Protein AF-A0A8S3UBQ1-F1 (afdb_monomer_lite)

Radius of gyration: 41.18 Å; chains: 1; bounding box: 136×77×82 Å

Structure (mmCIF, N/CA/C/O backbone):
data_AF-A0A8S3UBQ1-F1
#
_entry.id   AF-A0A8S3UBQ1-F1
#
loop_
_atom_site.group_PDB
_atom_site.id
_atom_site.type_symbol
_atom_site.label_atom_id
_atom_site.label_alt_id
_atom_site.label_comp_id
_atom_site.label_asym_id
_atom_site.label_entity_id
_atom_site.label_seq_id
_atom_site.pdbx_PDB_ins_code
_atom_site.Cartn_x
_atom_site.Cartn_y
_atom_site.Cartn_z
_atom_site.occupancy
_atom_site.B_iso_or_equiv
_atom_site.auth_seq_id
_atom_site.auth_comp_id
_atom_site.auth_asym_id
_atom_site.auth_atom_id
_atom_site.pdbx_PDB_model_num
ATOM 1 N N . MET A 1 1 ? 46.736 7.237 -9.794 1.00 42.53 1 MET A N 1
ATOM 2 C CA . MET A 1 1 ? 45.379 7.772 -10.094 1.00 42.53 1 MET A CA 1
ATOM 3 C C . MET A 1 1 ? 44.522 8.038 -8.847 1.00 42.53 1 MET A C 1
ATOM 5 O O . MET A 1 1 ? 44.238 9.202 -8.599 1.00 42.53 1 MET A O 1
ATOM 9 N N . ARG A 1 2 ? 44.115 7.033 -8.040 1.00 33.62 2 ARG A N 1
ATOM 10 C CA . ARG A 1 2 ? 43.270 7.272 -6.837 1.00 33.62 2 ARG A CA 1
ATOM 11 C C . ARG A 1 2 ? 43.897 8.251 -5.825 1.00 33.62 2 ARG A C 1
ATOM 13 O O . ARG A 1 2 ? 43.168 9.072 -5.280 1.00 33.62 2 ARG A O 1
ATOM 20 N N . GLN A 1 3 ? 45.221 8.198 -5.650 1.00 36.22 3 GLN A N 1
ATOM 21 C CA . GLN A 1 3 ? 46.004 9.122 -4.817 1.00 36.22 3 GLN A CA 1
ATOM 22 C C . GLN A 1 3 ? 45.796 10.594 -5.241 1.00 36.22 3 GLN A C 1
ATOM 24 O O . GLN A 1 3 ? 45.104 11.332 -4.544 1.00 36.22 3 GLN A O 1
ATOM 29 N N . ALA A 1 4 ? 46.213 10.949 -6.463 1.00 47.72 4 ALA A N 1
ATOM 30 C CA . ALA A 1 4 ? 46.056 12.288 -7.044 1.00 47.72 4 ALA A CA 1
ATOM 31 C C . ALA A 1 4 ? 44.613 12.831 -7.016 1.00 47.72 4 ALA A C 1
ATOM 33 O O . ALA A 1 4 ? 44.398 14.024 -6.828 1.00 47.72 4 ALA A O 1
ATOM 34 N N . SER A 1 5 ? 43.596 11.971 -7.155 1.00 48.19 5 SER A N 1
ATOM 35 C CA . SER A 1 5 ? 42.190 12.385 -7.016 1.00 48.19 5 SER A CA 1
ATOM 36 C C . SER A 1 5 ? 41.823 12.774 -5.574 1.00 48.19 5 SER A C 1
ATOM 38 O O . SER A 1 5 ? 41.071 13.730 -5.363 1.00 48.19 5 SER A O 1
ATOM 40 N N . LYS A 1 6 ? 42.373 12.070 -4.577 1.00 62.88 6 LYS A N 1
ATOM 41 C CA . LYS A 1 6 ? 42.226 12.380 -3.147 1.00 62.88 6 LYS A CA 1
ATOM 42 C C . LYS A 1 6 ? 42.988 13.658 -2.785 1.00 62.88 6 LYS A C 1
ATOM 44 O O . LYS A 1 6 ? 42.414 14.523 -2.130 1.00 62.88 6 LYS A O 1
ATOM 49 N N . GLU A 1 7 ? 44.222 13.809 -3.261 1.00 63.06 7 GLU A N 1
ATOM 50 C CA . GLU A 1 7 ? 45.059 15.003 -3.066 1.00 63.06 7 GLU A CA 1
ATOM 51 C C . GLU A 1 7 ? 44.439 16.244 -3.708 1.00 63.06 7 GLU A C 1
ATOM 53 O O . GLU A 1 7 ? 44.238 17.243 -3.024 1.00 63.06 7 GLU A O 1
ATOM 58 N N . HIS A 1 8 ? 44.005 16.165 -4.970 1.00 64.88 8 HIS A N 1
ATOM 59 C CA . HIS A 1 8 ? 43.306 17.265 -5.635 1.00 64.88 8 HIS A CA 1
ATOM 60 C C . HIS A 1 8 ? 42.045 17.687 -4.862 1.00 64.88 8 HIS A C 1
ATOM 62 O O . HIS A 1 8 ? 41.817 18.878 -4.661 1.00 64.88 8 HIS A O 1
ATOM 68 N N . LYS A 1 9 ? 41.261 16.731 -4.341 1.00 70.19 9 LYS A N 1
ATOM 69 C CA . LYS A 1 9 ? 40.087 17.022 -3.499 1.00 70.19 9 LYS A CA 1
ATOM 70 C C . LYS A 1 9 ? 40.459 17.666 -2.154 1.00 70.19 9 LYS A C 1
ATOM 72 O O . LYS A 1 9 ? 39.730 18.540 -1.687 1.00 70.19 9 LYS A O 1
ATOM 77 N N . ILE A 1 10 ? 41.577 17.272 -1.540 1.00 81.31 10 ILE A N 1
ATOM 78 C CA . ILE A 1 10 ? 42.105 17.900 -0.316 1.00 81.31 10 ILE A CA 1
ATOM 79 C C . ILE A 1 10 ? 42.547 19.340 -0.607 1.00 81.31 10 ILE A C 1
ATOM 81 O O . ILE A 1 10 ? 42.132 20.250 0.108 1.00 81.31 10 ILE A O 1
ATOM 85 N N . THR A 1 11 ? 43.304 19.567 -1.680 1.00 78.25 11 THR A N 1
ATOM 86 C CA . THR A 1 11 ? 43.751 20.901 -2.109 1.00 78.25 11 THR A CA 1
ATOM 87 C C . THR A 1 11 ? 42.573 21.810 -2.451 1.00 78.25 11 THR A C 1
ATOM 89 O O . THR A 1 11 ? 42.539 22.950 -1.998 1.00 78.25 11 THR A O 1
ATOM 92 N N . LEU A 1 12 ? 41.558 21.313 -3.164 1.00 76.12 12 LEU A N 1
ATOM 93 C CA . LEU A 1 12 ? 40.362 22.089 -3.513 1.00 76.12 12 LEU A CA 1
ATOM 94 C C . LEU A 1 12 ? 39.555 22.468 -2.255 1.00 76.12 12 LEU A C 1
ATOM 96 O O . LEU A 1 12 ? 39.181 23.630 -2.092 1.00 76.12 12 LEU A O 1
ATOM 100 N N . ASN A 1 13 ? 39.388 21.541 -1.302 1.00 80.50 13 ASN A N 1
ATOM 101 C CA . ASN A 1 13 ? 38.779 21.831 0.002 1.00 80.50 13 ASN A CA 1
ATOM 102 C C . ASN A 1 13 ? 39.595 22.851 0.826 1.00 80.50 13 ASN A C 1
ATOM 104 O O . ASN A 1 13 ? 39.012 23.759 1.417 1.00 80.50 13 ASN A O 1
ATOM 108 N N . LYS A 1 14 ? 40.931 22.731 0.853 1.00 84.50 14 LYS A N 1
ATOM 109 C CA . LYS A 1 14 ? 41.841 23.653 1.560 1.00 84.50 14 LYS A CA 1
ATOM 110 C C . LYS A 1 14 ? 41.780 25.059 0.953 1.00 84.50 14 LYS A C 1
ATOM 112 O O . LYS A 1 14 ? 41.634 26.037 1.681 1.00 84.50 14 LYS A O 1
ATOM 117 N N . SER A 1 15 ? 41.791 25.164 -0.375 1.00 77.81 15 SER A N 1
ATOM 118 C CA . SER A 1 15 ? 41.620 26.427 -1.102 1.00 77.81 15 SER A CA 1
ATOM 119 C C . SER A 1 15 ? 40.248 27.061 -0.862 1.00 77.81 15 SER A C 1
ATOM 121 O O . SER A 1 15 ? 40.168 28.275 -0.675 1.00 77.81 15 SER A O 1
ATOM 123 N N . PHE A 1 16 ? 39.178 26.262 -0.796 1.00 79.00 16 PHE A N 1
ATOM 124 C CA . PHE A 1 16 ? 37.833 26.752 -0.486 1.00 79.00 16 PHE A CA 1
ATOM 125 C C . PHE A 1 16 ? 37.717 27.265 0.959 1.00 79.00 16 PHE A C 1
ATOM 127 O O . PHE A 1 16 ? 37.190 28.356 1.172 1.00 79.00 16 PHE A O 1
ATOM 134 N N . ALA A 1 17 ? 38.283 26.554 1.940 1.00 81.25 17 ALA A N 1
ATOM 135 C CA . ALA A 1 17 ? 38.362 27.027 3.324 1.00 81.25 17 ALA A CA 1
ATOM 136 C C . ALA A 1 17 ? 39.173 28.335 3.436 1.00 81.25 17 ALA A C 1
ATOM 138 O O . ALA A 1 17 ? 38.702 29.308 4.025 1.00 81.25 17 ALA A O 1
ATOM 139 N N . ASN A 1 18 ? 40.338 28.409 2.781 1.00 82.62 18 ASN A N 1
ATOM 140 C CA . ASN A 1 18 ? 41.172 29.616 2.736 1.00 82.62 18 ASN A CA 1
ATOM 141 C C . ASN A 1 18 ? 40.493 30.791 2.003 1.00 82.62 18 ASN A C 1
ATOM 143 O O . ASN A 1 18 ? 40.795 31.954 2.276 1.00 82.62 18 ASN A O 1
ATOM 147 N N . TYR A 1 19 ? 39.594 30.523 1.052 1.00 86.44 19 TYR A N 1
ATOM 148 C CA . TYR A 1 19 ? 38.747 31.544 0.432 1.00 86.44 19 TYR A CA 1
ATOM 149 C C . TYR A 1 19 ? 37.658 32.028 1.399 1.00 86.44 19 TYR A C 1
ATOM 151 O O . TYR A 1 19 ? 37.540 33.232 1.621 1.00 86.44 19 TYR A O 1
ATOM 159 N N . GLN A 1 20 ? 36.920 31.112 2.039 1.00 81.56 20 GLN A N 1
ATOM 160 C CA . GLN A 1 20 ? 35.884 31.459 3.018 1.00 81.56 20 GLN A CA 1
ATOM 161 C C . GLN A 1 20 ? 36.443 32.259 4.203 1.00 81.56 20 GLN A C 1
ATOM 163 O O . GLN A 1 20 ? 35.818 33.230 4.625 1.00 81.56 20 GLN A O 1
ATOM 168 N N . GLN A 1 21 ? 37.625 31.897 4.711 1.00 84.88 21 GLN A N 1
ATOM 169 C CA . GLN A 1 21 ? 38.268 32.628 5.802 1.00 84.88 21 GLN A CA 1
ATOM 170 C C . GLN A 1 21 ? 38.692 34.040 5.373 1.00 84.88 21 GLN A C 1
ATOM 172 O O . GLN A 1 21 ? 38.356 34.999 6.065 1.00 84.88 21 GLN A O 1
ATOM 177 N N . ARG A 1 22 ? 39.342 34.197 4.207 1.00 84.38 22 ARG A N 1
ATOM 178 C CA . ARG A 1 22 ? 39.699 35.526 3.675 1.00 84.38 22 ARG A CA 1
ATOM 179 C C . ARG A 1 22 ? 38.466 36.402 3.462 1.00 84.38 22 ARG A C 1
ATOM 181 O O . ARG A 1 22 ? 38.449 37.523 3.953 1.00 84.38 22 ARG A O 1
ATOM 188 N N . ALA A 1 23 ? 37.408 35.875 2.847 1.00 76.88 23 ALA A N 1
ATOM 189 C CA . ALA A 1 23 ? 36.153 36.604 2.664 1.00 76.88 23 ALA A CA 1
ATOM 190 C C . ALA A 1 23 ? 35.502 37.003 4.006 1.00 76.88 23 ALA A C 1
ATOM 192 O O . ALA A 1 23 ? 34.991 38.114 4.145 1.00 76.88 23 ALA A O 1
ATOM 193 N N . ALA A 1 24 ? 35.546 36.133 5.022 1.00 82.19 24 ALA A N 1
ATOM 194 C CA . ALA A 1 24 ? 35.037 36.450 6.356 1.00 82.19 24 ALA A CA 1
ATOM 195 C C . ALA A 1 24 ? 35.856 37.553 7.050 1.00 82.19 24 ALA A C 1
ATOM 197 O O . ALA A 1 24 ? 35.274 38.449 7.665 1.00 82.19 24 ALA A O 1
ATOM 198 N N . ASP A 1 25 ? 37.185 37.522 6.944 1.00 86.00 25 ASP A N 1
ATOM 199 C CA . ASP A 1 25 ? 38.064 38.518 7.564 1.00 86.00 25 ASP A CA 1
ATOM 200 C C . ASP A 1 25 ? 38.104 39.849 6.787 1.00 86.00 25 ASP A C 1
ATOM 202 O O . ASP A 1 25 ? 38.193 40.913 7.403 1.00 86.00 25 ASP A O 1
ATOM 206 N N . GLU A 1 26 ? 37.903 39.835 5.467 1.00 81.69 26 GLU A N 1
ATOM 207 C CA . GLU A 1 26 ? 37.593 41.027 4.667 1.00 81.69 26 GLU A CA 1
ATOM 208 C C . GLU A 1 26 ? 36.267 41.657 5.103 1.00 81.69 26 GLU A C 1
ATOM 210 O O . GLU A 1 26 ? 36.245 42.839 5.447 1.00 81.69 26 GLU A O 1
ATOM 215 N N . LEU A 1 27 ? 35.178 40.883 5.201 1.00 82.88 27 LEU A N 1
ATOM 216 C CA . LEU A 1 27 ? 33.883 41.384 5.680 1.00 82.88 27 LEU A CA 1
ATOM 217 C C . LEU A 1 27 ? 33.970 41.936 7.115 1.00 82.88 27 LEU A C 1
ATOM 219 O O . LEU A 1 27 ? 33.379 42.977 7.400 1.00 82.88 27 LEU A O 1
ATOM 223 N N . ARG A 1 28 ? 34.756 41.312 8.004 1.00 84.88 28 ARG A N 1
ATOM 224 C CA . ARG A 1 28 ? 35.049 41.823 9.361 1.00 84.88 28 ARG A CA 1
ATOM 225 C C . ARG A 1 28 ? 35.900 43.095 9.362 1.00 84.88 28 ARG A C 1
ATOM 227 O O . ARG A 1 28 ? 35.770 43.913 10.271 1.00 84.88 28 ARG A O 1
ATOM 234 N N . ASN A 1 29 ? 36.793 43.273 8.392 1.00 85.62 29 ASN A N 1
ATOM 235 C CA . ASN A 1 29 ? 37.581 44.497 8.255 1.00 85.62 29 ASN A CA 1
ATOM 236 C C . ASN A 1 29 ? 36.750 45.634 7.649 1.00 85.62 29 ASN A C 1
ATOM 238 O O . ASN A 1 29 ? 36.844 46.766 8.123 1.00 85.62 29 ASN A O 1
ATOM 242 N N . ILE A 1 30 ? 35.880 45.335 6.682 1.00 87.06 30 ILE A N 1
ATOM 243 C CA . ILE A 1 30 ? 34.903 46.284 6.137 1.00 87.06 30 ILE A CA 1
ATOM 244 C C . ILE A 1 30 ? 33.917 46.692 7.239 1.00 87.06 30 ILE A C 1
ATOM 246 O O . ILE A 1 30 ? 33.749 47.884 7.467 1.00 87.06 30 ILE A O 1
ATOM 250 N N . SER A 1 31 ? 33.360 45.757 8.022 1.00 82.31 31 SER A N 1
ATOM 251 C CA . SER A 1 31 ? 32.420 46.090 9.109 1.00 82.31 31 SER A CA 1
ATOM 252 C C . SER A 1 31 ? 33.008 47.033 10.167 1.00 82.31 31 SER A C 1
ATOM 254 O O . SER A 1 31 ? 32.263 47.805 10.769 1.00 82.31 31 SER A O 1
ATOM 256 N N . LYS A 1 32 ? 34.330 46.970 10.390 1.00 83.56 32 LYS A N 1
ATOM 257 C CA . LYS A 1 32 ? 35.084 47.824 11.324 1.00 83.56 32 LYS A CA 1
ATOM 258 C C . LYS A 1 32 ? 35.505 49.177 10.736 1.00 83.56 32 LYS A C 1
ATOM 260 O O . LYS A 1 32 ? 35.739 50.097 11.511 1.00 83.56 32 LYS A O 1
ATOM 265 N N . LYS A 1 33 ? 35.662 49.292 9.410 1.00 83.44 33 LYS A N 1
ATOM 266 C CA . LYS A 1 33 ? 36.191 50.496 8.734 1.00 83.44 33 LYS A CA 1
ATOM 267 C C . LYS A 1 33 ? 35.119 51.314 8.010 1.00 83.44 33 LYS A C 1
ATOM 269 O O . LYS A 1 33 ? 35.148 52.535 8.087 1.00 83.44 33 LYS A O 1
ATOM 274 N N . ASP A 1 34 ? 34.181 50.655 7.334 1.00 84.62 34 ASP A N 1
ATOM 275 C CA . ASP A 1 34 ? 33.030 51.278 6.678 1.00 84.62 34 ASP A CA 1
ATOM 276 C C . ASP A 1 34 ? 31.796 50.362 6.773 1.00 84.62 34 ASP A C 1
ATOM 278 O O . ASP A 1 34 ? 31.544 49.474 5.951 1.00 84.62 34 ASP A O 1
ATOM 282 N N . THR A 1 35 ? 30.974 50.617 7.790 1.00 84.38 35 THR A N 1
ATOM 283 C CA . THR A 1 35 ? 29.715 49.898 8.005 1.00 84.38 35 THR A CA 1
ATOM 284 C C . THR A 1 35 ? 28.691 50.152 6.885 1.00 84.38 35 THR A C 1
ATOM 286 O O . THR A 1 35 ? 27.830 49.302 6.664 1.00 84.38 35 THR A O 1
ATOM 289 N N . LYS A 1 36 ? 28.766 51.268 6.137 1.00 82.56 36 LYS A N 1
ATOM 290 C CA . LYS A 1 36 ? 27.874 51.523 4.988 1.00 82.56 36 LYS A CA 1
ATOM 291 C C . LYS A 1 36 ? 28.271 50.675 3.781 1.00 82.56 36 LYS A C 1
ATOM 293 O O . LYS A 1 36 ? 27.384 50.139 3.117 1.00 82.56 36 LYS A O 1
ATOM 298 N N . ALA A 1 37 ? 29.568 50.494 3.528 1.00 80.81 37 ALA A N 1
ATOM 299 C CA . ALA A 1 37 ? 30.050 49.559 2.511 1.00 80.81 37 ALA A CA 1
ATOM 300 C C . ALA A 1 37 ? 29.597 48.119 2.812 1.00 80.81 37 ALA A C 1
ATOM 302 O O . ALA A 1 37 ? 29.085 47.447 1.915 1.00 80.81 37 ALA A O 1
ATOM 303 N N . LEU A 1 38 ? 29.678 47.678 4.077 1.00 79.00 38 LEU A N 1
ATOM 304 C CA . LEU A 1 38 ? 29.152 46.371 4.494 1.00 79.00 38 LEU A CA 1
ATOM 305 C C . LEU A 1 38 ? 27.652 46.234 4.186 1.00 79.00 38 LEU A C 1
ATOM 307 O O . LEU A 1 38 ? 27.240 45.269 3.544 1.00 79.00 38 LEU A O 1
ATOM 311 N N . TRP A 1 39 ? 26.833 47.204 4.608 1.00 74.94 39 TRP A N 1
ATOM 312 C CA . TRP A 1 39 ? 25.389 47.179 4.354 1.00 74.94 39 TRP A CA 1
ATOM 313 C C . TRP A 1 39 ? 25.050 47.192 2.861 1.00 74.94 39 TRP A C 1
ATOM 315 O O . TRP A 1 39 ? 24.113 46.512 2.452 1.00 74.94 39 TRP A O 1
ATOM 325 N N . LYS A 1 40 ? 25.832 47.885 2.024 1.00 81.75 40 LYS A N 1
ATOM 326 C CA . LYS A 1 40 ? 25.659 47.848 0.565 1.00 81.75 40 LYS A CA 1
ATOM 327 C C . LYS A 1 40 ? 25.927 46.452 -0.013 1.00 81.75 40 LYS A C 1
ATOM 329 O O . LYS A 1 40 ? 25.158 45.993 -0.850 1.00 81.75 40 LYS A O 1
ATOM 334 N N . ILE A 1 41 ? 26.961 45.750 0.462 1.00 79.50 41 ILE A N 1
ATOM 335 C CA . ILE A 1 41 ? 27.247 44.362 0.054 1.00 79.50 41 ILE A CA 1
ATOM 336 C C . ILE A 1 41 ? 26.105 43.424 0.488 1.00 79.50 41 ILE A C 1
ATOM 338 O O . ILE A 1 41 ? 25.613 42.636 -0.319 1.00 79.50 41 ILE A O 1
ATOM 342 N N . LEU A 1 42 ? 25.637 43.539 1.736 1.00 73.94 42 LEU A N 1
ATOM 343 C CA . LEU A 1 42 ? 24.548 42.712 2.273 1.00 73.94 42 LEU A CA 1
ATOM 344 C C . LEU A 1 42 ? 23.195 42.969 1.585 1.00 73.94 42 LEU A C 1
ATOM 346 O O . LEU A 1 42 ? 22.419 42.030 1.397 1.00 73.94 42 LEU A O 1
ATOM 350 N N . ASN A 1 43 ? 22.913 44.209 1.181 1.00 70.94 43 ASN A N 1
ATOM 351 C CA . ASN A 1 43 ? 21.689 44.546 0.454 1.00 70.94 43 ASN A CA 1
ATOM 352 C C . ASN A 1 43 ? 21.750 44.054 -0.997 1.00 70.94 43 ASN A C 1
ATOM 354 O O . ASN A 1 43 ? 20.840 43.341 -1.408 1.00 70.94 43 ASN A O 1
ATOM 358 N N . ASN A 1 44 ? 22.862 44.267 -1.714 1.00 67.44 44 ASN A N 1
ATOM 359 C CA . ASN A 1 44 ? 23.056 43.723 -3.066 1.00 67.44 44 ASN A CA 1
ATOM 360 C C . ASN A 1 44 ? 22.855 42.190 -3.125 1.00 67.44 44 ASN A C 1
ATOM 362 O O . ASN A 1 44 ? 22.311 41.668 -4.097 1.00 67.44 44 ASN A O 1
ATOM 366 N N . LEU A 1 45 ? 23.253 41.457 -2.075 1.00 61.78 45 LEU A N 1
ATOM 367 C CA . LEU A 1 45 ? 23.012 40.011 -1.965 1.00 61.78 45 LEU A CA 1
ATOM 368 C C . LEU A 1 45 ? 21.526 39.653 -1.766 1.00 61.78 45 LEU A C 1
ATOM 370 O O . LEU A 1 45 ? 21.097 38.584 -2.202 1.00 61.78 45 LEU A O 1
ATOM 374 N N . ASN A 1 46 ? 20.726 40.519 -1.140 1.00 47.56 46 ASN A N 1
ATOM 375 C CA . ASN A 1 46 ? 19.286 40.315 -0.948 1.00 47.56 46 ASN A CA 1
ATOM 376 C C . ASN A 1 46 ? 18.441 40.781 -2.142 1.00 47.56 46 ASN A C 1
ATOM 378 O O . ASN A 1 46 ? 17.469 40.106 -2.486 1.00 47.56 46 ASN A O 1
ATOM 382 N N . ASP A 1 47 ? 18.826 41.881 -2.792 1.00 44.25 47 ASP A N 1
ATOM 383 C CA . ASP A 1 47 ? 18.104 42.465 -3.929 1.00 44.25 47 ASP A CA 1
ATOM 384 C C . ASP A 1 47 ? 18.148 41.566 -5.179 1.00 44.25 47 ASP A C 1
ATOM 386 O O . ASP A 1 47 ? 17.219 41.587 -5.982 1.00 44.25 47 ASP A O 1
ATOM 390 N N . SER A 1 48 ? 19.116 40.639 -5.252 1.00 45.81 48 SER A N 1
ATOM 391 C CA . SER A 1 48 ? 19.178 39.526 -6.224 1.00 45.81 48 SER A CA 1
ATOM 392 C C . SER A 1 48 ? 17.916 38.638 -6.309 1.00 45.81 48 SER A C 1
ATOM 394 O O . SER A 1 48 ? 17.830 37.761 -7.167 1.00 45.81 48 SER A O 1
ATOM 396 N N . LYS A 1 49 ? 16.929 38.835 -5.423 1.00 44.88 49 LYS A N 1
ATOM 397 C CA . LYS A 1 49 ? 15.648 38.109 -5.386 1.00 44.88 49 LYS A CA 1
ATOM 398 C C . LYS A 1 49 ? 14.454 38.895 -5.940 1.00 44.88 49 LYS A C 1
ATOM 400 O O . LYS A 1 49 ? 13.341 38.368 -5.895 1.00 44.88 49 LYS A O 1
ATOM 405 N N . LYS A 1 50 ? 14.625 40.132 -6.427 1.00 43.69 50 LYS A N 1
ATOM 406 C CA . LYS A 1 50 ? 13.533 40.921 -7.030 1.00 43.69 50 LYS A CA 1
ATOM 407 C C . LYS A 1 50 ? 14.011 41.784 -8.201 1.00 43.69 50 LYS A C 1
ATOM 409 O O . LYS A 1 50 ? 14.624 42.818 -7.971 1.00 43.69 50 LYS A O 1
ATOM 414 N N . LYS A 1 51 ? 13.538 41.422 -9.405 1.00 37.50 51 LYS A N 1
ATOM 415 C CA . LYS A 1 51 ? 13.759 42.088 -10.707 1.00 37.50 51 LYS A CA 1
ATOM 416 C C . LYS A 1 51 ? 15.204 41.980 -11.235 1.00 37.50 51 LYS A C 1
ATOM 418 O O . LYS A 1 51 ? 16.141 41.958 -10.454 1.00 37.50 51 LYS A O 1
ATOM 423 N N . ASP A 1 52 ? 15.445 41.892 -12.543 1.00 38.66 52 ASP A N 1
ATOM 424 C CA . ASP A 1 52 ? 14.532 41.776 -13.701 1.00 38.66 52 ASP A CA 1
ATOM 425 C C . ASP A 1 52 ? 15.091 40.739 -14.711 1.00 38.66 52 ASP A C 1
ATOM 427 O O . ASP A 1 52 ? 15.933 39.916 -14.359 1.00 38.66 52 ASP A O 1
ATOM 431 N N . ASN A 1 53 ? 14.553 40.727 -15.933 1.00 41.88 53 ASN A N 1
ATOM 432 C CA . ASN A 1 53 ? 14.826 39.780 -17.020 1.00 41.88 53 ASN A CA 1
ATOM 433 C C . ASN A 1 53 ? 16.309 39.463 -17.300 1.00 41.88 53 ASN A C 1
ATOM 435 O O . ASN A 1 53 ? 17.146 40.355 -17.319 1.00 41.88 53 ASN A O 1
ATOM 439 N N . ASN A 1 54 ? 16.542 38.201 -17.674 1.00 48.72 54 ASN A N 1
ATOM 440 C CA . ASN A 1 54 ? 17.512 37.694 -18.658 1.00 48.72 54 ASN A CA 1
ATOM 441 C C . ASN A 1 54 ? 18.469 38.724 -19.317 1.00 48.72 54 ASN A C 1
ATOM 443 O O . ASN A 1 54 ? 18.279 39.086 -20.480 1.00 48.72 54 ASN A O 1
ATOM 447 N N . ASP A 1 55 ? 19.542 39.086 -18.614 1.00 42.00 55 ASP A N 1
ATOM 448 C CA . ASP A 1 55 ? 20.788 39.590 -19.204 1.00 42.00 55 ASP A CA 1
ATOM 449 C C . ASP A 1 55 ? 21.871 38.513 -19.038 1.00 42.00 55 ASP A C 1
ATOM 451 O O . ASP A 1 55 ? 22.131 38.037 -17.929 1.00 42.00 55 ASP A O 1
ATOM 455 N N . ASP A 1 56 ? 22.488 38.105 -20.147 1.00 46.38 56 ASP A N 1
ATOM 456 C CA . ASP A 1 56 ? 23.515 37.060 -20.165 1.00 46.38 56 ASP A CA 1
ATOM 457 C C . ASP A 1 56 ? 24.787 37.501 -19.422 1.00 46.38 56 ASP A C 1
ATOM 459 O O . ASP A 1 56 ? 25.300 38.609 -19.625 1.00 46.38 56 ASP A O 1
ATOM 463 N N . ILE A 1 57 ? 25.384 36.598 -18.632 1.00 47.16 57 ILE A N 1
ATOM 464 C CA . ILE A 1 57 ? 26.743 36.810 -18.115 1.00 47.16 57 ILE A CA 1
ATOM 465 C C . ILE A 1 57 ? 27.695 36.726 -19.307 1.00 47.16 57 ILE A C 1
ATOM 467 O O . ILE A 1 57 ? 28.096 35.640 -19.728 1.00 47.16 57 ILE A O 1
ATOM 471 N N . SER A 1 58 ? 28.047 37.887 -19.866 1.00 66.25 58 SER A N 1
ATOM 472 C CA . SER A 1 58 ? 28.869 37.948 -21.073 1.00 66.25 58 SER A CA 1
ATOM 473 C C . SER A 1 58 ? 30.153 37.124 -20.920 1.00 66.25 58 SER A C 1
ATOM 475 O O . SER A 1 58 ? 30.861 37.218 -19.912 1.00 66.25 58 SER A O 1
ATOM 477 N N . LEU A 1 59 ? 30.497 36.361 -21.963 1.00 58.59 59 LEU A N 1
ATOM 478 C CA . LEU A 1 59 ? 31.721 35.550 -22.020 1.00 58.59 59 LEU A CA 1
ATOM 479 C C . LEU A 1 59 ? 32.986 36.356 -21.680 1.00 58.59 59 LEU A C 1
ATOM 481 O O . LEU A 1 59 ? 33.939 35.806 -21.135 1.00 58.59 59 LEU A O 1
ATOM 485 N N . LYS A 1 60 ? 32.974 37.669 -21.947 1.00 60.56 60 LYS A N 1
ATOM 486 C CA . LYS A 1 60 ? 34.046 38.596 -21.582 1.00 60.56 60 LYS A CA 1
ATOM 487 C C . LYS A 1 60 ? 34.199 38.763 -20.064 1.00 60.56 60 LYS A C 1
ATOM 489 O O . LYS A 1 60 ? 35.321 38.716 -19.581 1.00 60.56 60 LYS A O 1
ATOM 494 N N . ALA A 1 61 ? 33.108 38.906 -19.309 1.00 61.09 61 ALA A N 1
ATOM 495 C CA . ALA A 1 61 ? 33.171 38.996 -17.846 1.00 61.09 61 ALA A CA 1
ATOM 496 C C . ALA A 1 61 ? 33.707 37.696 -17.217 1.00 61.09 61 ALA A C 1
ATOM 498 O O . ALA A 1 61 ? 34.485 37.738 -16.265 1.00 61.09 61 ALA A O 1
ATOM 499 N N . LEU A 1 62 ? 33.347 36.545 -17.796 1.00 50.91 62 LEU A N 1
ATOM 500 C CA . LEU A 1 62 ? 33.878 35.243 -17.391 1.00 50.91 62 LEU A CA 1
ATOM 501 C C . LEU A 1 62 ? 35.380 35.113 -17.717 1.00 50.91 62 LEU A C 1
ATOM 503 O O . LEU A 1 62 ? 36.165 34.669 -16.881 1.00 50.91 62 LEU A O 1
ATOM 507 N N . TYR A 1 63 ? 35.789 35.546 -18.913 1.00 68.75 63 TYR A N 1
ATOM 508 C CA . TYR A 1 63 ? 37.183 35.551 -19.364 1.00 68.75 63 TYR A CA 1
ATOM 509 C C . TYR A 1 63 ? 38.071 36.471 -18.516 1.00 68.75 63 TYR A C 1
ATOM 511 O O . TYR A 1 63 ? 39.129 36.045 -18.059 1.00 68.75 63 TYR A O 1
ATOM 519 N N . ASP A 1 64 ? 37.630 37.704 -18.254 1.00 61.59 64 ASP A N 1
ATOM 520 C CA . ASP A 1 64 ? 38.379 38.673 -17.449 1.00 61.59 64 ASP A CA 1
ATOM 521 C C . ASP A 1 64 ? 38.562 38.170 -15.998 1.00 61.59 64 ASP A C 1
ATOM 523 O O . ASP A 1 64 ? 39.629 38.358 -15.413 1.00 61.59 64 ASP A O 1
ATOM 527 N N . HIS A 1 65 ? 37.582 37.442 -15.441 1.00 61.16 65 HIS A N 1
ATOM 528 C CA . HIS A 1 65 ? 37.711 36.772 -14.140 1.00 61.16 65 HIS A CA 1
ATOM 529 C C . HIS A 1 65 ? 38.776 35.661 -14.146 1.00 61.16 65 HIS A C 1
ATOM 531 O O . HIS A 1 65 ? 39.646 35.638 -13.273 1.00 61.16 65 HIS A O 1
ATOM 537 N N . PHE A 1 66 ? 38.763 34.767 -15.142 1.00 57.19 66 PHE A N 1
ATOM 538 C CA . PHE A 1 66 ? 39.787 33.719 -15.263 1.00 57.19 66 PHE A CA 1
ATOM 539 C C . PHE A 1 66 ? 41.178 34.268 -15.605 1.00 57.19 66 PHE A C 1
ATOM 541 O O . PHE A 1 66 ? 42.174 33.668 -15.206 1.00 57.19 66 PHE A O 1
ATOM 548 N N . LYS A 1 67 ? 41.273 35.425 -16.275 1.00 63.62 67 LYS A N 1
ATOM 549 C CA . LYS A 1 67 ? 42.550 36.117 -16.483 1.00 63.62 67 LYS A CA 1
ATOM 550 C C . LYS A 1 67 ? 43.169 36.545 -15.149 1.00 63.62 67 LYS A C 1
ATOM 552 O O . LYS A 1 67 ? 44.331 36.242 -14.911 1.00 63.62 67 LYS A O 1
ATOM 557 N N . ILE A 1 68 ? 42.386 37.177 -14.269 1.00 63.84 68 ILE A N 1
ATOM 558 C CA . ILE A 1 68 ? 42.842 37.611 -12.935 1.00 63.84 68 ILE A CA 1
ATOM 559 C C . ILE A 1 68 ? 43.286 36.410 -12.081 1.00 63.84 68 ILE A C 1
ATOM 561 O O . ILE A 1 68 ? 44.277 36.499 -11.366 1.00 63.84 68 ILE A O 1
ATOM 565 N N . LEU A 1 69 ? 42.603 35.264 -12.188 1.00 48.38 69 LEU A N 1
ATOM 566 C CA . LEU A 1 69 ? 42.992 34.032 -11.483 1.00 48.38 69 LEU A CA 1
ATOM 567 C C . LEU A 1 69 ? 44.309 33.405 -11.983 1.00 48.38 69 LEU A C 1
ATOM 569 O O . LEU A 1 69 ? 44.900 32.614 -11.251 1.00 48.38 69 LEU A O 1
ATOM 573 N N . ASN A 1 70 ? 44.769 33.756 -13.188 1.00 53.50 70 ASN A N 1
ATOM 574 C CA . ASN A 1 70 ? 46.033 33.288 -13.767 1.00 53.50 70 ASN A CA 1
ATOM 575 C C . ASN A 1 70 ? 47.201 34.278 -13.580 1.00 53.50 70 ASN A C 1
ATOM 577 O O . ASN A 1 70 ? 48.325 33.958 -13.959 1.00 53.50 70 ASN A O 1
ATOM 581 N N . GLU A 1 71 ? 46.974 35.465 -13.008 1.00 41.75 71 GLU A N 1
ATOM 582 C CA . GLU A 1 71 ? 48.043 36.414 -12.663 1.00 41.75 71 GLU A CA 1
ATOM 583 C C . GLU A 1 71 ? 48.678 36.016 -11.315 1.00 41.75 71 GLU A C 1
ATOM 585 O O . GLU A 1 71 ? 48.452 36.629 -10.271 1.00 41.75 71 GLU A O 1
ATOM 590 N N . THR A 1 72 ? 49.460 34.931 -11.332 1.00 40.94 72 THR A N 1
ATOM 591 C CA . THR A 1 72 ? 50.206 34.441 -10.165 1.00 40.94 72 THR A CA 1
ATOM 592 C C . THR A 1 72 ? 51.349 35.383 -9.799 1.00 40.94 72 THR A C 1
ATOM 594 O O . THR A 1 72 ? 52.288 35.558 -10.574 1.00 40.94 72 THR A O 1
ATOM 597 N N . VAL A 1 73 ? 51.307 35.929 -8.583 1.00 40.06 73 VAL A N 1
ATOM 598 C CA . VAL A 1 73 ? 52.482 36.527 -7.935 1.00 40.06 73 VAL A CA 1
ATOM 599 C C . VAL A 1 73 ? 53.425 35.399 -7.516 1.00 40.06 73 VAL A C 1
ATOM 601 O O . VAL A 1 73 ? 52.999 34.465 -6.838 1.00 40.06 73 VAL A O 1
ATOM 604 N N . GLU A 1 74 ? 54.692 35.486 -7.913 1.00 35.06 74 GLU A N 1
ATOM 605 C CA . GLU A 1 74 ? 55.724 34.522 -7.529 1.00 35.06 74 GLU A CA 1
ATOM 606 C C . GLU A 1 74 ? 56.122 34.701 -6.054 1.00 35.06 74 GLU A C 1
ATOM 608 O O . GLU A 1 74 ? 56.574 35.770 -5.643 1.00 35.06 74 GLU A O 1
ATOM 613 N N . THR A 1 75 ? 55.987 33.634 -5.263 1.00 32.22 75 THR A N 1
ATOM 614 C CA . THR A 1 75 ? 56.665 33.450 -3.969 1.00 32.22 75 THR A CA 1
ATOM 615 C C . THR A 1 75 ? 57.050 31.980 -3.829 1.00 32.22 75 THR A C 1
ATOM 617 O O . THR A 1 75 ? 56.213 31.109 -4.061 1.00 32.22 75 THR A O 1
ATOM 620 N N . GLU A 1 76 ? 58.307 31.719 -3.482 1.00 31.75 76 GLU A N 1
ATOM 621 C CA . GLU A 1 76 ? 58.951 30.400 -3.540 1.00 31.75 76 GLU A CA 1
ATOM 622 C C . GLU A 1 76 ? 58.642 29.491 -2.329 1.00 31.75 76 GLU A C 1
ATOM 624 O O . GLU A 1 76 ? 58.277 29.984 -1.261 1.00 31.75 76 GLU A O 1
ATOM 629 N N . ASN A 1 77 ? 58.939 28.189 -2.489 1.00 31.73 77 ASN A N 1
ATOM 630 C CA . ASN A 1 77 ? 59.048 27.142 -1.448 1.00 31.73 77 ASN A CA 1
ATOM 631 C C . ASN A 1 77 ? 57.701 26.688 -0.807 1.00 31.73 77 ASN A C 1
ATOM 633 O O . ASN A 1 77 ? 56.735 27.442 -0.755 1.00 31.73 77 ASN A O 1
ATOM 637 N N . ASP A 1 78 ? 57.489 25.432 -0.384 1.00 30.53 78 ASP A N 1
ATOM 638 C CA . ASP A 1 78 ? 58.407 24.384 0.104 1.00 30.53 78 ASP A CA 1
ATOM 639 C C . ASP A 1 78 ? 58.053 22.945 -0.369 1.00 30.53 78 ASP A C 1
ATOM 641 O O . ASP A 1 78 ? 56.882 22.607 -0.530 1.00 30.53 78 ASP A O 1
ATOM 645 N N . PHE A 1 79 ? 59.100 22.112 -0.483 1.00 30.52 79 PHE A N 1
ATOM 646 C CA . PHE A 1 79 ? 59.216 20.645 -0.290 1.00 30.52 79 PHE A CA 1
ATOM 647 C C . PHE A 1 79 ? 58.084 19.648 -0.650 1.00 30.52 79 PHE A C 1
ATOM 649 O O . PHE A 1 79 ? 57.013 19.614 -0.044 1.00 30.52 79 PHE A O 1
ATOM 656 N N . GLU A 1 80 ? 58.457 18.659 -1.475 1.00 30.03 80 GLU A N 1
ATOM 657 C CA . GLU A 1 80 ? 57.932 17.281 -1.423 1.00 30.03 80 GLU A CA 1
ATOM 658 C C . GLU A 1 80 ? 58.752 16.416 -0.435 1.00 30.03 80 GLU A C 1
ATOM 660 O O . GLU A 1 80 ? 59.842 16.807 -0.008 1.00 30.03 80 GLU A O 1
ATOM 665 N N . GLN A 1 81 ? 58.238 15.235 -0.065 1.00 30.98 81 GLN A N 1
ATOM 666 C CA . GLN A 1 81 ? 58.941 14.256 0.774 1.00 30.98 81 GLN A CA 1
ATOM 667 C C . GLN A 1 81 ? 58.573 12.824 0.345 1.00 30.98 81 GLN A C 1
ATOM 669 O O . GLN A 1 81 ? 57.389 12.508 0.213 1.00 30.98 81 GLN A O 1
ATOM 674 N N . ASP A 1 82 ? 59.579 11.974 0.123 1.00 35.19 82 ASP A N 1
ATOM 675 C CA . ASP A 1 82 ? 59.406 10.600 -0.367 1.00 35.19 82 ASP A CA 1
ATOM 676 C C . ASP A 1 82 ? 58.727 9.665 0.649 1.00 35.19 82 ASP A C 1
ATOM 678 O O . ASP A 1 82 ? 58.916 9.786 1.862 1.00 35.19 82 ASP A O 1
ATOM 682 N N . LEU A 1 83 ? 57.998 8.667 0.137 1.00 28.36 83 LEU A N 1
ATOM 683 C CA . LEU A 1 83 ? 57.574 7.479 0.882 1.00 28.36 83 LEU A CA 1
ATOM 684 C C . LEU A 1 83 ? 57.706 6.227 0.005 1.00 28.36 83 LEU A C 1
ATOM 686 O O . LEU A 1 83 ? 57.334 6.228 -1.169 1.00 28.36 83 LEU A O 1
ATOM 690 N N . GLU A 1 84 ? 58.237 5.163 0.601 1.00 34.97 84 GLU A N 1
ATOM 691 C CA . GLU A 1 84 ? 58.540 3.893 -0.063 1.00 34.97 84 GLU A CA 1
ATOM 692 C C . GLU A 1 84 ? 57.268 3.095 -0.416 1.00 34.97 84 GLU A C 1
ATOM 694 O O . GLU A 1 84 ? 56.220 3.230 0.223 1.00 34.97 84 GLU A O 1
ATOM 699 N N . PHE A 1 85 ? 57.360 2.250 -1.447 1.00 31.34 85 PHE A N 1
ATOM 700 C CA . PHE A 1 85 ? 56.264 1.393 -1.908 1.00 31.34 85 PHE A CA 1
ATOM 701 C C . PHE A 1 85 ? 56.445 -0.053 -1.435 1.00 31.34 85 PHE A C 1
ATOM 703 O O . PHE A 1 85 ? 57.335 -0.755 -1.912 1.00 31.34 85 PHE A O 1
ATOM 710 N N . ASP A 1 86 ? 55.540 -0.514 -0.572 1.00 33.53 86 ASP A N 1
ATOM 711 C CA . ASP A 1 86 ? 55.367 -1.940 -0.278 1.00 33.53 86 ASP A CA 1
ATOM 712 C C . ASP A 1 86 ? 54.749 -2.706 -1.466 1.00 33.53 86 ASP A C 1
ATOM 714 O O . ASP A 1 86 ? 54.031 -2.151 -2.306 1.00 33.53 86 A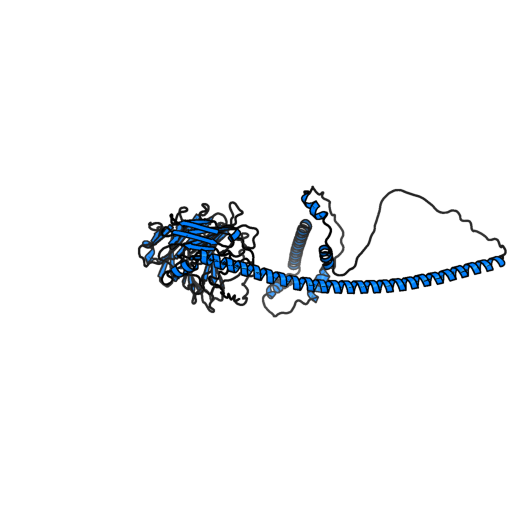SP A O 1
ATOM 718 N N . THR A 1 87 ? 55.033 -4.008 -1.529 1.00 42.78 87 THR A N 1
ATOM 719 C CA . THR A 1 87 ? 54.754 -4.887 -2.678 1.00 42.78 87 THR A CA 1
ATOM 720 C C . THR A 1 87 ? 53.270 -5.026 -3.040 1.00 42.78 87 THR A C 1
ATOM 722 O O . THR A 1 87 ? 52.430 -5.317 -2.185 1.00 42.78 87 THR A O 1
ATOM 725 N N . LEU A 1 88 ? 52.964 -4.940 -4.339 1.00 39.09 88 LEU A N 1
ATOM 726 C CA . LEU A 1 88 ? 51.680 -5.343 -4.928 1.00 39.09 88 LEU A CA 1
ATOM 727 C C . LEU A 1 88 ? 51.730 -6.810 -5.410 1.00 39.09 88 LEU A C 1
ATOM 729 O O . LEU A 1 88 ? 52.813 -7.280 -5.747 1.00 39.09 88 LEU A O 1
ATOM 733 N N . PRO A 1 89 ? 50.589 -7.530 -5.457 1.00 41.25 89 PRO A N 1
ATOM 734 C CA . PRO A 1 89 ? 50.543 -8.937 -5.866 1.00 41.25 89 PRO A CA 1
ATOM 735 C C . PRO A 1 89 ? 50.699 -9.148 -7.383 1.00 41.25 89 PRO A C 1
ATOM 737 O O . PRO A 1 89 ? 50.341 -8.285 -8.188 1.00 41.25 89 PRO A O 1
ATOM 740 N N . ASP A 1 90 ? 51.170 -10.344 -7.748 1.00 44.25 90 ASP A N 1
ATOM 741 C CA . ASP A 1 90 ? 51.674 -10.722 -9.083 1.00 44.25 90 ASP A CA 1
ATOM 742 C C . ASP A 1 90 ? 50.652 -10.616 -10.237 1.00 44.25 90 ASP A C 1
ATOM 744 O O . ASP A 1 90 ? 51.036 -10.501 -11.403 1.00 44.25 90 ASP A O 1
ATOM 748 N N . ASP A 1 91 ? 49.348 -10.582 -9.934 1.00 45.38 91 ASP A N 1
ATOM 749 C CA . ASP A 1 91 ? 48.240 -10.502 -10.906 1.00 45.38 91 ASP A CA 1
ATOM 750 C C . ASP A 1 91 ? 48.316 -9.281 -11.859 1.00 45.38 91 ASP A C 1
ATOM 752 O O . ASP A 1 91 ? 47.592 -9.209 -12.855 1.00 45.38 91 ASP A O 1
ATOM 756 N N . VAL A 1 92 ? 49.175 -8.298 -11.560 1.00 41.25 92 VAL A N 1
ATOM 757 C CA . VAL A 1 92 ? 49.337 -7.050 -12.323 1.00 41.25 92 VAL A CA 1
ATOM 758 C C . VAL A 1 92 ? 50.301 -7.188 -13.517 1.00 41.25 92 VAL A C 1
ATOM 760 O O . VAL A 1 92 ? 50.107 -6.504 -14.527 1.00 41.25 92 VAL A O 1
ATOM 763 N N . GLU A 1 93 ? 51.302 -8.080 -13.475 1.00 40.06 93 GLU A N 1
ATOM 764 C CA . GLU A 1 93 ? 52.303 -8.193 -14.560 1.00 40.06 93 GLU A CA 1
ATOM 765 C C . GLU A 1 93 ? 51.701 -8.645 -15.901 1.00 40.06 93 GLU A C 1
ATOM 767 O O . GLU A 1 93 ? 52.186 -8.256 -16.970 1.00 40.06 93 GLU A O 1
ATOM 772 N N . LEU A 1 94 ? 50.607 -9.412 -15.855 1.00 41.97 94 LEU A N 1
ATOM 773 C CA . LEU A 1 94 ? 49.895 -9.904 -17.038 1.00 41.97 94 LEU A CA 1
ATOM 774 C C . LEU A 1 94 ? 49.251 -8.791 -17.879 1.00 41.97 94 LEU A C 1
ATOM 776 O O . LEU A 1 94 ? 49.001 -9.017 -19.059 1.00 41.97 94 LEU A O 1
ATOM 780 N N . PHE A 1 95 ? 49.019 -7.600 -17.315 1.00 46.06 95 PHE A N 1
ATOM 781 C CA . PHE A 1 95 ? 48.519 -6.434 -18.060 1.00 46.06 95 PHE A CA 1
ATOM 782 C C . PHE A 1 95 ? 49.619 -5.455 -18.492 1.00 46.06 95 PHE A C 1
ATOM 784 O O . PHE A 1 95 ? 49.410 -4.692 -19.432 1.00 46.06 95 PHE A O 1
ATOM 791 N N . LEU A 1 96 ? 50.789 -5.470 -17.845 1.00 40.66 96 LEU A N 1
ATOM 792 C CA . LEU A 1 96 ? 51.908 -4.579 -18.184 1.00 40.66 96 LEU A CA 1
ATOM 793 C C . LEU A 1 96 ? 52.712 -5.053 -19.404 1.00 40.66 96 LEU A C 1
ATOM 795 O O . LEU A 1 96 ? 53.316 -4.233 -20.090 1.00 40.66 96 LEU A O 1
ATOM 799 N N . ASN A 1 97 ? 52.687 -6.357 -19.697 1.00 44.28 97 ASN A N 1
ATOM 800 C CA . ASN A 1 97 ? 53.435 -6.971 -20.799 1.00 44.28 97 ASN A CA 1
ATOM 801 C C . ASN A 1 97 ? 52.587 -7.248 -22.062 1.00 44.28 97 ASN A C 1
ATOM 803 O O . ASN A 1 97 ? 53.057 -7.905 -22.994 1.00 44.28 97 ASN A O 1
ATOM 807 N N . CYS A 1 98 ? 51.338 -6.771 -22.126 1.00 53.88 98 CYS A N 1
ATOM 808 C CA . CYS A 1 98 ? 50.517 -6.894 -23.333 1.00 53.88 98 CYS A CA 1
ATOM 809 C C . CYS A 1 98 ? 51.047 -6.000 -24.477 1.00 53.88 98 CYS A C 1
ATOM 811 O O . CYS A 1 98 ? 51.416 -4.850 -24.229 1.00 53.88 98 CYS A O 1
ATOM 813 N N . PRO A 1 99 ? 51.034 -6.461 -25.745 1.00 50.16 99 PRO A N 1
ATOM 814 C CA . PRO A 1 99 ? 51.360 -5.606 -26.885 1.00 50.16 99 PRO A CA 1
ATOM 815 C C . PRO A 1 99 ? 50.374 -4.436 -26.998 1.00 50.16 99 PRO A C 1
ATOM 817 O O . PRO A 1 99 ? 49.174 -4.655 -27.165 1.00 50.16 99 PRO A O 1
ATOM 820 N N . VAL A 1 100 ? 50.887 -3.203 -26.931 1.00 48.97 100 VAL A N 1
ATOM 821 C CA . VAL A 1 100 ? 50.081 -1.972 -27.018 1.00 48.97 100 VAL A CA 1
ATOM 822 C C . VAL A 1 100 ? 49.282 -1.959 -28.320 1.00 48.97 100 VAL A C 1
ATOM 824 O O . VAL A 1 100 ? 49.851 -2.073 -29.410 1.00 48.97 100 VAL A O 1
ATOM 827 N N . THR A 1 101 ? 47.963 -1.811 -28.219 1.00 67.19 101 THR A N 1
ATOM 828 C CA . THR A 1 101 ? 47.078 -1.923 -29.383 1.00 67.19 101 THR A CA 1
ATOM 829 C C . THR A 1 101 ? 46.991 -0.621 -30.181 1.00 67.19 101 THR A C 1
ATOM 831 O O . THR A 1 101 ? 47.111 0.486 -29.649 1.00 67.19 101 THR A O 1
ATOM 834 N N . GLU A 1 102 ? 46.731 -0.733 -31.487 1.00 51.97 102 GLU A N 1
ATOM 835 C CA . GLU A 1 102 ? 46.591 0.436 -32.368 1.00 51.97 102 GLU A CA 1
ATOM 836 C C . GLU A 1 102 ? 45.441 1.361 -31.920 1.00 51.97 102 GLU A C 1
ATOM 838 O O . GLU A 1 102 ? 45.518 2.579 -32.077 1.00 51.97 102 GLU A O 1
ATOM 843 N N . ASP A 1 103 ? 44.394 0.798 -31.310 1.00 59.69 103 ASP A N 1
ATOM 844 C CA . ASP A 1 103 ? 43.244 1.552 -30.807 1.00 59.69 103 ASP A CA 1
ATOM 845 C C . ASP A 1 103 ? 43.532 2.271 -29.482 1.00 59.69 103 ASP A C 1
ATOM 847 O O . ASP A 1 103 ? 43.013 3.367 -29.268 1.00 59.69 103 ASP A O 1
ATOM 851 N N . GLU A 1 104 ? 44.410 1.746 -28.622 1.00 53.19 104 GLU A N 1
ATOM 852 C CA . GLU A 1 104 ? 44.929 2.499 -27.471 1.00 53.19 104 GLU A CA 1
ATOM 853 C C . GLU A 1 104 ? 45.780 3.685 -27.925 1.00 53.19 104 GLU A C 1
ATOM 855 O O . GLU A 1 104 ? 45.589 4.799 -27.434 1.00 53.19 104 GLU A O 1
ATOM 860 N N . ILE A 1 105 ? 46.648 3.484 -28.922 1.00 50.00 105 ILE A N 1
ATOM 861 C CA . ILE A 1 105 ? 47.454 4.560 -29.516 1.00 50.00 105 ILE A CA 1
ATOM 862 C C . ILE A 1 105 ? 46.537 5.635 -30.114 1.00 50.00 105 ILE A C 1
ATOM 864 O O . ILE A 1 105 ? 46.680 6.813 -29.780 1.00 50.00 105 ILE A O 1
ATOM 868 N N . LYS A 1 106 ? 45.533 5.254 -30.920 1.00 49.75 106 LYS A N 1
ATOM 869 C CA . LYS A 1 106 ? 44.527 6.188 -31.465 1.00 49.75 106 LYS A CA 1
ATOM 870 C C . LYS A 1 106 ? 43.777 6.937 -30.360 1.00 49.75 106 LYS A C 1
ATOM 872 O O . LYS A 1 106 ? 43.593 8.145 -30.479 1.00 49.75 106 LYS A O 1
ATOM 877 N N . LYS A 1 107 ? 43.383 6.251 -29.282 1.00 57.62 107 LYS A N 1
ATOM 878 C CA . LYS A 1 107 ? 42.631 6.805 -28.140 1.00 57.62 107 LYS A CA 1
ATOM 879 C C . LYS A 1 107 ? 43.460 7.741 -27.254 1.00 57.62 107 LYS A C 1
ATOM 881 O O . LYS A 1 107 ? 42.896 8.637 -26.630 1.00 57.62 107 LYS A O 1
ATOM 886 N N . VAL A 1 108 ? 44.780 7.566 -27.196 1.00 51.62 108 VAL A N 1
ATOM 887 C CA . VAL A 1 108 ? 45.699 8.529 -26.565 1.00 51.62 108 VAL A CA 1
ATOM 888 C C . VAL A 1 108 ? 45.913 9.731 -27.488 1.00 51.62 108 VAL A C 1
ATOM 890 O O . VAL A 1 108 ? 45.731 10.870 -27.058 1.00 51.62 108 VAL A O 1
ATOM 893 N N . VAL A 1 109 ? 46.214 9.496 -28.769 1.00 49.31 109 VAL A N 1
ATOM 894 C CA . VAL A 1 109 ? 46.459 10.556 -29.764 1.00 49.31 109 VAL A CA 1
ATOM 895 C C . VAL A 1 109 ? 45.226 11.446 -29.976 1.00 49.31 109 VAL A C 1
ATOM 897 O O . VAL A 1 109 ? 45.373 12.663 -30.069 1.00 49.31 109 VAL A O 1
ATOM 900 N N . SER A 1 110 ? 44.007 10.895 -29.956 1.00 50.84 110 SER A N 1
ATOM 901 C CA . SER A 1 110 ? 42.760 11.667 -30.096 1.00 50.84 110 SER A CA 1
ATOM 902 C C . SER A 1 110 ? 42.512 12.677 -28.969 1.00 50.84 110 SER A C 1
ATOM 904 O O . SER A 1 110 ? 41.702 13.588 -29.135 1.00 50.84 110 SER A O 1
ATOM 906 N N . ASN A 1 111 ? 43.191 12.527 -27.828 1.00 49.41 111 ASN A N 1
ATOM 907 C CA . ASN A 1 111 ? 43.053 13.415 -26.672 1.00 49.41 111 ASN A CA 1
ATOM 908 C C . ASN A 1 111 ? 44.102 14.544 -26.649 1.00 49.41 111 ASN A C 1
ATOM 910 O O . ASN A 1 111 ? 43.994 15.459 -25.831 1.00 49.41 111 ASN A O 1
ATOM 914 N N . LEU A 1 112 ? 45.092 14.525 -27.550 1.00 46.41 112 LEU A N 1
ATOM 915 C CA . LEU A 1 112 ? 46.134 15.550 -27.641 1.00 46.41 112 LEU A CA 1
ATOM 916 C C . LEU A 1 112 ? 45.673 16.729 -28.511 1.00 46.41 112 LEU A C 1
ATOM 918 O O . LEU A 1 112 ? 45.790 16.707 -29.737 1.00 46.41 112 LEU A O 1
ATOM 922 N N . LYS A 1 113 ? 45.177 17.800 -27.881 1.00 41.53 113 LYS A N 1
ATOM 923 C CA . LYS A 1 113 ? 44.893 19.061 -28.586 1.00 41.53 113 LYS A CA 1
ATOM 924 C C . LYS A 1 113 ? 46.136 19.949 -28.672 1.00 41.53 113 LYS A C 1
ATOM 926 O O . LYS A 1 113 ? 46.684 20.349 -27.653 1.00 41.53 113 LYS A O 1
ATOM 931 N N . ASN A 1 114 ? 46.464 20.339 -29.906 1.00 42.53 114 ASN A N 1
ATOM 932 C CA . ASN A 1 114 ? 47.458 21.342 -30.310 1.00 42.53 114 ASN A CA 1
ATOM 933 C C . ASN A 1 114 ? 48.926 20.940 -30.053 1.00 42.53 114 ASN A C 1
ATOM 935 O O . ASN A 1 114 ? 49.491 21.192 -28.994 1.00 42.53 114 ASN A O 1
ATOM 939 N N . GLY A 1 115 ? 49.572 20.363 -31.072 1.00 46.62 115 GLY A N 1
ATOM 940 C CA . GLY A 1 115 ? 50.953 19.884 -30.984 1.00 46.62 115 GLY A CA 1
ATOM 941 C C . GLY A 1 115 ? 52.006 20.991 -30.860 1.00 46.62 115 GLY A C 1
ATOM 942 O O . GLY A 1 115 ? 52.362 21.632 -31.849 1.00 46.62 115 GLY A O 1
ATOM 943 N N . LYS A 1 116 ? 52.571 21.142 -29.658 1.00 34.91 116 LYS A N 1
ATOM 944 C CA . LYS A 1 116 ? 53.912 21.692 -29.404 1.00 34.91 116 LYS A CA 1
ATOM 945 C C . LYS A 1 116 ? 54.593 20.879 -28.301 1.00 34.91 116 LYS A C 1
ATOM 947 O O . LYS A 1 116 ? 53.916 20.356 -27.423 1.00 34.91 116 LYS A O 1
ATOM 952 N N . ALA A 1 117 ? 55.920 20.811 -28.347 1.00 49.28 117 ALA A N 1
ATOM 953 C CA . ALA A 1 117 ? 56.760 20.203 -27.319 1.00 49.28 117 ALA A CA 1
ATOM 954 C C . ALA A 1 117 ? 57.831 21.200 -26.842 1.00 49.28 117 ALA A C 1
ATOM 956 O O . ALA A 1 117 ? 58.219 22.102 -27.587 1.00 49.28 117 ALA A O 1
ATOM 957 N N . SER A 1 118 ? 58.307 21.012 -25.613 1.00 28.55 118 SER A N 1
ATOM 958 C CA . SER A 1 118 ? 59.403 21.739 -24.955 1.00 28.55 118 SER A CA 1
ATOM 959 C C . SER A 1 118 ? 59.947 20.825 -23.828 1.00 28.55 118 SER A C 1
ATOM 961 O O . SER A 1 118 ? 59.194 19.989 -23.338 1.00 28.55 118 SER A O 1
ATOM 963 N N . GLY A 1 119 ? 61.218 20.819 -23.399 1.00 28.42 119 GLY A N 1
ATOM 964 C CA . GLY A 1 119 ? 62.297 21.814 -23.525 1.00 28.42 119 GLY A CA 1
ATOM 965 C C . GLY A 1 119 ? 62.158 22.893 -22.439 1.00 28.42 119 GLY A C 1
ATOM 966 O O . GLY A 1 119 ? 61.058 23.403 -22.281 1.00 28.42 119 GLY A O 1
ATOM 967 N N . TYR A 1 120 ? 63.155 23.310 -21.650 1.00 26.94 120 TYR A N 1
ATOM 968 C CA . TYR A 1 120 ? 64.585 22.970 -21.444 1.00 26.94 120 TYR A CA 1
ATOM 969 C C . TYR A 1 120 ? 64.800 22.831 -19.895 1.00 26.94 120 TYR A C 1
ATOM 971 O O . TYR A 1 120 ? 63.937 23.300 -19.162 1.00 26.94 120 TYR A O 1
ATOM 979 N N . LEU A 1 121 ? 65.756 22.117 -19.267 1.00 27.48 121 LEU A N 1
ATOM 980 C CA . LEU A 1 121 ? 67.227 21.942 -19.384 1.00 27.48 121 LEU A CA 1
ATOM 981 C C . LEU A 1 121 ? 68.050 22.928 -18.493 1.00 27.48 121 LEU A C 1
ATOM 983 O O . LEU A 1 121 ? 68.065 24.120 -18.780 1.00 27.48 121 LEU A O 1
ATOM 987 N N . ASN A 1 122 ? 68.821 22.380 -17.525 1.00 28.50 122 ASN A N 1
ATOM 988 C CA . ASN A 1 122 ? 69.896 22.993 -16.690 1.00 28.50 122 ASN A CA 1
ATOM 989 C C . ASN A 1 122 ? 69.485 24.018 -15.595 1.00 28.50 122 ASN A C 1
ATOM 991 O O . ASN A 1 122 ? 68.485 24.704 -15.747 1.00 28.50 122 ASN A O 1
ATOM 995 N N . THR A 1 123 ? 70.186 24.193 -14.453 1.00 28.56 123 THR A N 1
ATOM 996 C CA . THR A 1 123 ? 71.472 23.652 -13.889 1.00 28.56 123 THR A CA 1
ATOM 997 C C . THR A 1 123 ? 71.420 23.758 -12.321 1.00 28.56 123 THR A C 1
ATOM 999 O O . THR A 1 123 ? 70.344 24.065 -11.829 1.00 28.56 123 THR A O 1
ATOM 1002 N N . ALA A 1 124 ? 72.417 23.541 -11.430 1.00 26.92 124 ALA A N 1
ATOM 1003 C CA . ALA A 1 124 ? 73.892 23.422 -11.488 1.00 26.92 124 ALA A CA 1
ATOM 1004 C C . ALA A 1 124 ? 74.505 22.718 -10.230 1.00 26.92 124 ALA A C 1
ATOM 1006 O O . ALA A 1 124 ? 73.916 22.816 -9.163 1.00 26.92 124 ALA A O 1
ATOM 1007 N N . PHE A 1 125 ? 75.751 22.206 -10.339 1.00 25.52 125 PHE A N 1
ATOM 1008 C CA . PHE A 1 125 ? 76.749 21.916 -9.263 1.00 25.52 125 PHE A CA 1
ATOM 1009 C C . PHE A 1 125 ? 76.403 20.894 -8.130 1.00 25.52 125 PHE A C 1
ATOM 1011 O O . PHE A 1 125 ? 75.257 20.729 -7.751 1.00 25.52 125 PHE A O 1
ATOM 1018 N N . SER A 1 126 ? 77.352 20.144 -7.531 1.00 26.30 126 SER A N 1
ATOM 1019 C CA . SER A 1 126 ? 78.831 20.224 -7.563 1.00 26.30 126 SER A CA 1
ATOM 1020 C C . SER A 1 126 ? 79.559 18.861 -7.447 1.00 26.30 126 SER A C 1
ATOM 1022 O O . SER A 1 126 ? 79.023 17.913 -6.881 1.00 26.30 126 SER A O 1
ATOM 1024 N N . SER A 1 127 ? 80.838 18.839 -7.867 1.00 28.27 127 SER A N 1
ATOM 1025 C CA . SER A 1 127 ? 81.841 17.753 -7.720 1.00 28.27 127 SER A CA 1
ATOM 1026 C C . SER A 1 127 ? 81.593 16.469 -8.558 1.00 28.27 127 SER A C 1
ATOM 1028 O O . SER A 1 127 ? 80.453 16.126 -8.834 1.00 28.27 127 SER A O 1
ATOM 1030 N N . ASN A 1 128 ? 82.609 15.733 -9.042 1.00 26.98 128 ASN A N 1
ATOM 1031 C CA . ASN A 1 128 ? 84.057 15.819 -8.787 1.00 26.98 128 ASN A CA 1
ATOM 1032 C C . ASN A 1 128 ? 84.924 15.378 -10.006 1.00 26.98 128 ASN A C 1
ATOM 1034 O O . ASN A 1 128 ? 84.382 15.008 -11.041 1.00 26.98 128 ASN A O 1
ATOM 1038 N N . SER A 1 129 ? 86.259 15.406 -9.838 1.00 27.83 129 SER A N 1
ATOM 1039 C CA . SER A 1 129 ? 87.335 14.839 -10.701 1.00 27.83 129 SER A CA 1
ATOM 1040 C C . SER A 1 129 ? 87.542 15.366 -12.143 1.00 27.83 129 SER A C 1
ATOM 1042 O O . SER A 1 129 ? 86.858 14.946 -13.068 1.00 27.83 129 SER A O 1
ATOM 1044 N N . THR A 1 130 ? 88.574 16.219 -12.294 1.00 29.08 130 THR A N 1
ATOM 1045 C CA . THR A 1 130 ? 89.745 16.103 -13.221 1.00 29.08 130 THR A CA 1
ATOM 1046 C C . THR A 1 130 ? 89.536 15.546 -14.643 1.00 29.08 130 THR A C 1
ATOM 1048 O O . THR A 1 130 ? 89.044 14.440 -14.811 1.00 29.08 130 THR A O 1
ATOM 1051 N N . ASP A 1 131 ? 90.038 16.195 -15.700 1.00 30.75 131 ASP A N 1
ATOM 1052 C CA . ASP A 1 131 ? 91.496 16.309 -15.924 1.00 30.75 131 ASP A CA 1
ATOM 1053 C C . ASP A 1 131 ? 91.958 17.602 -16.655 1.00 30.75 131 ASP A C 1
ATOM 1055 O O . ASP A 1 131 ? 91.251 18.610 -16.674 1.00 30.75 131 ASP A O 1
ATOM 1059 N N . THR A 1 132 ? 93.193 17.607 -17.169 1.00 30.86 132 THR A N 1
ATOM 1060 C CA . THR A 1 132 ? 94.039 18.789 -17.397 1.00 30.86 132 THR A CA 1
ATOM 1061 C C . THR A 1 132 ? 94.426 19.045 -18.860 1.00 30.86 132 THR A C 1
ATOM 1063 O O . THR A 1 132 ? 94.780 18.122 -19.580 1.00 30.86 132 THR A O 1
ATOM 1066 N N . GLU A 1 133 ? 94.462 20.325 -19.268 1.00 32.53 133 GLU A N 1
ATOM 1067 C CA . GLU A 1 133 ? 95.606 20.925 -19.990 1.00 32.53 133 GLU A CA 1
ATOM 1068 C C . GLU A 1 133 ? 95.516 22.471 -20.055 1.00 32.53 133 GLU A C 1
ATOM 1070 O O . GLU A 1 133 ? 94.457 23.056 -20.278 1.00 32.53 133 GLU A O 1
ATOM 1075 N N . TYR A 1 134 ? 96.655 23.140 -19.844 1.00 31.27 134 TYR A N 1
ATOM 1076 C CA . TYR A 1 134 ? 96.879 24.599 -19.886 1.00 31.27 134 TYR A CA 1
ATOM 1077 C C . TYR A 1 134 ? 97.940 24.843 -20.994 1.00 31.27 134 TYR A C 1
ATOM 1079 O O . TYR A 1 134 ? 98.890 24.078 -21.101 1.00 31.27 134 TYR A O 1
ATOM 1087 N N . VAL A 1 135 ? 97.821 25.781 -21.946 1.00 30.55 135 VAL A N 1
ATOM 1088 C CA . VAL A 1 135 ? 97.938 27.253 -21.800 1.00 30.55 135 VAL A CA 1
ATOM 1089 C C . VAL A 1 135 ? 99.214 27.682 -21.034 1.00 30.55 135 VAL A C 1
ATOM 1091 O O . VAL A 1 135 ? 99.321 27.341 -19.862 1.00 30.55 135 VAL A O 1
ATOM 1094 N N . PRO A 1 136 ? 100.124 28.544 -21.559 1.00 40.38 136 PRO A N 1
ATOM 1095 C CA . PRO A 1 136 ? 100.356 28.983 -22.946 1.00 40.38 136 PRO A CA 1
ATOM 1096 C C . PRO A 1 136 ? 101.856 28.972 -23.369 1.00 40.38 136 PRO A C 1
ATOM 1098 O O . PRO A 1 136 ? 102.695 29.642 -22.760 1.00 40.38 136 PRO A O 1
ATOM 1101 N N . LEU A 1 137 ? 102.224 28.318 -24.479 1.00 29.86 137 LEU A N 1
ATOM 1102 C CA . LEU A 1 137 ? 103.638 28.228 -24.893 1.00 29.86 137 LEU A CA 1
ATOM 1103 C C . LEU A 1 137 ? 104.084 29.371 -25.837 1.00 29.86 137 LEU A C 1
ATOM 1105 O O . LEU A 1 137 ? 104.086 29.231 -27.053 1.00 29.86 137 LEU A O 1
ATOM 1109 N N . LEU A 1 138 ? 104.529 30.476 -25.220 1.00 32.88 138 LEU A N 1
ATOM 1110 C CA . LEU A 1 138 ? 105.287 31.625 -25.768 1.00 32.88 138 LEU A CA 1
ATOM 1111 C C . LEU A 1 138 ? 104.616 32.429 -26.914 1.00 32.88 138 LEU A C 1
ATOM 1113 O O . LEU A 1 138 ? 104.517 31.994 -28.052 1.00 32.88 138 LEU A O 1
ATOM 1117 N N . ASN A 1 139 ? 104.266 33.708 -26.731 1.00 37.22 139 ASN A N 1
ATOM 1118 C CA . ASN A 1 139 ? 105.214 34.824 -26.536 1.00 37.22 139 ASN A CA 1
ATOM 1119 C C . ASN A 1 139 ? 106.507 34.728 -27.382 1.00 37.22 139 ASN A C 1
ATOM 1121 O O . ASN A 1 139 ? 107.608 34.894 -26.858 1.00 37.22 139 ASN A O 1
ATOM 1125 N N . LYS A 1 140 ? 106.393 34.464 -28.697 1.00 33.41 140 LYS A N 1
ATOM 1126 C CA . LYS A 1 140 ? 107.560 34.397 -29.603 1.00 33.41 140 LYS A CA 1
ATOM 1127 C C . LYS A 1 140 ? 107.437 35.083 -30.975 1.00 33.41 140 LYS A C 1
ATOM 1129 O O . LYS A 1 140 ? 108.120 34.689 -31.913 1.00 33.41 140 LYS A O 1
ATOM 1134 N N . VAL A 1 141 ? 106.661 36.167 -31.077 1.00 30.84 141 VAL A N 1
ATOM 1135 C CA . VAL A 1 141 ? 106.763 37.116 -32.208 1.00 30.84 141 VAL A CA 1
ATOM 1136 C C . VAL A 1 141 ? 106.948 38.545 -31.690 1.00 30.84 141 VAL A C 1
ATOM 1138 O O . VAL A 1 141 ? 105.990 39.259 -31.403 1.00 30.84 141 VAL A O 1
ATOM 1141 N N . LYS A 1 142 ? 108.210 38.970 -31.583 1.00 31.73 142 LYS A N 1
ATOM 1142 C CA . LYS A 1 142 ? 108.611 40.381 -31.516 1.00 31.73 142 LYS A CA 1
ATOM 1143 C C . LYS A 1 142 ? 109.703 40.624 -32.555 1.00 31.73 142 LYS A C 1
ATOM 1145 O O . LYS A 1 142 ? 110.647 39.843 -32.637 1.00 31.73 142 LYS A O 1
ATOM 1150 N N . THR A 1 143 ? 109.592 41.764 -33.238 1.00 31.77 143 THR A N 1
ATOM 1151 C CA . THR A 1 143 ? 110.534 42.324 -34.232 1.00 31.77 143 THR A CA 1
ATOM 1152 C C . THR A 1 143 ? 110.739 41.522 -35.537 1.00 31.77 143 THR A C 1
ATOM 1154 O O . THR A 1 143 ? 110.543 40.309 -35.551 1.00 31.77 143 THR A O 1
ATOM 1157 N N . PRO A 1 144 ? 111.048 42.202 -36.665 1.00 46.47 144 PRO A N 1
ATOM 1158 C CA . PRO A 1 144 ? 110.940 41.625 -38.007 1.00 46.47 144 PRO A CA 1
ATOM 1159 C C . PRO A 1 144 ? 112.287 41.207 -38.614 1.00 46.47 144 PRO A C 1
ATOM 1161 O O . PRO A 1 144 ? 113.343 41.699 -38.219 1.00 46.47 144 PRO A O 1
ATOM 1164 N N . VAL A 1 145 ? 112.225 40.405 -39.680 1.00 33.78 145 VAL A N 1
ATOM 1165 C CA . VAL A 1 145 ? 113.297 40.275 -40.677 1.00 33.78 145 VAL A CA 1
ATOM 1166 C C . VAL A 1 145 ? 112.670 40.414 -42.064 1.00 33.78 145 VAL A C 1
ATOM 1168 O O . VAL A 1 145 ? 111.715 39.709 -42.383 1.00 33.78 145 VAL A O 1
ATOM 1171 N N . MET A 1 146 ? 113.195 41.334 -42.877 1.00 44.59 146 MET A N 1
ATOM 1172 C CA . MET A 1 146 ? 112.895 41.393 -44.310 1.00 44.59 146 MET A CA 1
ATOM 1173 C C . MET A 1 146 ? 113.514 40.172 -44.995 1.00 44.59 146 MET A C 1
ATOM 1175 O O . MET A 1 146 ? 114.724 39.974 -44.912 1.00 44.59 146 MET A O 1
ATOM 1179 N N . ALA A 1 147 ? 112.698 39.391 -45.695 1.00 38.59 147 ALA A N 1
ATOM 1180 C CA . ALA A 1 147 ? 113.139 38.366 -46.632 1.00 38.59 147 ALA A CA 1
ATOM 1181 C C . ALA A 1 147 ? 112.293 38.489 -47.904 1.00 38.59 147 ALA A C 1
ATOM 1183 O O . ALA A 1 147 ? 111.099 38.790 -47.829 1.00 38.59 147 ALA A O 1
ATOM 1184 N N . GLU A 1 148 ? 112.917 38.317 -49.066 1.00 45.56 148 GLU A N 1
ATOM 1185 C CA . GLU A 1 148 ? 112.280 38.572 -50.358 1.00 45.56 148 GLU A CA 1
ATOM 1186 C C . GLU A 1 148 ? 111.113 37.608 -50.613 1.00 45.56 148 GLU A C 1
ATOM 1188 O O . GLU A 1 148 ? 111.239 36.390 -50.470 1.00 45.56 148 GLU A O 1
ATOM 1193 N N . ILE A 1 149 ? 109.962 38.155 -51.018 1.00 46.44 149 ILE A N 1
ATOM 1194 C CA . ILE A 1 149 ? 108.826 37.339 -51.450 1.00 46.44 149 ILE A CA 1
ATOM 1195 C C . ILE A 1 149 ? 109.129 36.822 -52.855 1.00 46.44 149 ILE A C 1
ATOM 1197 O O . ILE A 1 149 ? 109.023 37.549 -53.841 1.00 46.44 149 ILE A O 1
ATOM 1201 N N . ASP A 1 150 ? 109.473 35.539 -52.931 1.00 54.91 150 ASP A N 1
ATOM 1202 C CA . ASP A 1 150 ? 109.570 34.774 -54.171 1.00 54.91 150 ASP A CA 1
ATOM 1203 C C . ASP A 1 150 ? 108.204 34.738 -54.885 1.00 54.91 150 ASP A C 1
ATOM 1205 O O . ASP A 1 150 ? 107.335 33.903 -54.607 1.00 54.91 150 ASP A O 1
ATOM 1209 N N . LEU A 1 151 ? 108.021 35.676 -55.819 1.00 52.62 151 LEU A N 1
ATOM 1210 C CA . LEU A 1 151 ? 106.788 35.869 -56.584 1.00 52.62 151 LEU A CA 1
ATOM 1211 C C . LEU A 1 151 ? 106.387 34.640 -57.418 1.00 52.62 151 LEU A C 1
ATOM 1213 O O . LEU A 1 151 ? 105.218 34.534 -57.793 1.00 52.62 151 LEU A O 1
ATOM 1217 N N . SER A 1 152 ? 107.299 33.692 -57.679 1.00 56.12 152 SER A N 1
ATOM 1218 C CA . SER A 1 152 ? 106.964 32.466 -58.415 1.00 56.12 152 SER A CA 1
ATOM 1219 C C . SER A 1 152 ? 105.988 31.577 -57.631 1.00 56.12 152 SER A C 1
ATOM 1221 O O . SER A 1 152 ? 105.008 31.083 -58.192 1.00 56.12 152 SER A O 1
ATOM 1223 N N . LYS A 1 153 ? 106.178 31.458 -56.309 1.00 56.84 153 LYS A N 1
ATOM 1224 C CA . LYS A 1 153 ? 105.347 30.616 -55.430 1.00 56.84 153 LYS A CA 1
ATOM 1225 C C . LYS A 1 153 ? 103.955 31.196 -55.187 1.00 56.84 153 LYS A C 1
ATOM 1227 O O . LYS A 1 153 ? 102.990 30.443 -55.043 1.00 56.84 153 LYS A O 1
ATOM 1232 N N . LEU A 1 154 ? 103.826 32.525 -55.203 1.00 52.81 154 LEU A N 1
ATOM 1233 C CA . LEU A 1 154 ? 102.540 33.207 -55.028 1.00 52.81 154 LEU A CA 1
ATOM 1234 C C . LEU A 1 154 ? 101.549 32.855 -56.157 1.00 52.81 154 LEU A C 1
ATOM 1236 O O . LEU A 1 154 ? 100.354 32.697 -55.907 1.00 52.81 154 LEU A O 1
ATOM 1240 N N . GLY A 1 155 ? 102.046 32.663 -57.386 1.00 62.06 155 GLY A N 1
ATOM 1241 C CA . GLY A 1 155 ? 101.230 32.291 -58.547 1.00 62.06 155 GLY A CA 1
ATOM 1242 C C . GLY A 1 155 ? 100.621 30.885 -58.469 1.00 62.06 155 GLY A C 1
ATOM 1243 O O . GLY A 1 155 ? 99.487 30.679 -58.910 1.00 62.06 155 GLY A O 1
ATOM 1244 N N . GLU A 1 156 ? 101.328 29.916 -57.879 1.00 64.06 156 GLU A N 1
ATOM 1245 C CA . GLU A 1 156 ? 100.787 28.566 -57.666 1.00 64.06 156 GLU A CA 1
ATOM 1246 C C . GLU A 1 156 ? 99.803 28.521 -56.494 1.00 64.06 156 GLU A C 1
ATOM 1248 O O . GLU A 1 156 ? 98.735 27.914 -56.608 1.00 64.06 156 GLU A O 1
ATOM 1253 N N . GLN A 1 157 ? 100.100 29.237 -55.404 1.00 63.50 157 GLN A N 1
ATOM 1254 C CA . GLN A 1 157 ? 99.195 29.346 -54.257 1.00 63.50 157 GLN A CA 1
ATOM 1255 C C . GLN A 1 157 ? 97.857 30.000 -54.638 1.00 63.50 157 GLN A C 1
ATOM 1257 O O . GLN A 1 157 ? 96.804 29.503 -54.232 1.00 63.50 157 GLN A O 1
ATOM 1262 N N . LEU A 1 158 ? 97.858 31.034 -55.494 1.00 61.12 158 LEU A N 1
ATOM 1263 C CA . LEU A 1 158 ? 96.617 31.620 -56.019 1.00 61.12 158 LEU A CA 1
ATOM 1264 C C . LEU A 1 158 ? 95.802 30.624 -56.863 1.00 61.12 158 LEU A C 1
ATOM 1266 O O . LEU A 1 158 ? 94.579 30.560 -56.725 1.00 61.12 158 LEU A O 1
ATOM 1270 N N . LYS A 1 159 ? 96.456 29.818 -57.715 1.00 67.62 159 LYS A N 1
ATOM 1271 C CA . LYS A 1 159 ? 95.775 28.777 -58.508 1.00 67.62 159 LYS A CA 1
ATOM 1272 C C . LYS A 1 159 ? 95.136 27.711 -57.617 1.00 67.62 159 LYS A C 1
ATOM 1274 O O . LYS A 1 159 ? 93.987 27.340 -57.861 1.00 67.62 159 LYS A O 1
ATOM 1279 N N . ALA A 1 160 ? 95.842 27.252 -56.583 1.00 69.38 160 ALA A N 1
ATOM 1280 C CA . ALA A 1 160 ? 95.302 26.304 -55.612 1.00 69.38 160 ALA A CA 1
ATOM 1281 C C . ALA A 1 160 ? 94.086 26.891 -54.869 1.00 69.38 160 ALA A C 1
ATOM 1283 O O . ALA A 1 160 ? 93.042 26.243 -54.789 1.00 69.38 160 ALA A O 1
ATOM 1284 N N . PHE A 1 161 ? 94.183 28.142 -54.406 1.00 65.38 161 PHE A N 1
ATOM 1285 C CA . PHE A 1 161 ? 93.096 28.831 -53.709 1.00 65.38 161 PHE A CA 1
ATOM 1286 C C . PHE A 1 161 ? 91.838 28.984 -54.582 1.00 65.38 161 PHE A C 1
ATOM 1288 O O . PHE A 1 161 ? 90.743 28.622 -54.152 1.00 65.38 161 PHE A O 1
ATOM 1295 N N . MET A 1 162 ? 91.977 29.419 -55.842 1.00 66.31 162 MET A N 1
ATOM 1296 C CA . MET A 1 162 ? 90.821 29.543 -56.744 1.00 66.31 162 MET A CA 1
ATOM 1297 C C . MET A 1 162 ? 90.165 28.192 -57.073 1.00 66.31 162 MET A C 1
ATOM 1299 O O . MET A 1 162 ? 88.942 28.129 -57.214 1.00 66.31 162 MET A O 1
ATOM 1303 N N . GLN A 1 163 ? 90.929 27.095 -57.154 1.00 66.12 163 GLN A N 1
ATOM 1304 C CA . GLN A 1 163 ? 90.350 25.755 -57.325 1.00 66.12 163 GLN A CA 1
ATOM 1305 C C . GLN A 1 163 ? 89.577 25.279 -56.085 1.00 66.12 163 GLN A C 1
ATOM 1307 O O . GLN A 1 163 ? 88.550 24.612 -56.235 1.00 66.12 163 GLN A O 1
ATOM 1312 N N . ILE A 1 164 ? 90.034 25.626 -54.878 1.00 68.94 164 ILE A N 1
ATOM 1313 C CA . ILE A 1 164 ? 89.336 25.315 -53.621 1.00 68.94 164 ILE A CA 1
ATOM 1314 C C . ILE A 1 164 ? 88.005 26.072 -53.554 1.00 68.94 164 ILE A C 1
ATOM 1316 O O . ILE A 1 164 ? 86.959 25.444 -53.384 1.00 68.94 164 ILE A O 1
ATOM 1320 N N . GLU A 1 165 ? 88.014 27.388 -53.774 1.00 67.75 165 GLU A N 1
ATOM 1321 C CA . GLU A 1 165 ? 86.795 28.197 -53.656 1.00 67.75 165 GLU A CA 1
ATOM 1322 C C . GLU A 1 165 ? 85.771 27.856 -54.758 1.00 67.75 165 GLU A C 1
ATOM 1324 O O . GLU A 1 165 ? 84.570 27.778 -54.497 1.00 67.75 165 GLU A O 1
ATOM 1329 N N . THR A 1 166 ? 86.233 27.503 -55.966 1.00 68.25 166 THR A N 1
ATOM 1330 C CA . THR A 1 166 ? 85.357 26.985 -57.036 1.00 68.25 166 THR A CA 1
ATOM 1331 C C . THR A 1 166 ? 84.686 25.663 -56.634 1.00 68.25 166 THR A C 1
ATOM 1333 O O . THR A 1 166 ? 83.480 25.499 -56.826 1.00 68.25 166 THR A O 1
ATOM 1336 N N . LYS A 1 167 ? 85.428 24.720 -56.029 1.00 70.12 167 LYS A N 1
ATOM 1337 C CA . LYS A 1 167 ? 84.857 23.457 -55.519 1.00 70.12 167 LYS A CA 1
ATOM 1338 C C . LYS A 1 167 ? 83.852 23.693 -54.391 1.00 70.12 167 LYS A C 1
ATOM 1340 O O . LYS A 1 167 ? 82.824 23.017 -54.350 1.00 70.12 167 LYS A O 1
ATOM 1345 N N . LYS A 1 168 ? 84.118 24.654 -53.505 1.00 71.00 168 LYS A N 1
ATOM 1346 C CA . LYS A 1 168 ? 83.223 25.036 -52.406 1.00 71.00 168 LYS A CA 1
ATOM 1347 C C . LYS A 1 168 ? 81.886 25.578 -52.927 1.00 71.00 168 LYS A C 1
ATOM 1349 O O . LYS A 1 168 ? 80.849 25.016 -52.585 1.00 71.00 168 LYS A O 1
ATOM 1354 N N . VAL A 1 169 ? 81.899 26.544 -53.851 1.00 72.44 169 VAL A N 1
ATOM 1355 C CA . VAL A 1 169 ? 80.677 27.101 -54.475 1.00 72.44 169 VAL A CA 1
ATOM 1356 C C . VAL A 1 169 ? 79.854 26.032 -55.215 1.00 72.44 169 VAL A C 1
ATOM 1358 O O . VAL A 1 169 ? 78.623 26.038 -55.155 1.00 72.44 169 VAL A O 1
ATOM 1361 N N . ILE A 1 170 ? 80.510 25.078 -55.887 1.00 70.31 170 ILE A N 1
ATOM 1362 C CA . ILE A 1 170 ? 79.828 23.938 -56.526 1.00 70.31 170 ILE A CA 1
ATOM 1363 C C . ILE A 1 170 ? 79.197 23.011 -55.472 1.00 70.31 170 ILE A C 1
ATOM 1365 O O . ILE A 1 170 ? 78.049 22.597 -55.627 1.00 70.31 170 ILE A O 1
ATOM 1369 N N . THR A 1 171 ? 79.911 22.724 -54.381 1.00 72.00 171 THR A N 1
ATOM 1370 C CA . THR A 1 171 ? 79.421 21.870 -53.285 1.00 72.00 171 THR A CA 1
ATOM 1371 C C . THR A 1 171 ? 78.212 22.498 -52.586 1.00 72.00 171 THR A C 1
ATOM 1373 O O . THR A 1 171 ? 77.211 21.819 -52.367 1.00 72.00 171 THR A O 1
ATOM 1376 N N . GLU A 1 172 ? 78.254 23.801 -52.299 1.00 74.06 172 GLU A N 1
ATOM 1377 C CA . GLU A 1 172 ? 77.139 24.542 -51.695 1.00 74.06 172 GLU A CA 1
ATOM 1378 C C . GLU A 1 172 ? 75.888 24.516 -52.590 1.00 74.06 172 GLU A C 1
ATOM 1380 O O . GLU A 1 172 ? 74.792 24.235 -52.098 1.00 74.06 172 GLU A O 1
ATOM 1385 N N . LYS A 1 173 ? 76.038 24.691 -53.915 1.00 75.94 173 LYS A N 1
ATOM 1386 C CA . LYS A 1 173 ? 74.925 24.513 -54.867 1.00 75.94 173 LYS A CA 1
ATOM 1387 C C . LYS A 1 173 ? 74.335 23.103 -54.827 1.00 75.94 173 LYS A C 1
ATOM 1389 O O . LYS A 1 173 ? 73.119 22.974 -54.714 1.00 75.94 173 LYS A O 1
ATOM 1394 N N . ILE A 1 174 ? 75.171 22.062 -54.863 1.00 76.50 174 ILE A N 1
ATOM 1395 C CA . ILE A 1 174 ? 74.717 20.661 -54.817 1.00 76.50 174 ILE A CA 1
ATOM 1396 C C . ILE A 1 174 ? 73.968 20.365 -53.506 1.00 76.50 174 ILE A C 1
ATOM 1398 O O . ILE A 1 174 ? 72.937 19.694 -53.527 1.00 76.50 174 ILE A O 1
ATOM 1402 N N . VAL A 1 175 ? 74.421 20.905 -52.369 1.00 76.69 175 VAL A N 1
ATOM 1403 C CA . VAL A 1 175 ? 73.734 20.755 -51.073 1.00 76.69 175 VAL A CA 1
ATOM 1404 C C . VAL A 1 175 ? 72.372 21.463 -51.062 1.00 76.69 175 VAL A C 1
ATOM 1406 O O . VAL A 1 175 ? 71.401 20.900 -50.553 1.00 76.69 175 VAL A O 1
ATOM 1409 N N . ILE A 1 176 ? 72.267 22.667 -51.631 1.00 78.38 176 ILE A N 1
ATOM 1410 C CA . ILE A 1 176 ? 70.996 23.406 -51.738 1.00 78.38 176 ILE A CA 1
ATOM 1411 C C . ILE A 1 176 ? 70.015 22.677 -52.669 1.00 78.38 176 ILE A C 1
ATOM 1413 O O . ILE A 1 176 ? 68.843 22.506 -52.331 1.00 78.38 176 ILE A O 1
ATOM 1417 N N . GLU A 1 177 ? 70.484 22.209 -53.824 1.00 77.12 177 GLU A N 1
ATOM 1418 C CA . GLU A 1 177 ? 69.650 21.516 -54.808 1.00 77.12 177 GLU A CA 1
ATOM 1419 C C . GLU A 1 177 ? 69.194 20.137 -54.305 1.00 77.12 177 GLU A C 1
ATOM 1421 O O . GLU A 1 177 ? 68.014 19.803 -54.416 1.00 77.12 177 GLU A O 1
ATOM 1426 N N . SER A 1 178 ? 70.073 19.398 -53.618 1.00 71.25 178 SER A N 1
ATOM 1427 C CA . SER A 1 178 ? 69.732 18.156 -52.912 1.00 71.25 178 SER A CA 1
ATOM 1428 C C . SER A 1 178 ? 68.647 18.370 -51.846 1.00 71.25 178 SER A C 1
ATOM 1430 O O . SER A 1 178 ? 67.650 17.646 -51.832 1.00 71.25 178 SER A O 1
ATOM 1432 N N . LYS A 1 179 ? 68.754 19.420 -51.014 1.00 76.62 179 LYS A N 1
ATOM 1433 C CA . LYS A 1 179 ? 67.707 19.783 -50.037 1.00 76.62 179 LYS A CA 1
ATOM 1434 C C . LYS A 1 179 ? 66.369 20.114 -50.711 1.00 76.62 179 LYS A C 1
ATOM 1436 O O . LYS A 1 179 ? 65.327 19.644 -50.258 1.00 76.62 179 LYS A O 1
ATOM 1441 N N . ASN A 1 180 ? 66.391 20.855 -51.820 1.00 78.94 180 ASN A N 1
ATOM 1442 C CA . ASN A 1 180 ? 65.188 21.179 -52.595 1.00 78.94 180 ASN A CA 1
ATOM 1443 C C . ASN A 1 180 ? 64.534 19.940 -53.234 1.00 78.94 180 ASN A C 1
ATOM 1445 O O . ASN A 1 180 ? 63.306 19.875 -53.329 1.00 78.94 180 ASN A O 1
ATOM 1449 N N . ILE A 1 181 ? 65.325 18.953 -53.665 1.00 82.25 181 ILE A N 1
ATOM 1450 C CA . ILE A 1 181 ? 64.825 17.664 -54.167 1.00 82.25 181 ILE A CA 1
ATOM 1451 C C . ILE A 1 181 ? 64.231 16.840 -53.019 1.00 82.25 181 ILE A C 1
ATOM 1453 O O . ILE A 1 181 ? 63.112 16.343 -53.151 1.00 82.25 181 ILE A O 1
ATOM 1457 N N . HIS A 1 182 ? 64.930 16.744 -51.884 1.00 76.06 182 HIS A N 1
ATOM 1458 C CA . HIS A 1 182 ? 64.482 15.991 -50.712 1.00 76.06 182 HIS A CA 1
ATOM 1459 C C . HIS A 1 182 ? 63.132 16.504 -50.192 1.00 76.06 182 HIS A C 1
ATOM 1461 O O . HIS A 1 182 ? 62.191 15.725 -50.071 1.00 76.06 182 HIS A O 1
ATOM 1467 N N . HIS A 1 183 ? 62.986 17.819 -50.008 1.00 80.94 183 HIS A N 1
ATOM 1468 C CA . HIS A 1 183 ? 61.739 18.411 -49.516 1.00 80.94 183 HIS A CA 1
ATOM 1469 C C . HIS A 1 183 ? 60.568 18.267 -50.514 1.00 80.94 183 HIS A C 1
ATOM 1471 O O . HIS A 1 183 ? 59.425 18.026 -50.120 1.00 80.94 183 HIS A O 1
ATOM 1477 N N . LYS A 1 184 ? 60.835 18.314 -51.831 1.00 82.25 184 LYS A N 1
ATOM 1478 C CA . LYS A 1 184 ? 59.830 17.987 -52.865 1.00 82.25 184 LYS A CA 1
ATOM 1479 C C . LYS A 1 184 ? 59.416 16.512 -52.854 1.00 82.25 184 LYS A C 1
ATOM 1481 O O . LYS A 1 184 ? 58.281 16.207 -53.224 1.00 82.25 184 LYS A O 1
ATOM 1486 N N . LEU A 1 185 ? 60.313 15.602 -52.476 1.00 79.75 185 LEU A N 1
ATOM 1487 C CA . LEU A 1 185 ? 60.022 14.172 -52.363 1.00 79.75 185 LEU A CA 1
ATOM 1488 C C . LEU A 1 185 ? 59.202 13.882 -51.097 1.00 79.75 185 LEU A C 1
ATOM 1490 O O . LEU A 1 185 ? 58.150 13.257 -51.181 1.00 79.75 185 LEU A O 1
ATOM 1494 N N . GLU A 1 186 ? 59.636 14.421 -49.959 1.00 77.69 186 GLU A N 1
ATOM 1495 C CA . GLU A 1 186 ? 58.956 14.380 -48.659 1.00 77.69 186 GLU A CA 1
ATOM 1496 C C . GLU A 1 186 ? 57.517 14.918 -48.748 1.00 77.69 186 GLU A C 1
ATOM 1498 O O . GLU A 1 186 ? 56.572 14.242 -48.346 1.00 77.69 186 GLU A O 1
ATOM 1503 N N . SER A 1 187 ? 57.323 16.084 -49.375 1.00 80.88 187 SER A N 1
ATOM 1504 C CA . SER A 1 187 ? 55.996 16.665 -49.625 1.00 80.88 187 SER A CA 1
ATOM 1505 C C . SER A 1 187 ? 55.072 15.719 -50.411 1.00 80.88 187 SER A C 1
ATOM 1507 O O . SER A 1 187 ? 53.903 15.558 -50.052 1.00 80.88 187 SER A O 1
ATOM 1509 N N . LYS A 1 188 ? 55.592 15.035 -51.441 1.00 84.38 188 LYS A N 1
ATOM 1510 C CA . LYS A 1 188 ? 54.827 14.047 -52.224 1.00 84.38 188 LYS A CA 1
ATOM 1511 C C . LYS A 1 188 ? 54.516 12.775 -51.435 1.00 84.38 188 LYS A C 1
ATOM 1513 O O . LYS A 1 188 ? 53.415 12.247 -51.570 1.00 84.38 188 LYS A O 1
ATOM 1518 N N . ILE A 1 189 ? 55.457 12.295 -50.621 1.00 79.56 189 ILE A N 1
ATOM 1519 C CA . ILE A 1 189 ? 55.268 11.123 -49.755 1.00 79.56 189 ILE A CA 1
ATOM 1520 C C . ILE A 1 189 ? 54.173 11.410 -48.721 1.00 79.56 189 ILE A C 1
ATOM 1522 O O . ILE A 1 189 ? 53.227 10.635 -48.606 1.00 79.56 189 ILE A O 1
ATOM 1526 N N . ASN A 1 190 ? 54.228 12.562 -48.050 1.00 78.31 190 ASN A N 1
ATOM 1527 C CA . ASN A 1 190 ? 53.223 12.957 -47.062 1.00 78.31 190 ASN A CA 1
ATOM 1528 C C . ASN A 1 190 ? 51.828 13.129 -47.694 1.00 78.31 190 ASN A C 1
ATOM 1530 O O . ASN A 1 190 ? 50.842 12.642 -47.143 1.00 78.31 190 ASN A O 1
ATOM 1534 N N . ALA A 1 191 ? 51.733 13.719 -48.892 1.00 83.44 191 ALA A N 1
ATOM 1535 C CA . ALA A 1 191 ? 50.468 13.800 -49.629 1.00 83.44 191 ALA A CA 1
ATOM 1536 C C . ALA A 1 191 ? 49.901 12.413 -50.006 1.00 83.44 191 ALA A C 1
ATOM 1538 O O . ALA A 1 191 ? 48.691 12.195 -49.931 1.00 83.44 191 ALA A O 1
ATOM 1539 N N . ALA A 1 192 ? 50.756 11.452 -50.377 1.00 76.94 192 ALA A N 1
ATOM 1540 C CA . ALA A 1 192 ? 50.332 10.077 -50.640 1.00 76.94 192 ALA A CA 1
ATOM 1541 C C . ALA A 1 192 ? 49.842 9.363 -49.365 1.00 76.94 192 ALA A C 1
ATOM 1543 O O . ALA A 1 192 ? 48.835 8.655 -49.414 1.00 76.94 192 ALA A O 1
ATOM 1544 N N . ILE A 1 193 ? 50.502 9.591 -48.224 1.00 76.88 193 ILE A N 1
ATOM 1545 C CA . ILE A 1 193 ? 50.121 9.029 -46.919 1.00 76.88 193 ILE A CA 1
ATOM 1546 C C . ILE A 1 193 ? 48.736 9.527 -46.477 1.00 76.88 193 ILE A C 1
ATOM 1548 O O . ILE A 1 193 ? 47.905 8.709 -46.084 1.00 76.88 193 ILE A O 1
ATOM 1552 N N . GLU A 1 194 ? 48.442 10.828 -46.578 1.00 80.38 194 GLU A N 1
ATOM 1553 C CA . GLU A 1 194 ? 47.120 11.354 -46.189 1.00 80.38 194 GLU A CA 1
ATOM 1554 C C . GLU A 1 194 ? 45.993 10.882 -47.122 1.00 80.38 194 GLU A C 1
ATOM 1556 O O . GLU A 1 194 ? 44.906 10.531 -46.652 1.00 80.38 194 GLU A O 1
ATOM 1561 N N . ASN A 1 195 ? 46.256 10.759 -48.428 1.00 80.62 195 ASN A N 1
ATOM 1562 C CA . ASN A 1 195 ? 45.309 10.138 -49.361 1.00 80.62 195 ASN A CA 1
ATOM 1563 C C . ASN A 1 195 ? 45.014 8.674 -48.977 1.00 80.62 195 ASN A C 1
ATOM 1565 O O . ASN A 1 195 ? 43.859 8.245 -49.002 1.00 80.62 195 ASN A O 1
ATOM 1569 N N . PHE A 1 196 ? 46.035 7.913 -48.568 1.00 72.69 196 PHE A N 1
ATOM 1570 C CA . PHE A 1 196 ? 45.887 6.512 -48.166 1.00 72.69 196 PHE A CA 1
ATOM 1571 C C . PHE A 1 196 ? 45.132 6.359 -46.832 1.00 72.69 196 PHE A C 1
ATOM 1573 O O . PHE A 1 196 ? 44.209 5.548 -46.740 1.00 72.69 196 PHE A O 1
ATOM 1580 N N . LYS A 1 197 ? 45.431 7.200 -45.829 1.00 74.50 197 LYS A N 1
ATOM 1581 C CA . LYS A 1 197 ? 44.662 7.291 -44.570 1.00 74.50 197 LYS A CA 1
ATOM 1582 C C . LYS A 1 197 ? 43.189 7.615 -44.818 1.00 74.50 197 LYS A C 1
ATOM 1584 O O . LYS A 1 197 ? 42.313 7.016 -44.192 1.00 74.50 197 LYS A O 1
ATOM 1589 N N . THR A 1 198 ? 42.912 8.537 -45.741 1.00 78.00 198 THR A N 1
ATOM 1590 C CA . THR A 1 198 ? 41.545 8.934 -46.115 1.00 78.00 198 THR A CA 1
ATOM 1591 C C . THR A 1 198 ? 40.787 7.762 -46.744 1.00 78.00 198 THR A C 1
ATOM 1593 O O . THR A 1 198 ? 39.668 7.461 -46.327 1.00 78.00 198 THR A O 1
ATOM 1596 N N . ALA A 1 199 ? 41.417 7.039 -47.678 1.00 74.81 199 ALA A N 1
ATOM 1597 C CA . ALA A 1 199 ? 40.835 5.852 -48.306 1.00 74.81 199 ALA A CA 1
ATOM 1598 C C . ALA A 1 199 ? 40.550 4.722 -47.295 1.00 74.81 199 ALA A C 1
ATOM 1600 O O . ALA A 1 199 ? 39.452 4.163 -47.294 1.00 74.81 199 ALA A O 1
ATOM 1601 N N . ILE A 1 200 ? 41.494 4.430 -46.389 1.00 67.69 200 ILE A N 1
ATOM 1602 C CA . ILE A 1 200 ? 41.303 3.442 -45.312 1.00 67.69 200 ILE A CA 1
ATOM 1603 C C . ILE A 1 200 ? 40.156 3.855 -44.385 1.00 67.69 200 ILE A C 1
ATOM 1605 O O . ILE A 1 200 ? 39.326 3.017 -44.038 1.00 67.69 200 ILE A O 1
ATOM 1609 N N . SER A 1 201 ? 40.073 5.132 -44.008 1.00 67.75 201 SER A N 1
ATOM 1610 C CA . SER A 1 201 ? 39.027 5.633 -43.107 1.00 67.75 201 SER A CA 1
ATOM 1611 C C . SER A 1 201 ? 37.631 5.489 -43.721 1.00 67.75 201 SER A C 1
ATOM 1613 O O . SER A 1 201 ? 36.714 5.017 -43.050 1.00 67.75 201 SER A O 1
ATOM 1615 N N . ALA A 1 202 ? 37.481 5.819 -45.009 1.00 70.38 202 ALA A N 1
ATOM 1616 C CA . ALA A 1 202 ? 36.226 5.654 -45.742 1.00 70.38 202 ALA A CA 1
ATOM 1617 C C . ALA A 1 202 ? 35.809 4.174 -45.854 1.00 70.38 202 ALA A C 1
ATOM 1619 O O . ALA A 1 202 ? 34.677 3.828 -45.523 1.00 70.38 202 ALA A O 1
ATOM 1620 N N . TYR A 1 203 ? 36.738 3.294 -46.248 1.00 66.06 203 TYR A N 1
ATOM 1621 C CA . TYR A 1 203 ? 36.486 1.852 -46.357 1.00 66.06 203 TYR A CA 1
ATOM 1622 C C . TYR A 1 203 ? 36.117 1.221 -45.003 1.00 66.06 203 TYR A C 1
ATOM 1624 O O . TYR A 1 203 ? 35.167 0.446 -44.903 1.00 66.06 203 TYR A O 1
ATOM 1632 N N . THR A 1 204 ? 36.831 1.598 -43.940 1.00 64.19 204 THR A N 1
ATOM 1633 C CA . THR A 1 204 ? 36.605 1.082 -42.581 1.00 64.19 204 THR A CA 1
ATOM 1634 C C . THR A 1 204 ? 35.238 1.505 -42.039 1.00 64.19 204 THR A C 1
ATOM 1636 O O . THR A 1 204 ? 34.545 0.688 -41.433 1.00 64.19 204 THR A O 1
ATOM 1639 N N . ALA A 1 205 ? 34.818 2.751 -42.288 1.00 62.25 205 ALA A N 1
ATOM 1640 C CA . ALA A 1 205 ? 33.507 3.247 -41.876 1.00 62.25 205 ALA A CA 1
ATOM 1641 C C . ALA A 1 205 ? 32.355 2.498 -42.569 1.00 62.25 205 ALA A C 1
ATOM 1643 O O . ALA A 1 205 ? 31.432 2.044 -41.892 1.00 62.25 205 ALA A O 1
ATOM 1644 N N . ASP A 1 206 ? 32.426 2.326 -43.892 1.00 61.97 206 ASP A N 1
ATOM 1645 C CA . ASP A 1 206 ? 31.361 1.691 -44.678 1.00 61.97 206 ASP A CA 1
ATOM 1646 C C . ASP A 1 206 ? 31.221 0.188 -44.358 1.00 61.97 206 ASP A C 1
ATOM 1648 O O . ASP A 1 206 ? 30.118 -0.310 -44.110 1.00 61.97 206 ASP A O 1
ATOM 1652 N N . VAL A 1 207 ? 32.346 -0.531 -44.236 1.00 60.41 207 VAL A N 1
ATOM 1653 C CA . VAL A 1 207 ? 32.348 -1.958 -43.869 1.00 60.41 207 VAL A CA 1
ATOM 1654 C C . VAL A 1 207 ? 31.825 -2.179 -42.445 1.00 60.41 207 VAL A C 1
ATOM 1656 O O . VAL A 1 207 ? 30.997 -3.073 -42.238 1.00 60.41 207 VAL A O 1
ATOM 1659 N N . LEU A 1 208 ? 32.247 -1.373 -41.460 1.00 52.09 208 LEU A N 1
ATOM 1660 C CA . LEU A 1 208 ? 31.766 -1.508 -40.078 1.00 52.09 208 LEU A CA 1
ATOM 1661 C C . LEU A 1 208 ? 30.281 -1.158 -39.942 1.00 52.09 208 LEU A C 1
ATOM 1663 O O . LEU A 1 208 ? 29.553 -1.879 -39.256 1.00 52.09 208 LEU A O 1
ATOM 1667 N N . HIS A 1 209 ? 29.816 -0.085 -40.589 1.00 53.28 209 HIS A N 1
ATOM 1668 C CA . HIS A 1 209 ? 28.430 0.367 -40.472 1.00 53.28 209 HIS A CA 1
ATOM 1669 C C . HIS A 1 209 ? 27.454 -0.662 -41.059 1.00 53.28 209 HIS A C 1
ATOM 1671 O O . HIS A 1 209 ? 26.560 -1.150 -40.359 1.00 53.28 209 HIS A O 1
ATOM 1677 N N . ASN A 1 210 ? 27.676 -1.064 -42.314 1.00 51.03 210 ASN A N 1
ATOM 1678 C CA . ASN A 1 210 ? 26.764 -1.952 -43.031 1.00 51.03 210 ASN A CA 1
ATOM 1679 C C . ASN A 1 210 ? 26.761 -3.375 -42.446 1.00 51.03 210 ASN A C 1
ATOM 1681 O O . ASN A 1 210 ? 25.692 -3.962 -42.254 1.00 51.03 210 ASN A O 1
ATOM 1685 N N . THR A 1 211 ? 27.931 -3.916 -42.083 1.00 51.97 211 THR A N 1
ATOM 1686 C CA . THR A 1 211 ? 28.028 -5.275 -41.515 1.00 51.97 211 THR A CA 1
ATOM 1687 C C . THR A 1 211 ? 27.408 -5.350 -40.117 1.00 51.97 211 THR A C 1
ATOM 1689 O O . THR A 1 211 ? 26.661 -6.286 -39.828 1.00 51.97 211 THR A O 1
ATOM 1692 N N . SER A 1 212 ? 27.653 -4.347 -39.261 1.00 50.59 212 SER A N 1
ATOM 1693 C CA . SER A 1 212 ? 27.106 -4.285 -37.895 1.00 50.59 212 SER A CA 1
ATOM 1694 C C . SER A 1 212 ? 25.576 -4.249 -37.887 1.00 50.59 212 SER A C 1
ATOM 1696 O O . SER A 1 212 ? 24.936 -5.039 -37.185 1.00 50.59 212 SER A O 1
ATOM 1698 N N . ILE A 1 213 ? 24.973 -3.384 -38.711 1.00 49.72 213 ILE A N 1
ATOM 1699 C CA . ILE A 1 213 ? 23.513 -3.243 -38.795 1.00 49.72 213 ILE A CA 1
ATOM 1700 C C . ILE A 1 213 ? 22.881 -4.514 -39.378 1.00 49.72 213 ILE A C 1
ATOM 1702 O O . ILE A 1 213 ? 21.913 -5.027 -38.811 1.00 49.72 213 ILE A O 1
ATOM 1706 N N . ALA A 1 214 ? 23.450 -5.073 -40.452 1.00 51.31 214 ALA A N 1
ATOM 1707 C CA . ALA A 1 214 ? 22.943 -6.301 -41.062 1.00 51.31 214 ALA A CA 1
ATOM 1708 C C . ALA A 1 214 ? 22.995 -7.501 -40.098 1.00 51.31 214 ALA A C 1
ATOM 1710 O O . ALA A 1 214 ? 22.013 -8.243 -39.996 1.00 51.31 214 ALA A O 1
ATOM 1711 N N . MET A 1 215 ? 24.094 -7.678 -39.348 1.00 50.03 215 MET A N 1
ATOM 1712 C CA . MET A 1 215 ? 24.183 -8.733 -38.333 1.00 50.03 215 MET A CA 1
ATOM 1713 C C . MET A 1 215 ? 23.192 -8.514 -37.190 1.00 50.03 215 MET A C 1
ATOM 1715 O O . MET A 1 215 ? 22.448 -9.443 -36.880 1.00 50.03 215 MET A O 1
ATOM 1719 N N . ARG A 1 216 ? 23.119 -7.311 -36.599 1.00 46.69 216 ARG A N 1
ATOM 1720 C CA . ARG A 1 216 ? 22.186 -7.021 -35.493 1.00 46.69 216 ARG A CA 1
ATOM 1721 C C . ARG A 1 216 ? 20.737 -7.299 -35.883 1.00 46.69 216 ARG A C 1
ATOM 1723 O O . ARG A 1 216 ? 20.092 -8.120 -35.240 1.00 46.69 216 ARG A O 1
ATOM 1730 N N . VAL A 1 217 ? 20.259 -6.725 -36.990 1.00 53.66 217 VAL A N 1
ATOM 1731 C CA . VAL A 1 217 ? 18.867 -6.889 -37.450 1.00 53.66 217 VAL A CA 1
ATOM 1732 C C . VAL A 1 217 ? 18.523 -8.355 -37.746 1.00 53.66 217 VAL A C 1
ATOM 1734 O O . VAL A 1 217 ? 17.392 -8.788 -37.512 1.00 53.66 217 VAL A O 1
ATOM 1737 N N . ASN A 1 218 ? 19.475 -9.147 -38.252 1.00 49.72 218 ASN A N 1
ATOM 1738 C CA . ASN A 1 218 ? 19.237 -10.557 -38.567 1.00 49.72 218 ASN A CA 1
ATOM 1739 C C . ASN A 1 218 ? 19.329 -11.460 -37.318 1.00 49.72 218 ASN A C 1
ATOM 1741 O O . ASN A 1 218 ? 18.531 -12.387 -37.170 1.00 49.72 218 ASN A O 1
ATOM 1745 N N . ILE A 1 219 ? 20.234 -11.163 -36.379 1.00 54.06 219 ILE A N 1
ATOM 1746 C CA . ILE A 1 219 ? 20.312 -11.830 -35.069 1.00 54.06 219 ILE A CA 1
ATOM 1747 C C . ILE A 1 219 ? 19.039 -11.543 -34.265 1.00 54.06 219 ILE A C 1
ATOM 1749 O O . ILE A 1 219 ? 18.364 -12.482 -33.851 1.00 54.06 219 ILE A O 1
ATOM 1753 N N . GLU A 1 220 ? 18.634 -10.278 -34.138 1.00 44.31 220 GLU A N 1
ATOM 1754 C CA . GLU A 1 220 ? 17.395 -9.869 -33.465 1.00 44.31 220 GLU A CA 1
ATOM 1755 C C . GLU A 1 220 ? 16.161 -10.523 -34.101 1.00 44.31 220 GLU A C 1
ATOM 1757 O O . GLU A 1 220 ? 15.321 -11.071 -33.388 1.00 44.31 220 GLU A O 1
ATOM 1762 N N . ARG A 1 221 ? 16.057 -10.571 -35.440 1.00 45.84 221 ARG A N 1
ATOM 1763 C CA . ARG A 1 221 ? 14.958 -11.287 -36.119 1.00 45.84 221 ARG A CA 1
ATOM 1764 C C . ARG A 1 221 ? 14.926 -12.780 -35.807 1.00 45.84 221 ARG A C 1
ATOM 1766 O O . ARG A 1 221 ? 13.833 -13.323 -35.642 1.00 45.84 221 ARG A O 1
ATOM 1773 N N . ASN A 1 222 ? 16.071 -13.455 -35.757 1.00 45.81 222 ASN A N 1
ATOM 1774 C CA . ASN A 1 222 ? 16.115 -14.904 -35.552 1.00 45.81 222 ASN A CA 1
ATOM 1775 C C . ASN A 1 222 ? 15.977 -15.296 -34.074 1.00 45.81 222 ASN A C 1
ATOM 1777 O O . ASN A 1 222 ? 15.296 -16.284 -33.784 1.00 45.81 222 ASN A O 1
ATOM 1781 N N . ILE A 1 223 ? 16.492 -14.480 -33.147 1.00 49.72 223 ILE A N 1
ATOM 1782 C CA . ILE A 1 223 ? 16.171 -14.569 -31.718 1.00 49.72 223 ILE A CA 1
ATOM 1783 C C . ILE A 1 223 ? 14.667 -14.362 -31.537 1.00 49.72 223 ILE A C 1
ATOM 1785 O O . ILE A 1 223 ? 13.997 -15.283 -31.081 1.00 49.72 223 ILE A O 1
ATOM 1789 N N . ASN A 1 224 ? 14.095 -13.242 -31.992 1.00 41.94 224 ASN A N 1
ATOM 1790 C CA . ASN A 1 224 ? 12.672 -12.943 -31.799 1.00 41.94 224 ASN A CA 1
ATOM 1791 C C . ASN A 1 224 ? 11.744 -13.995 -32.432 1.00 41.94 224 ASN A C 1
ATOM 1793 O O . ASN A 1 224 ? 10.772 -14.402 -31.800 1.00 41.94 224 ASN A O 1
ATOM 1797 N N . LYS A 1 225 ? 12.052 -14.524 -33.628 1.00 41.78 225 LYS A N 1
ATOM 1798 C CA . LYS A 1 225 ? 11.278 -15.628 -34.237 1.00 41.78 225 LYS A CA 1
ATOM 1799 C C . LYS A 1 225 ? 11.363 -16.934 -33.442 1.00 41.78 225 LYS A C 1
ATOM 1801 O O . LYS A 1 225 ? 10.367 -17.650 -33.343 1.00 41.78 225 LYS A O 1
ATOM 1806 N N . THR A 1 226 ? 12.532 -17.269 -32.900 1.00 41.41 226 THR A N 1
ATOM 1807 C CA . THR A 1 226 ? 12.730 -18.510 -32.132 1.00 41.41 226 THR A CA 1
ATOM 1808 C C . THR A 1 226 ? 12.135 -18.388 -30.729 1.00 41.41 226 THR A C 1
ATOM 1810 O O . THR A 1 226 ? 11.502 -19.324 -30.241 1.00 41.41 226 THR A O 1
ATOM 1813 N N . PHE A 1 227 ? 12.259 -17.211 -30.114 1.00 46.88 227 PHE A N 1
ATOM 1814 C CA . PHE A 1 227 ? 11.711 -16.894 -28.802 1.00 46.88 227 PHE A CA 1
ATOM 1815 C C . PHE A 1 227 ? 10.181 -16.808 -28.840 1.00 46.88 227 PHE A C 1
ATOM 1817 O O . PHE A 1 227 ? 9.529 -17.484 -28.055 1.00 46.88 227 PHE A O 1
ATOM 1824 N N . ALA A 1 228 ? 9.583 -16.108 -29.813 1.00 37.44 228 ALA A N 1
ATOM 1825 C CA . ALA A 1 228 ? 8.125 -16.038 -29.963 1.00 37.44 228 ALA A CA 1
ATOM 1826 C C . ALA A 1 228 ? 7.479 -17.424 -30.158 1.00 37.44 228 ALA A C 1
ATOM 1828 O O . ALA A 1 228 ? 6.416 -17.698 -29.601 1.00 37.44 228 ALA A O 1
ATOM 1829 N N . ARG A 1 229 ? 8.146 -18.339 -30.882 1.00 39.66 229 ARG A N 1
ATOM 1830 C CA . ARG A 1 229 ? 7.717 -19.746 -30.996 1.00 39.66 229 ARG A CA 1
ATOM 1831 C C . ARG A 1 229 ? 7.792 -20.494 -29.661 1.00 39.66 229 ARG A C 1
ATOM 1833 O O . ARG A 1 229 ? 6.906 -21.296 -29.382 1.00 39.66 229 ARG A O 1
ATOM 1840 N N . ARG A 1 230 ? 8.807 -20.231 -28.826 1.00 42.44 230 ARG A N 1
ATOM 1841 C CA . ARG A 1 230 ? 8.892 -20.791 -27.465 1.00 42.44 230 ARG A CA 1
ATOM 1842 C C . ARG A 1 230 ? 7.796 -20.223 -26.563 1.00 42.44 230 ARG A C 1
ATOM 1844 O O . ARG A 1 230 ? 7.034 -21.020 -26.029 1.00 42.44 230 ARG A O 1
ATOM 1851 N N . VAL A 1 231 ? 7.635 -18.900 -26.496 1.00 38.94 231 VAL A N 1
ATOM 1852 C CA . VAL A 1 231 ? 6.588 -18.200 -25.721 1.00 38.94 231 VAL A CA 1
ATOM 1853 C C . VAL A 1 231 ? 5.198 -18.728 -26.064 1.00 38.94 231 VAL A C 1
ATOM 1855 O O . VAL A 1 231 ? 4.487 -19.205 -25.183 1.00 38.94 231 VAL A O 1
ATOM 1858 N N . HIS A 1 232 ? 4.834 -18.763 -27.350 1.00 37.12 232 HIS A N 1
ATOM 1859 C CA . HIS A 1 232 ? 3.529 -19.276 -27.772 1.00 37.12 232 HIS A CA 1
ATOM 1860 C C . HIS A 1 232 ? 3.358 -20.784 -27.487 1.00 37.12 232 HIS A C 1
ATOM 1862 O O . HIS A 1 232 ? 2.235 -21.269 -27.386 1.00 37.12 232 HIS A O 1
ATOM 1868 N N . SER A 1 233 ? 4.450 -21.534 -27.298 1.00 35.81 233 SER A N 1
ATOM 1869 C CA . SER A 1 233 ? 4.402 -22.933 -26.852 1.00 35.81 233 SER A CA 1
ATOM 1870 C C . SER A 1 233 ? 4.367 -23.111 -25.328 1.00 35.81 233 SER A C 1
ATOM 1872 O O . SER A 1 233 ? 3.927 -24.166 -24.886 1.00 35.81 233 SER A O 1
ATOM 1874 N N . SER A 1 234 ? 4.831 -22.142 -24.530 1.00 38.22 234 SER A N 1
ATOM 1875 C CA . SER A 1 234 ? 4.809 -22.186 -23.056 1.00 38.22 234 SER A CA 1
ATOM 1876 C C . SER A 1 234 ? 3.490 -21.650 -22.507 1.00 38.22 234 SER A C 1
ATOM 1878 O O . SER A 1 234 ? 2.838 -22.327 -21.717 1.00 38.22 234 SER A O 1
ATOM 1880 N N . TYR A 1 235 ? 3.037 -20.497 -23.010 1.00 35.81 235 TYR A N 1
ATOM 1881 C CA . TYR A 1 235 ? 1.777 -19.861 -22.605 1.00 35.81 235 TYR A CA 1
ATOM 1882 C C . TYR A 1 235 ? 0.573 -20.800 -22.810 1.00 35.81 235 TYR A C 1
ATOM 1884 O O . TYR A 1 235 ? -0.274 -20.947 -21.927 1.00 35.81 235 TYR A O 1
ATOM 1892 N N . ASN A 1 236 ? 0.565 -21.530 -23.935 1.00 41.31 236 ASN A N 1
ATOM 1893 C CA . ASN A 1 236 ? -0.406 -22.590 -24.210 1.00 41.31 236 ASN A CA 1
ATOM 1894 C C . ASN A 1 236 ? -0.156 -23.872 -23.382 1.00 41.31 236 ASN A C 1
ATOM 1896 O O . ASN A 1 236 ? -1.112 -24.454 -22.880 1.00 41.31 236 ASN A O 1
ATOM 1900 N N . ARG A 1 237 ? 1.099 -24.313 -23.166 1.00 39.91 237 ARG A N 1
ATOM 1901 C CA . ARG A 1 237 ? 1.402 -25.523 -22.357 1.00 39.91 237 ARG A CA 1
ATOM 1902 C C . ARG A 1 237 ? 1.120 -25.386 -20.862 1.00 39.91 237 ARG A C 1
ATOM 1904 O O . ARG A 1 237 ? 1.151 -26.393 -20.159 1.00 39.91 237 ARG A O 1
ATOM 1911 N N . HIS A 1 238 ? 0.888 -24.182 -20.356 1.00 44.09 238 HIS A N 1
ATOM 1912 C CA . HIS A 1 238 ? 0.521 -23.952 -18.955 1.00 44.09 238 HIS A CA 1
ATOM 1913 C C . HIS A 1 238 ? -0.953 -23.564 -18.786 1.00 44.09 238 HIS A C 1
ATOM 1915 O O . HIS A 1 238 ? -1.361 -23.172 -17.693 1.00 44.09 238 HIS A O 1
ATOM 1921 N N . GLY A 1 239 ? -1.754 -23.676 -19.856 1.00 39.03 239 GLY A N 1
ATOM 1922 C CA . GLY A 1 239 ? -3.193 -23.418 -19.819 1.00 39.03 239 GLY A CA 1
ATOM 1923 C C . GLY A 1 239 ? -3.539 -22.010 -19.337 1.00 39.03 239 GLY A C 1
ATOM 1924 O O . GLY A 1 239 ? -4.609 -21.817 -18.772 1.00 39.03 239 GLY A O 1
ATOM 1925 N N . VAL A 1 240 ? -2.647 -21.024 -19.509 1.00 45.41 240 VAL A N 1
ATOM 1926 C CA . VAL A 1 240 ? -2.836 -19.669 -18.956 1.00 45.41 240 VAL A CA 1
ATOM 1927 C C . VAL A 1 240 ? -4.086 -19.031 -19.562 1.00 45.41 240 VAL A C 1
ATOM 1929 O O . VAL A 1 240 ? -4.932 -18.514 -18.838 1.00 45.41 240 VAL A O 1
ATOM 1932 N N . ASP A 1 241 ? -4.267 -19.196 -20.872 1.00 41.50 241 ASP A N 1
ATOM 1933 C CA . ASP A 1 241 ? -5.471 -18.807 -21.609 1.00 41.50 241 ASP A CA 1
ATOM 1934 C C . ASP A 1 241 ? -6.749 -19.505 -21.100 1.00 41.50 241 ASP A C 1
ATOM 1936 O O . ASP A 1 241 ? -7.817 -18.896 -21.090 1.00 41.50 241 ASP A O 1
ATOM 1940 N N . GLU A 1 242 ? -6.665 -20.764 -20.660 1.00 43.03 242 GLU A N 1
ATOM 1941 C CA . GLU A 1 242 ? -7.807 -21.521 -20.124 1.00 43.03 242 GLU A CA 1
ATOM 1942 C C . GLU A 1 242 ? -8.111 -21.151 -18.668 1.00 43.03 242 GLU A C 1
ATOM 1944 O O . GLU A 1 242 ? -9.277 -20.968 -18.325 1.00 43.03 242 GLU A O 1
ATOM 1949 N N . LYS A 1 243 ? -7.089 -20.928 -17.829 1.00 44.75 243 LYS A N 1
ATOM 1950 C CA . LYS A 1 243 ? -7.236 -20.354 -16.480 1.00 44.75 243 LYS A CA 1
ATOM 1951 C C . LYS A 1 243 ? -7.845 -18.944 -16.540 1.00 44.75 243 LYS A C 1
ATOM 1953 O O . LYS A 1 243 ? -8.697 -18.626 -15.715 1.00 44.75 243 LYS A O 1
ATOM 1958 N N . ILE A 1 244 ? -7.468 -18.123 -17.527 1.00 45.50 244 ILE A N 1
ATOM 1959 C CA . ILE A 1 244 ? -8.054 -16.791 -17.767 1.00 45.50 244 ILE A CA 1
ATOM 1960 C C . ILE A 1 244 ? -9.518 -16.908 -18.224 1.00 45.50 244 ILE A C 1
ATOM 1962 O O . ILE A 1 244 ? -10.386 -16.242 -17.659 1.00 45.50 244 ILE A O 1
ATOM 1966 N N . LYS A 1 245 ? -9.831 -17.777 -19.197 1.00 40.09 245 LYS A N 1
ATOM 1967 C CA . LYS A 1 245 ? -11.211 -17.975 -19.695 1.00 40.09 245 LYS A CA 1
ATOM 1968 C C . LYS A 1 245 ? -12.131 -18.615 -18.645 1.00 40.09 245 LYS A C 1
ATOM 1970 O O . LYS A 1 245 ? -13.297 -18.244 -18.547 1.00 40.09 245 LYS A O 1
ATOM 1975 N N . GLY A 1 246 ? -11.605 -19.522 -17.823 1.00 38.50 246 GLY A N 1
ATOM 1976 C CA . GLY A 1 246 ? -12.315 -20.177 -16.722 1.00 38.50 246 GLY A CA 1
ATOM 1977 C C . GLY A 1 246 ? -12.507 -19.314 -15.468 1.00 38.50 246 GLY A C 1
ATOM 1978 O O . GLY A 1 246 ? -13.201 -19.738 -14.547 1.00 38.50 246 GLY A O 1
ATOM 1979 N N . ALA A 1 247 ? -11.935 -18.104 -15.408 1.00 44.38 247 ALA A N 1
ATOM 1980 C CA . ALA A 1 247 ? -11.919 -17.274 -14.199 1.00 44.38 247 ALA A CA 1
ATOM 1981 C C . ALA A 1 247 ? -13.285 -16.690 -13.773 1.00 44.38 247 ALA A C 1
ATOM 1983 O O . ALA A 1 247 ? -13.378 -16.126 -12.684 1.00 44.38 247 ALA A O 1
ATOM 1984 N N . GLY A 1 248 ? -14.342 -16.805 -14.590 1.00 36.34 248 GLY A N 1
ATOM 1985 C CA . GLY A 1 248 ? -15.695 -16.365 -14.211 1.00 36.34 248 GLY A CA 1
ATOM 1986 C C . GLY A 1 248 ? -15.806 -14.851 -13.973 1.00 36.34 248 GLY A C 1
ATOM 1987 O O . GLY A 1 248 ? -16.362 -14.412 -12.967 1.00 36.34 248 GLY A O 1
ATOM 1988 N N . LEU A 1 249 ? -15.259 -14.055 -14.900 1.00 43.78 249 LEU A N 1
ATOM 1989 C CA . LEU A 1 249 ? -15.000 -12.607 -14.781 1.00 43.78 249 LEU A CA 1
ATOM 1990 C C . LEU A 1 249 ? -16.227 -11.697 -14.522 1.00 43.78 249 LEU A C 1
ATOM 1992 O O . LEU A 1 249 ? -16.065 -10.487 -14.397 1.00 43.78 249 LEU A O 1
ATOM 1996 N N . SER A 1 250 ? -17.446 -12.232 -14.423 1.00 37.72 250 SER A N 1
ATOM 1997 C CA . SER A 1 250 ? -18.689 -11.460 -14.272 1.00 37.72 250 SER A CA 1
ATOM 1998 C C . SER A 1 250 ? -19.112 -11.152 -12.826 1.00 37.72 250 SER A C 1
ATOM 2000 O O . SER A 1 250 ? -20.075 -10.411 -12.636 1.00 37.72 250 SER A O 1
ATOM 2002 N N . SER A 1 251 ? -18.453 -11.706 -11.799 1.00 34.91 251 SER A N 1
ATOM 2003 C CA . SER A 1 251 ? -18.808 -11.435 -10.386 1.00 34.91 251 SER A CA 1
ATOM 2004 C C . SER A 1 251 ? -17.640 -11.377 -9.388 1.00 34.91 251 SER A C 1
ATOM 2006 O O . SER A 1 251 ? -17.845 -10.975 -8.242 1.00 34.91 251 SER A O 1
ATOM 2008 N N . TYR A 1 252 ? -16.415 -11.715 -9.801 1.00 41.50 252 TYR A N 1
ATOM 2009 C CA . TYR A 1 252 ? -15.231 -11.762 -8.936 1.00 41.50 252 TYR A CA 1
ATOM 2010 C C . TYR A 1 252 ? -14.163 -10.765 -9.409 1.00 41.50 252 TYR A C 1
ATOM 2012 O O . TYR A 1 252 ? -13.291 -11.120 -10.192 1.00 41.50 252 TYR A O 1
ATOM 2020 N N . GLY A 1 253 ? -14.234 -9.510 -8.947 1.00 43.62 253 GLY A N 1
ATOM 2021 C CA . GLY A 1 253 ? -13.300 -8.465 -9.396 1.00 43.62 253 GLY A CA 1
ATOM 2022 C C . GLY A 1 253 ? -13.498 -7.081 -8.776 1.00 43.62 253 GLY A C 1
ATOM 2023 O O . GLY A 1 253 ? -13.514 -6.089 -9.494 1.00 43.62 253 GLY A O 1
ATOM 2024 N N . LYS A 1 254 ? -13.718 -7.006 -7.456 1.00 59.91 254 LYS A N 1
ATOM 2025 C CA . LYS A 1 254 ? -13.988 -5.749 -6.722 1.00 59.91 254 LYS A CA 1
ATOM 2026 C C . LYS A 1 254 ? -13.307 -5.667 -5.349 1.00 59.91 254 LYS A C 1
ATOM 2028 O O . LYS A 1 254 ? -13.763 -4.940 -4.473 1.00 59.91 254 LYS A O 1
ATOM 2033 N N . ASP A 1 255 ? -12.251 -6.440 -5.123 1.00 78.00 255 ASP A N 1
ATOM 2034 C CA . ASP A 1 255 ? -11.566 -6.507 -3.828 1.00 78.00 255 ASP A CA 1
ATOM 2035 C C . ASP A 1 255 ? -10.084 -6.865 -4.012 1.00 78.00 255 ASP A C 1
ATOM 2037 O O . ASP A 1 255 ? -9.676 -7.345 -5.069 1.00 78.00 255 ASP A O 1
ATOM 2041 N N . HIS A 1 256 ? -9.294 -6.684 -2.957 1.00 86.31 256 HIS A N 1
ATOM 2042 C CA . HIS A 1 256 ? -7.869 -7.032 -2.879 1.00 86.31 256 HIS A CA 1
ATOM 2043 C C . HIS A 1 256 ? -7.570 -8.534 -3.006 1.00 86.31 256 HIS A C 1
ATOM 2045 O O . HIS A 1 256 ? -6.416 -8.933 -3.160 1.00 86.31 256 HIS A O 1
ATOM 2051 N N . LYS A 1 257 ? -8.611 -9.367 -2.914 1.00 92.38 257 LYS A N 1
ATOM 2052 C CA . LYS A 1 257 ? -8.539 -10.817 -3.070 1.00 92.38 257 LYS A CA 1
ATOM 2053 C C . LYS A 1 257 ? -8.722 -11.206 -4.538 1.00 92.38 257 LYS A C 1
ATOM 2055 O O . LYS A 1 257 ? -9.691 -10.790 -5.169 1.00 92.38 257 LYS A O 1
ATOM 2060 N N . GLY A 1 258 ? -7.855 -12.071 -5.059 1.00 93.12 258 GLY A N 1
ATOM 2061 C CA . GLY A 1 258 ? -7.909 -12.535 -6.449 1.00 93.12 258 GLY A CA 1
ATOM 2062 C C . GLY A 1 258 ? -7.347 -13.942 -6.647 1.00 93.12 258 GLY A C 1
ATOM 2063 O O . GLY A 1 258 ? -6.854 -14.558 -5.706 1.00 93.12 258 GLY A O 1
ATOM 2064 N N . LYS A 1 259 ? -7.437 -14.446 -7.884 1.00 94.75 259 LYS A N 1
ATOM 2065 C CA . LYS A 1 259 ? -6.876 -15.746 -8.315 1.00 94.75 259 LYS A CA 1
ATOM 2066 C C . LYS A 1 259 ? -5.692 -15.627 -9.279 1.00 94.75 259 LYS A C 1
ATOM 2068 O O . LYS A 1 259 ? -5.101 -16.636 -9.647 1.00 94.75 259 LYS A O 1
ATOM 2073 N N . LEU A 1 260 ? -5.381 -14.413 -9.731 1.00 94.94 260 LEU A N 1
ATOM 2074 C CA . LEU A 1 260 ? -4.368 -14.132 -10.743 1.00 94.94 260 LEU A CA 1
ATOM 2075 C C . LEU A 1 260 ? -3.762 -12.756 -10.464 1.00 94.94 260 LEU A C 1
ATOM 2077 O O . LEU A 1 260 ? -4.504 -11.790 -10.286 1.00 94.94 260 LEU A O 1
ATOM 2081 N N . PHE A 1 261 ? -2.437 -12.673 -10.419 1.00 95.06 261 PHE A N 1
ATOM 2082 C CA . PHE A 1 261 ? -1.678 -11.459 -10.126 1.00 95.06 261 PHE A CA 1
ATOM 2083 C C . PHE A 1 261 ? -0.451 -11.399 -11.033 1.00 95.06 261 PHE A C 1
ATOM 2085 O O . PHE A 1 261 ? 0.163 -12.426 -11.331 1.00 95.06 261 PHE A O 1
ATOM 2092 N N . TYR A 1 262 ? -0.066 -10.184 -11.409 1.00 92.06 262 TYR A N 1
ATOM 2093 C CA . TYR A 1 262 ? 1.162 -9.910 -12.142 1.00 92.06 262 TYR A CA 1
ATOM 2094 C C . TYR A 1 262 ? 1.967 -8.872 -11.362 1.00 92.06 262 TYR A C 1
ATOM 2096 O O . TYR A 1 262 ? 1.419 -7.861 -10.932 1.00 92.06 262 TYR A O 1
ATOM 2104 N N . THR A 1 263 ? 3.268 -9.098 -11.198 1.00 91.88 263 THR A N 1
ATOM 2105 C CA . THR A 1 263 ? 4.184 -8.115 -10.604 1.00 91.88 263 THR A CA 1
ATOM 2106 C C . THR A 1 263 ? 5.544 -8.166 -11.293 1.00 91.88 263 THR A C 1
ATOM 2108 O O . THR A 1 263 ? 5.914 -9.179 -11.879 1.00 91.88 263 THR A O 1
ATOM 2111 N N . MET A 1 264 ? 6.308 -7.081 -11.242 1.00 87.94 264 MET A N 1
ATOM 2112 C CA . MET A 1 264 ? 7.703 -7.036 -11.687 1.00 87.94 264 MET A CA 1
ATOM 2113 C C . MET A 1 264 ? 8.491 -6.099 -10.775 1.00 87.94 264 MET A C 1
ATOM 2115 O O . MET A 1 264 ? 7.899 -5.260 -10.102 1.00 87.94 264 MET A O 1
ATOM 2119 N N . PHE A 1 265 ? 9.814 -6.220 -10.775 1.00 84.06 265 PHE A N 1
ATOM 2120 C CA . PHE A 1 265 ? 10.695 -5.421 -9.928 1.00 84.06 265 PHE A CA 1
ATOM 2121 C C . PHE A 1 265 ? 11.542 -4.512 -10.821 1.00 84.06 265 PHE A C 1
ATOM 2123 O O . PHE A 1 265 ? 12.532 -4.993 -11.367 1.00 84.06 265 PHE A O 1
ATOM 2130 N N . PRO A 1 266 ? 11.155 -3.239 -11.054 1.00 71.69 266 PRO A N 1
ATOM 2131 C CA . PRO A 1 266 ? 11.985 -2.302 -11.802 1.00 71.69 266 PRO A CA 1
ATOM 2132 C C . PRO A 1 266 ? 13.438 -2.291 -11.320 1.00 71.69 266 PRO A C 1
ATOM 2134 O O . PRO A 1 266 ? 13.723 -2.447 -10.133 1.00 71.69 266 PRO A O 1
ATOM 2137 N N . ILE A 1 267 ? 14.329 -2.074 -12.289 1.00 66.19 267 ILE A N 1
ATOM 2138 C CA . ILE A 1 267 ? 15.780 -1.929 -12.136 1.00 66.19 267 ILE A CA 1
ATOM 2139 C C . ILE A 1 267 ? 16.099 -1.087 -10.901 1.00 66.19 267 ILE A C 1
ATOM 2141 O O . ILE A 1 267 ? 15.525 -0.012 -10.719 1.00 66.19 267 ILE A O 1
ATOM 2145 N N . GLN A 1 268 ? 17.061 -1.518 -10.094 1.00 64.12 268 GLN A N 1
ATOM 2146 C CA . GLN A 1 268 ? 17.603 -0.698 -9.016 1.00 64.12 268 GLN A CA 1
ATOM 2147 C C . GLN A 1 268 ? 19.081 -0.436 -9.286 1.00 64.12 268 GLN A C 1
ATOM 2149 O O . GLN A 1 268 ? 19.882 -1.362 -9.363 1.00 64.12 268 GLN A O 1
ATOM 2154 N N . ASP A 1 269 ? 19.425 0.840 -9.460 1.00 56.66 269 ASP A N 1
ATOM 2155 C CA . ASP A 1 269 ? 20.793 1.304 -9.708 1.00 56.66 269 ASP A CA 1
ATOM 2156 C C . ASP A 1 269 ? 21.576 1.348 -8.388 1.00 56.66 269 ASP A C 1
ATOM 2158 O O . ASP A 1 269 ? 21.866 2.412 -7.843 1.00 56.66 269 ASP A O 1
ATOM 2162 N N . THR A 1 270 ? 21.842 0.171 -7.821 1.00 55.91 270 THR A N 1
ATOM 2163 C CA . THR A 1 270 ? 22.582 0.022 -6.567 1.00 55.91 270 THR A CA 1
ATOM 2164 C C . THR A 1 270 ? 23.641 -1.068 -6.682 1.00 55.91 270 THR A C 1
ATOM 2166 O O . THR A 1 270 ? 23.508 -2.039 -7.424 1.00 55.91 270 THR A O 1
ATOM 2169 N N . SER A 1 271 ? 24.694 -0.941 -5.880 1.00 57.56 271 SER A N 1
ATOM 2170 C CA . SER A 1 271 ? 25.726 -1.961 -5.676 1.00 57.56 271 SER A CA 1
ATOM 2171 C C . SER A 1 271 ? 25.258 -3.146 -4.814 1.00 57.56 271 SER A C 1
ATOM 2173 O O . SER A 1 271 ? 26.090 -3.880 -4.282 1.00 57.56 271 SER A O 1
ATOM 2175 N N . HIS A 1 272 ? 23.948 -3.313 -4.599 1.00 62.59 272 HIS A N 1
ATOM 2176 C CA . HIS A 1 272 ? 23.401 -4.164 -3.544 1.00 62.59 272 HIS A CA 1
ATOM 2177 C C . HIS A 1 272 ? 22.432 -5.209 -4.095 1.00 62.59 272 HIS A C 1
ATOM 2179 O O . HIS A 1 272 ? 21.578 -4.932 -4.932 1.00 62.59 272 HIS A O 1
ATOM 2185 N N . SER A 1 273 ? 22.529 -6.434 -3.582 1.00 67.38 273 SER A N 1
ATOM 2186 C CA . SER A 1 273 ? 21.530 -7.466 -3.837 1.00 67.38 273 SER A CA 1
ATOM 2187 C C . SER A 1 273 ? 20.285 -7.244 -2.982 1.00 67.38 273 SER A C 1
ATOM 2189 O O . SER A 1 273 ? 20.389 -7.059 -1.764 1.00 67.38 273 SER A O 1
ATOM 2191 N N . PHE A 1 274 ? 19.111 -7.346 -3.601 1.00 75.25 274 PHE A N 1
ATOM 2192 C CA . PHE A 1 274 ? 17.834 -7.329 -2.896 1.00 75.25 274 PHE A CA 1
ATOM 2193 C C . PHE A 1 274 ? 17.338 -8.740 -2.607 1.00 75.25 274 PHE A C 1
ATOM 2195 O O . PHE A 1 274 ? 17.476 -9.660 -3.416 1.00 75.25 274 PHE A O 1
ATOM 2202 N N . LYS A 1 275 ? 16.703 -8.892 -1.447 1.00 80.94 275 LYS A N 1
ATOM 2203 C CA . LYS A 1 275 ? 15.850 -10.028 -1.123 1.00 80.94 275 LYS A CA 1
ATOM 2204 C C . LYS A 1 275 ? 14.401 -9.590 -1.294 1.00 80.94 275 LYS A C 1
ATOM 2206 O O . LYS A 1 275 ? 13.991 -8.577 -0.734 1.00 80.94 275 LYS A O 1
ATOM 2211 N N . VAL A 1 276 ? 13.632 -10.385 -2.027 1.00 85.94 276 VAL A N 1
ATOM 2212 C CA . VAL A 1 276 ? 12.182 -10.231 -2.163 1.00 85.94 276 VAL A CA 1
ATOM 2213 C C . VAL A 1 276 ? 11.499 -11.390 -1.444 1.00 85.94 276 VAL A C 1
ATOM 2215 O O . VAL A 1 276 ? 11.936 -12.537 -1.548 1.00 85.94 276 VAL A O 1
ATOM 2218 N N . GLN A 1 277 ? 10.418 -11.105 -0.725 1.00 90.06 277 GLN A N 1
ATOM 2219 C CA . GLN A 1 277 ? 9.534 -12.098 -0.125 1.00 90.06 277 GLN A CA 1
ATOM 2220 C C . GLN A 1 277 ? 8.081 -11.731 -0.426 1.00 90.06 277 GLN A C 1
ATOM 2222 O O . GLN A 1 277 ? 7.648 -10.634 -0.088 1.00 90.06 277 GLN A O 1
ATOM 2227 N N . PHE A 1 278 ? 7.312 -12.654 -1.004 1.00 93.69 278 PHE A N 1
ATOM 2228 C CA . PHE A 1 278 ? 5.856 -12.545 -0.974 1.00 93.69 278 PHE A CA 1
ATOM 2229 C C . PHE A 1 278 ? 5.315 -13.107 0.338 1.00 93.69 278 PHE A C 1
ATOM 2231 O O . PHE A 1 278 ? 5.706 -14.192 0.774 1.00 93.69 278 PHE A O 1
ATOM 2238 N N . ILE A 1 279 ? 4.391 -12.363 0.930 1.00 94.31 279 ILE A N 1
ATOM 2239 C CA . ILE A 1 279 ? 3.487 -12.802 1.984 1.00 94.31 279 ILE A CA 1
ATOM 2240 C C . ILE A 1 279 ? 2.153 -13.052 1.277 1.00 94.31 279 ILE A C 1
ATOM 2242 O O . ILE A 1 279 ? 1.487 -12.102 0.860 1.00 94.31 279 ILE A O 1
ATOM 2246 N N . ILE A 1 280 ? 1.796 -14.320 1.074 1.00 95.62 280 ILE A N 1
ATOM 2247 C CA . ILE A 1 280 ? 0.551 -14.697 0.393 1.00 95.62 280 ILE A CA 1
ATOM 2248 C C . ILE A 1 280 ? -0.415 -15.242 1.430 1.00 95.62 280 ILE A C 1
ATOM 2250 O O . ILE A 1 280 ? -0.083 -16.225 2.085 1.00 95.62 280 ILE A O 1
ATOM 2254 N N . THR A 1 281 ? -1.598 -14.643 1.586 1.00 94.25 281 THR A N 1
ATOM 2255 C CA . THR A 1 281 ? -2.606 -15.128 2.547 1.00 94.25 281 THR A CA 1
ATOM 2256 C C . THR A 1 281 ? -3.825 -15.724 1.853 1.00 94.25 281 THR A C 1
ATOM 2258 O O . THR A 1 281 ? -4.182 -15.316 0.749 1.00 94.25 281 THR A O 1
ATOM 2261 N N . ALA A 1 282 ? -4.474 -16.690 2.504 1.00 91.31 282 ALA A N 1
ATOM 2262 C CA . ALA A 1 282 ? -5.647 -17.385 1.986 1.00 91.31 282 ALA A CA 1
ATOM 2263 C C . ALA A 1 282 ? -6.690 -17.614 3.090 1.00 91.31 282 ALA A C 1
ATOM 2265 O O . ALA A 1 282 ? -6.361 -17.910 4.242 1.00 91.31 282 ALA A O 1
ATOM 2266 N N . ASP A 1 283 ? -7.977 -17.525 2.743 1.00 87.06 283 ASP A N 1
ATOM 2267 C CA . ASP A 1 283 ? -9.050 -17.869 3.685 1.00 87.06 283 ASP A CA 1
ATOM 2268 C C . ASP A 1 283 ? -9.310 -19.378 3.785 1.00 87.06 283 ASP A C 1
ATOM 2270 O O . ASP A 1 283 ? -9.764 -19.845 4.831 1.00 87.06 283 ASP A O 1
ATOM 2274 N N . THR A 1 284 ? -8.996 -20.110 2.713 1.00 89.19 284 THR A N 1
ATOM 2275 C CA . THR A 1 284 ? -9.240 -21.546 2.503 1.00 89.19 284 THR A CA 1
ATOM 2276 C C . THR A 1 284 ? -7.981 -22.213 1.941 1.00 89.19 284 THR A C 1
ATOM 2278 O O . THR A 1 284 ? -7.191 -21.515 1.300 1.00 89.19 284 THR A O 1
ATOM 2281 N N . PRO A 1 285 ? -7.777 -23.530 2.144 1.00 93.81 285 PRO A N 1
ATOM 2282 C CA . PRO A 1 285 ? -6.672 -24.246 1.521 1.00 93.81 285 PRO A CA 1
ATOM 2283 C C . PRO A 1 285 ? -6.677 -24.109 -0.005 1.00 93.81 285 PRO A C 1
ATOM 2285 O O . PRO A 1 285 ? -7.716 -24.276 -0.642 1.00 93.81 285 PRO A O 1
ATOM 2288 N N . THR A 1 286 ? -5.520 -23.797 -0.585 1.00 95.12 286 THR A N 1
ATOM 2289 C CA . THR A 1 286 ? -5.374 -23.550 -2.027 1.00 95.12 286 THR A CA 1
ATOM 2290 C C . THR A 1 286 ? -3.968 -23.883 -2.498 1.00 95.12 286 THR A C 1
ATOM 2292 O O . THR A 1 286 ? -2.997 -23.616 -1.783 1.00 95.12 286 THR A O 1
ATOM 2295 N N . ASN A 1 287 ? -3.848 -24.404 -3.719 1.00 95.62 287 ASN A N 1
ATOM 2296 C CA . ASN A 1 287 ? -2.580 -24.354 -4.433 1.00 95.62 287 ASN A CA 1
ATOM 2297 C C . ASN A 1 287 ? -2.352 -22.920 -4.938 1.00 95.62 287 ASN A C 1
ATOM 2299 O O . ASN A 1 287 ? -3.311 -22.187 -5.211 1.00 95.62 287 ASN A O 1
ATOM 2303 N N . VAL A 1 288 ? -1.086 -22.521 -5.031 1.00 96.75 288 VAL A N 1
ATOM 2304 C CA . VAL A 1 288 ? -0.636 -21.258 -5.622 1.00 96.75 288 VAL A CA 1
ATOM 2305 C C . VAL A 1 288 ? 0.580 -21.545 -6.495 1.00 96.75 288 VAL A C 1
ATOM 2307 O O . VAL A 1 288 ? 1.626 -21.945 -5.984 1.00 96.75 288 VAL A O 1
ATOM 2310 N N . ASP A 1 289 ? 0.442 -21.331 -7.798 1.00 95.50 289 ASP A N 1
ATOM 2311 C CA . ASP A 1 289 ? 1.523 -21.420 -8.776 1.00 95.50 289 ASP A CA 1
ATOM 2312 C C . ASP A 1 289 ? 2.217 -20.065 -8.900 1.00 95.50 289 ASP A C 1
ATOM 2314 O O . ASP A 1 289 ? 1.563 -19.044 -9.129 1.00 95.50 289 ASP A O 1
ATOM 2318 N N . ILE A 1 290 ? 3.543 -20.063 -8.795 1.00 94.12 290 ILE A N 1
ATOM 2319 C CA . ILE A 1 290 ? 4.393 -18.892 -9.004 1.00 94.12 290 ILE A CA 1
ATOM 2320 C C . ILE A 1 290 ? 5.340 -19.198 -10.154 1.00 94.12 290 ILE A C 1
ATOM 2322 O O . ILE A 1 290 ? 6.111 -20.160 -10.100 1.00 94.12 290 ILE A O 1
ATOM 2326 N N . ILE A 1 291 ? 5.256 -18.375 -11.196 1.00 90.94 291 ILE A N 1
ATOM 2327 C CA . ILE A 1 291 ? 5.954 -18.576 -12.463 1.00 90.94 291 ILE A CA 1
ATOM 2328 C C . ILE A 1 291 ? 6.691 -17.290 -12.845 1.00 90.94 291 ILE A C 1
ATOM 2330 O O . ILE A 1 291 ? 6.120 -16.202 -12.808 1.00 90.94 291 ILE A O 1
ATOM 2334 N N . SER A 1 292 ? 7.956 -17.403 -13.243 1.00 87.56 292 SER A N 1
ATOM 2335 C CA . SER A 1 292 ? 8.695 -16.317 -13.893 1.00 87.56 292 SER A CA 1
ATOM 2336 C C . SER A 1 292 ? 9.654 -16.915 -14.913 1.00 87.56 292 SER A C 1
ATOM 2338 O O . SER A 1 292 ? 10.625 -17.573 -14.537 1.00 87.56 292 SER A O 1
ATOM 2340 N N . GLU A 1 293 ? 9.364 -16.701 -16.200 1.00 79.19 293 GLU A N 1
ATOM 2341 C CA . GLU A 1 293 ? 10.119 -17.301 -17.309 1.00 79.19 293 GLU A CA 1
ATOM 2342 C C . GLU A 1 293 ? 11.593 -16.871 -17.286 1.00 79.19 293 GLU A C 1
ATOM 2344 O O . GLU A 1 293 ? 12.472 -17.704 -17.485 1.00 79.19 293 GLU A O 1
ATOM 2349 N N . TYR A 1 294 ? 11.877 -15.598 -16.977 1.00 77.06 294 TYR A N 1
ATOM 2350 C CA . TYR A 1 294 ? 13.243 -15.062 -16.952 1.00 77.06 294 TYR A CA 1
ATOM 2351 C C . TYR A 1 294 ? 14.162 -15.715 -15.901 1.00 77.06 294 TYR A C 1
ATOM 2353 O O . TYR A 1 294 ? 15.361 -15.846 -16.132 1.00 77.06 294 TYR A O 1
ATOM 2361 N N . ALA A 1 295 ? 13.619 -16.119 -14.751 1.00 73.88 295 ALA A N 1
ATOM 2362 C CA . ALA A 1 295 ? 14.389 -16.716 -13.655 1.00 73.88 295 ALA A CA 1
ATOM 2363 C C . ALA A 1 295 ? 14.159 -18.230 -13.506 1.00 73.88 295 ALA A C 1
ATOM 2365 O O . ALA A 1 295 ? 14.474 -18.792 -12.458 1.00 73.88 295 ALA A O 1
ATOM 2366 N N . GLU A 1 296 ? 13.557 -18.859 -14.522 1.00 77.75 296 GLU A N 1
ATOM 2367 C CA . GLU A 1 296 ? 13.179 -20.281 -14.561 1.00 77.75 296 GLU A CA 1
ATOM 2368 C C . GLU A 1 296 ? 12.375 -20.747 -13.329 1.00 77.75 296 GLU A C 1
ATOM 2370 O O . GLU A 1 296 ? 12.365 -21.921 -12.955 1.00 77.75 296 GLU A O 1
ATOM 2375 N N . ILE A 1 297 ? 11.647 -19.821 -12.693 1.00 82.31 297 ILE A N 1
ATOM 2376 C CA . ILE A 1 297 ? 10.792 -20.135 -11.550 1.00 82.31 297 ILE A CA 1
ATOM 2377 C C . ILE A 1 297 ? 9.537 -20.806 -12.089 1.00 82.31 297 ILE A C 1
ATOM 2379 O O . ILE A 1 297 ? 8.760 -20.186 -12.812 1.00 82.31 297 ILE A O 1
ATOM 2383 N N . ASN A 1 298 ? 9.318 -22.049 -11.677 1.00 87.38 298 ASN A N 1
ATOM 2384 C CA . ASN A 1 298 ? 8.046 -22.742 -11.799 1.00 87.38 298 ASN A CA 1
ATOM 2385 C C . ASN A 1 298 ? 7.808 -23.507 -10.491 1.00 87.38 298 ASN A C 1
ATOM 2387 O O . ASN A 1 298 ? 8.392 -24.567 -10.264 1.00 87.38 298 ASN A O 1
ATOM 2391 N N . ARG A 1 299 ? 7.040 -22.906 -9.575 1.00 89.69 299 ARG A N 1
ATOM 2392 C CA . ARG A 1 299 ? 6.842 -23.423 -8.216 1.00 89.69 299 ARG A CA 1
ATOM 2393 C C . ARG A 1 299 ? 5.381 -23.324 -7.795 1.00 89.69 299 ARG A C 1
ATOM 2395 O O . ARG A 1 299 ? 4.892 -22.228 -7.531 1.00 89.69 299 ARG A O 1
ATOM 2402 N N . THR A 1 300 ? 4.747 -24.471 -7.591 1.00 93.12 300 THR A N 1
ATOM 2403 C CA . THR A 1 300 ? 3.505 -24.575 -6.816 1.00 93.12 300 THR A CA 1
ATOM 2404 C C . THR A 1 300 ? 3.817 -24.623 -5.315 1.00 93.12 300 THR A C 1
ATOM 2406 O O . THR A 1 300 ? 4.794 -25.244 -4.885 1.00 93.12 300 THR A O 1
ATOM 2409 N N . VAL A 1 301 ? 2.987 -23.981 -4.494 1.00 93.81 301 VAL A N 1
ATOM 2410 C CA . VAL A 1 301 ? 2.921 -24.174 -3.034 1.00 93.81 301 VAL A CA 1
ATOM 2411 C C . VAL A 1 301 ? 1.479 -24.415 -2.599 1.00 93.81 301 VAL A C 1
ATOM 2413 O O . VAL A 1 301 ? 0.553 -23.992 -3.285 1.00 93.81 301 VAL A O 1
ATOM 2416 N N . ILE A 1 302 ? 1.281 -25.060 -1.448 1.00 92.69 302 ILE A N 1
ATOM 2417 C CA . ILE A 1 302 ? -0.050 -25.303 -0.876 1.00 92.69 302 ILE A CA 1
ATOM 2418 C C . ILE A 1 302 ? -0.189 -24.473 0.399 1.00 92.69 302 ILE A C 1
ATOM 2420 O O . ILE A 1 302 ? 0.482 -24.747 1.393 1.00 92.69 302 ILE A O 1
ATOM 2424 N N . ILE A 1 303 ? -1.065 -23.469 0.389 1.00 92.00 303 ILE A N 1
ATOM 2425 C CA . ILE A 1 303 ? -1.328 -22.644 1.573 1.00 92.00 303 ILE A CA 1
ATOM 2426 C C . ILE A 1 303 ? -2.348 -23.375 2.441 1.00 92.00 303 ILE A C 1
ATOM 2428 O O . ILE A 1 303 ? -3.529 -23.399 2.112 1.00 92.00 303 ILE A O 1
ATOM 2432 N N . THR A 1 304 ? -1.907 -23.973 3.549 1.00 86.00 304 THR A N 1
ATOM 2433 C CA . THR A 1 304 ? -2.778 -24.724 4.479 1.00 86.00 304 THR A CA 1
ATOM 2434 C C . THR A 1 304 ? -3.051 -23.966 5.780 1.00 86.00 304 THR A C 1
ATOM 2436 O O . THR A 1 304 ? -4.152 -24.028 6.318 1.00 86.00 304 THR A O 1
ATOM 2439 N N . THR A 1 305 ? -2.074 -23.196 6.261 1.00 72.31 305 THR A N 1
ATOM 2440 C CA . THR A 1 305 ? -2.103 -22.429 7.522 1.00 72.31 305 THR A CA 1
ATOM 2441 C C . THR A 1 305 ? -2.682 -21.016 7.373 1.00 72.31 305 THR A C 1
ATOM 2443 O O . THR A 1 305 ? -2.752 -20.268 8.345 1.00 72.31 305 THR A O 1
ATOM 2446 N N . GLY A 1 306 ? -3.105 -20.639 6.162 1.00 86.69 306 GLY A N 1
ATOM 2447 C CA . GLY A 1 306 ? -3.664 -19.323 5.832 1.00 86.69 306 GLY A CA 1
ATOM 2448 C C . GLY A 1 306 ? -2.637 -18.253 5.441 1.00 86.69 306 GLY A C 1
ATOM 2449 O O . GLY A 1 306 ? -3.048 -17.180 5.007 1.00 86.69 306 GLY A O 1
ATOM 2450 N N . VAL A 1 307 ? -1.331 -18.531 5.542 1.00 93.12 307 VAL A N 1
ATOM 2451 C CA . VAL A 1 307 ? -0.255 -17.730 4.932 1.00 93.12 307 VAL A CA 1
ATOM 2452 C C . VAL A 1 307 ? 0.865 -18.631 4.426 1.00 93.12 307 VAL A C 1
ATOM 2454 O O . VAL A 1 307 ? 1.188 -19.626 5.067 1.00 93.12 307 VAL A O 1
ATOM 2457 N N . GLU A 1 308 ? 1.497 -18.247 3.320 1.00 94.19 308 GLU A N 1
ATOM 2458 C CA . GLU A 1 308 ? 2.835 -18.713 2.965 1.00 94.19 308 GLU A CA 1
ATOM 2459 C C . GLU A 1 308 ? 3.814 -17.563 2.722 1.00 94.19 308 GLU A C 1
ATOM 2461 O O . GLU A 1 308 ? 3.437 -16.458 2.322 1.00 94.19 308 GLU A O 1
ATOM 2466 N N . TYR A 1 309 ? 5.092 -17.850 2.979 1.00 92.69 309 TYR A N 1
ATOM 2467 C CA . TYR A 1 309 ? 6.186 -16.878 2.945 1.00 92.69 309 TYR A CA 1
ATOM 2468 C C . TYR A 1 309 ? 7.245 -17.297 1.931 1.00 92.69 309 TYR A C 1
ATOM 2470 O O . TYR A 1 309 ? 8.068 -18.184 2.179 1.00 92.69 309 TYR A O 1
ATOM 2478 N N . ILE A 1 310 ? 7.234 -16.640 0.777 1.00 91.06 310 ILE A N 1
ATOM 2479 C CA . ILE A 1 310 ? 7.896 -17.138 -0.423 1.00 91.06 310 ILE A CA 1
ATOM 2480 C C . ILE A 1 310 ? 9.001 -16.168 -0.816 1.00 91.06 310 ILE A C 1
ATOM 2482 O O . ILE A 1 310 ? 8.748 -15.116 -1.398 1.00 91.06 310 ILE A O 1
ATOM 2486 N N . ASN A 1 311 ? 10.242 -16.525 -0.481 1.00 89.56 311 ASN A N 1
ATOM 2487 C CA . ASN A 1 311 ? 11.412 -15.798 -0.965 1.00 89.56 311 ASN A CA 1
ATOM 2488 C C . ASN A 1 311 ? 11.520 -15.969 -2.488 1.00 89.56 311 ASN A C 1
ATOM 2490 O O . ASN A 1 311 ? 11.473 -17.098 -2.982 1.00 89.56 311 ASN A O 1
ATOM 2494 N N . ILE A 1 312 ? 11.703 -14.865 -3.205 1.00 86.62 312 ILE A N 1
ATOM 2495 C CA . ILE A 1 312 ? 11.939 -14.842 -4.649 1.00 86.62 312 ILE A CA 1
ATOM 2496 C C . ILE A 1 312 ? 13.448 -14.654 -4.900 1.00 86.62 312 ILE A C 1
ATOM 2498 O O . ILE A 1 312 ? 14.062 -13.807 -4.244 1.00 86.62 312 ILE A O 1
ATOM 2502 N N . PRO A 1 313 ? 14.062 -15.431 -5.816 1.00 82.25 313 PRO A N 1
ATOM 2503 C CA . PRO A 1 313 ? 15.454 -15.266 -6.228 1.00 82.25 313 PRO A CA 1
ATOM 2504 C C . PRO A 1 313 ? 15.817 -13.822 -6.596 1.00 82.25 313 PRO A C 1
ATOM 2506 O O . PRO A 1 313 ? 15.110 -13.164 -7.359 1.00 82.25 313 PRO A O 1
ATOM 2509 N N . SER A 1 314 ? 16.968 -13.349 -6.112 1.00 75.00 314 SER A N 1
ATOM 2510 C CA . SER A 1 314 ? 17.460 -11.981 -6.340 1.00 75.00 314 SER A CA 1
ATOM 2511 C C . SER A 1 314 ? 17.664 -11.637 -7.819 1.00 75.00 314 SER A C 1
ATOM 2513 O O . SER A 1 314 ? 17.557 -10.474 -8.186 1.00 75.00 314 SER A O 1
ATOM 2515 N N . VAL A 1 315 ? 17.866 -12.627 -8.696 1.00 75.62 315 VAL A N 1
ATOM 2516 C CA . VAL A 1 315 ? 17.931 -12.441 -10.159 1.00 75.62 315 VAL A CA 1
ATOM 2517 C C . VAL A 1 315 ? 16.635 -11.864 -10.763 1.00 75.62 315 VAL A C 1
ATOM 2519 O O . VAL A 1 315 ? 16.695 -11.184 -11.784 1.00 75.62 315 VAL A O 1
ATOM 2522 N N . VAL A 1 316 ? 15.481 -12.056 -10.109 1.00 76.62 316 VAL A N 1
ATOM 2523 C CA . VAL A 1 316 ? 14.196 -11.426 -10.482 1.00 76.62 316 VAL A CA 1
ATOM 2524 C C . VAL A 1 316 ? 14.127 -9.964 -10.027 1.00 76.62 316 VAL A C 1
ATOM 2526 O O . VAL A 1 316 ? 13.503 -9.141 -10.688 1.00 76.62 316 VAL A O 1
ATOM 2529 N N . ALA A 1 317 ? 14.747 -9.645 -8.888 1.00 67.31 317 ALA A N 1
ATOM 2530 C CA . ALA A 1 317 ? 14.733 -8.311 -8.284 1.00 67.31 317 ALA A CA 1
ATOM 2531 C C . ALA A 1 317 ? 15.797 -7.377 -8.888 1.00 67.31 317 ALA A C 1
ATOM 2533 O O . ALA A 1 317 ? 15.587 -6.174 -9.011 1.00 67.31 317 ALA A O 1
ATOM 2534 N N . ASN A 1 318 ? 16.934 -7.946 -9.289 1.00 63.44 318 ASN A N 1
ATOM 2535 C CA . ASN A 1 318 ? 18.081 -7.253 -9.858 1.00 63.44 318 ASN A CA 1
ATOM 2536 C C . ASN A 1 318 ? 17.983 -7.246 -11.399 1.00 63.44 318 ASN A C 1
ATOM 2538 O O . ASN A 1 318 ? 18.749 -7.926 -12.093 1.00 63.44 318 ASN A O 1
ATOM 2542 N N . LEU A 1 319 ? 16.998 -6.523 -11.941 1.00 65.19 319 LEU A N 1
ATOM 2543 C CA . LEU A 1 319 ? 16.829 -6.357 -13.389 1.00 65.19 319 LEU A CA 1
ATOM 2544 C C . LEU A 1 319 ? 17.798 -5.322 -13.980 1.00 65.19 319 LEU A C 1
ATOM 2546 O O . LEU A 1 319 ? 18.139 -4.340 -13.330 1.00 65.19 319 LEU A O 1
ATOM 2550 N N . GLU A 1 320 ? 18.170 -5.513 -15.247 1.00 63.19 320 GLU A N 1
ATOM 2551 C CA . GLU A 1 320 ? 18.874 -4.527 -16.082 1.00 63.19 320 GLU A CA 1
ATOM 2552 C C . GLU A 1 320 ? 17.920 -3.895 -17.107 1.00 63.19 320 GLU A C 1
ATOM 2554 O O . GLU A 1 320 ? 16.852 -4.437 -17.414 1.00 63.19 320 GLU A O 1
ATOM 2559 N N . ALA A 1 321 ? 18.330 -2.760 -17.678 1.00 61.62 321 ALA A N 1
ATOM 2560 C CA . ALA A 1 321 ? 17.610 -2.100 -18.762 1.00 61.62 321 ALA A CA 1
ATOM 2561 C C . ALA A 1 321 ? 17.464 -3.006 -19.999 1.00 61.62 321 ALA A C 1
ATOM 2563 O O . ALA A 1 321 ? 18.395 -3.701 -20.395 1.00 61.62 321 ALA A O 1
ATOM 2564 N N . GLY A 1 322 ? 16.282 -2.982 -20.623 1.00 59.16 322 GLY A N 1
ATOM 2565 C CA . GLY A 1 322 ? 15.990 -3.737 -21.847 1.00 59.16 322 GLY A CA 1
ATOM 2566 C C . GLY A 1 322 ? 15.667 -5.227 -21.660 1.00 59.16 322 GLY A C 1
ATOM 2567 O O . GLY A 1 322 ? 15.342 -5.889 -22.645 1.00 59.16 322 GLY A O 1
ATOM 2568 N N . ARG A 1 323 ? 15.703 -5.774 -20.433 1.00 65.56 323 ARG A N 1
ATOM 2569 C CA . ARG A 1 323 ? 15.274 -7.162 -20.182 1.00 65.56 323 ARG A CA 1
ATOM 2570 C C . ARG A 1 323 ? 13.766 -7.337 -20.426 1.00 65.56 323 ARG A C 1
ATOM 2572 O O . ARG A 1 323 ? 12.958 -6.485 -20.067 1.00 65.56 323 ARG A O 1
ATOM 2579 N N . THR A 1 324 ? 13.393 -8.479 -21.001 1.00 65.00 324 THR A N 1
ATOM 2580 C CA . THR A 1 324 ? 12.005 -8.893 -21.282 1.00 65.00 324 THR A CA 1
ATOM 2581 C C . THR A 1 324 ? 11.646 -10.155 -20.484 1.00 65.00 324 THR A C 1
ATOM 2583 O O . THR A 1 324 ? 12.531 -10.802 -19.928 1.00 65.00 324 THR A O 1
ATOM 2586 N N . TYR A 1 325 ? 10.353 -10.501 -20.395 1.00 68.25 325 TYR A N 1
ATOM 2587 C CA . TYR A 1 325 ? 9.839 -11.684 -19.665 1.00 68.25 325 TYR A CA 1
ATOM 2588 C C . TYR A 1 325 ? 10.142 -11.698 -18.150 1.00 68.25 325 TYR A C 1
ATOM 2590 O O . TYR A 1 325 ? 10.096 -12.735 -17.491 1.00 68.25 325 TYR A O 1
ATOM 2598 N N . THR A 1 326 ? 10.406 -10.519 -17.583 1.00 77.88 326 THR A N 1
ATOM 2599 C CA . THR A 1 326 ? 10.809 -10.284 -16.184 1.00 77.88 326 THR A CA 1
ATOM 2600 C C . THR A 1 326 ? 9.649 -10.250 -15.183 1.00 77.88 326 THR A C 1
ATOM 2602 O O . THR A 1 326 ? 9.845 -9.993 -13.995 1.00 77.88 326 THR A O 1
ATOM 2605 N N . THR A 1 327 ? 8.423 -10.483 -15.650 1.00 86.56 327 THR A N 1
ATOM 2606 C CA . THR A 1 327 ? 7.224 -10.544 -14.813 1.00 86.56 327 THR A CA 1
ATOM 2607 C C . THR A 1 327 ? 7.226 -11.815 -13.959 1.00 86.56 327 THR A C 1
ATOM 2609 O O . THR A 1 327 ? 7.655 -12.886 -14.394 1.00 86.56 327 THR A O 1
ATOM 2612 N N . VAL A 1 328 ? 6.702 -11.703 -12.741 1.00 91.38 328 VAL A N 1
ATOM 2613 C CA . VAL A 1 328 ? 6.270 -12.835 -11.924 1.00 91.38 328 VAL A CA 1
ATOM 2614 C C . VAL A 1 328 ? 4.754 -12.933 -12.021 1.00 91.38 328 VAL A C 1
ATOM 2616 O O . VAL A 1 328 ? 4.030 -11.998 -11.672 1.00 91.38 328 VAL A O 1
ATOM 2619 N N . LEU A 1 329 ? 4.293 -14.076 -12.512 1.00 93.19 329 LEU A N 1
ATOM 2620 C CA . LEU A 1 329 ? 2.905 -14.500 -12.510 1.00 93.19 329 LEU A CA 1
ATOM 2621 C C . LEU A 1 329 ? 2.631 -15.272 -11.218 1.00 93.19 329 LEU A C 1
ATOM 2623 O O . LEU A 1 329 ? 3.396 -16.166 -10.854 1.00 93.19 329 LEU A O 1
ATOM 2627 N N . ILE A 1 330 ? 1.526 -14.956 -10.549 1.00 96.06 330 ILE A N 1
ATOM 2628 C CA . ILE A 1 330 ? 1.028 -15.708 -9.393 1.00 96.06 330 ILE A CA 1
ATOM 2629 C C . ILE A 1 330 ? -0.420 -16.094 -9.698 1.00 96.06 330 ILE A C 1
ATOM 2631 O O . ILE A 1 330 ? -1.245 -15.216 -9.957 1.00 96.06 330 ILE A O 1
ATOM 2635 N N . SER A 1 331 ? -0.742 -17.388 -9.682 1.00 96.44 331 SER A N 1
ATOM 2636 C CA . SER A 1 331 ? -2.112 -17.889 -9.882 1.00 96.44 331 SER A CA 1
ATOM 2637 C C . SER A 1 331 ? -2.520 -18.857 -8.775 1.00 96.44 331 SER A C 1
ATOM 2639 O O . SER A 1 331 ? -1.663 -19.555 -8.245 1.00 96.44 331 SER A O 1
ATOM 2641 N N . ALA A 1 332 ? -3.802 -18.906 -8.414 1.00 95.69 332 ALA A N 1
ATOM 2642 C CA . ALA A 1 332 ? -4.297 -19.719 -7.304 1.00 95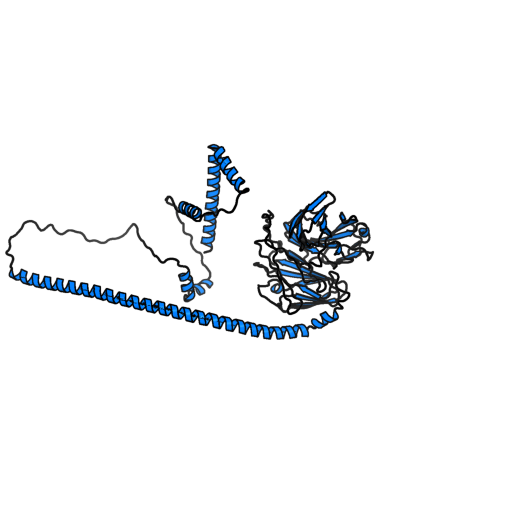.69 332 ALA A CA 1
ATOM 2643 C C . ALA A 1 332 ? -5.686 -20.310 -7.577 1.00 95.69 332 ALA A C 1
ATOM 2645 O O . ALA A 1 332 ? -6.521 -19.682 -8.232 1.00 95.69 332 ALA A O 1
ATOM 2646 N N . ASP A 1 333 ? -5.958 -21.494 -7.021 1.00 93.56 333 ASP A N 1
ATOM 2647 C CA . ASP A 1 333 ? -7.269 -22.147 -7.146 1.00 93.56 333 ASP A CA 1
ATOM 2648 C C . ASP A 1 333 ? -8.373 -21.353 -6.441 1.00 93.56 333 ASP A C 1
ATOM 2650 O O . ASP A 1 333 ? -9.515 -21.310 -6.907 1.00 93.56 333 ASP A O 1
ATOM 2654 N N . GLN A 1 334 ? -8.040 -20.717 -5.314 1.00 93.31 334 GLN A N 1
ATOM 2655 C CA . GLN A 1 334 ? -8.940 -19.909 -4.495 1.00 93.31 334 GLN A CA 1
ATOM 2656 C C . GLN A 1 334 ? -8.466 -18.459 -4.377 1.00 93.31 334 GLN A C 1
ATOM 2658 O O . GLN A 1 334 ? -7.384 -18.083 -4.817 1.00 93.31 334 GLN A O 1
ATOM 2663 N N . LEU A 1 335 ? -9.322 -17.626 -3.785 1.00 92.69 335 LEU A N 1
ATOM 2664 C CA . LEU A 1 335 ? -9.034 -16.218 -3.542 1.00 92.69 335 LEU A CA 1
ATOM 2665 C C . LEU A 1 335 ? -7.932 -16.050 -2.482 1.00 92.69 335 LEU A C 1
ATOM 2667 O O . LEU A 1 335 ? -8.131 -16.388 -1.311 1.00 92.69 335 LEU A O 1
ATOM 2671 N N . ILE A 1 336 ? -6.806 -15.476 -2.903 1.00 94.69 336 ILE A N 1
ATOM 2672 C CA . ILE A 1 336 ? -5.651 -15.117 -2.068 1.00 94.69 336 ILE A CA 1
ATOM 2673 C C . ILE A 1 336 ? -5.449 -13.597 -2.028 1.00 94.69 336 ILE A C 1
ATOM 2675 O O . ILE A 1 336 ? -5.989 -12.875 -2.866 1.00 94.69 336 ILE A O 1
ATOM 2679 N N . THR A 1 337 ? -4.642 -13.115 -1.084 1.00 94.81 337 THR A N 1
ATOM 2680 C CA . THR A 1 337 ? -4.022 -11.777 -1.118 1.00 94.81 337 THR A CA 1
ATOM 2681 C C . THR A 1 337 ? -2.512 -11.929 -1.279 1.00 94.81 337 THR A C 1
ATOM 2683 O O . THR A 1 337 ? -1.948 -12.917 -0.810 1.00 94.81 337 THR A O 1
ATOM 2686 N N . VAL A 1 338 ? -1.848 -10.969 -1.928 1.00 95.69 338 VAL A N 1
ATOM 2687 C CA . VAL A 1 338 ? -0.392 -10.984 -2.130 1.00 95.69 338 VAL A CA 1
ATOM 2688 C C . VAL A 1 338 ? 0.199 -9.636 -1.724 1.00 95.69 338 VAL A C 1
ATOM 2690 O O . VAL A 1 338 ? -0.157 -8.597 -2.276 1.00 95.69 338 VAL A O 1
ATOM 2693 N N . VAL A 1 339 ? 1.141 -9.663 -0.784 1.00 94.56 339 VAL A N 1
ATOM 2694 C CA . VAL A 1 339 ? 1.946 -8.505 -0.374 1.00 94.56 339 VAL A CA 1
ATOM 2695 C C . VAL A 1 339 ? 3.408 -8.810 -0.672 1.00 94.56 339 VAL A C 1
ATOM 2697 O O . VAL A 1 339 ? 3.910 -9.872 -0.305 1.00 94.56 339 VAL A O 1
ATOM 2700 N N . GLY A 1 340 ? 4.098 -7.897 -1.346 1.00 92.31 340 GLY A N 1
ATOM 2701 C CA . GLY A 1 340 ? 5.540 -7.959 -1.543 1.00 92.31 340 GLY A CA 1
ATOM 2702 C C . GLY A 1 340 ? 6.282 -7.221 -0.434 1.00 92.31 340 GLY A C 1
ATOM 2703 O O . GLY A 1 340 ? 5.899 -6.122 -0.042 1.00 92.31 340 GLY A O 1
ATOM 2704 N N . LEU A 1 341 ? 7.365 -7.821 0.050 1.00 89.25 341 LEU A N 1
ATOM 2705 C CA . LEU A 1 341 ? 8.358 -7.213 0.929 1.00 89.25 341 LEU A CA 1
ATOM 2706 C C . LEU A 1 341 ? 9.716 -7.250 0.220 1.00 89.25 341 LEU A C 1
ATOM 2708 O O . LEU A 1 341 ? 10.122 -8.298 -0.288 1.00 89.25 341 LEU A O 1
ATOM 2712 N N . ILE A 1 342 ? 10.420 -6.124 0.205 1.00 85.44 342 ILE A N 1
ATOM 2713 C CA . ILE A 1 342 ? 11.767 -5.969 -0.352 1.00 85.44 342 ILE A CA 1
ATOM 2714 C C . ILE A 1 342 ? 12.695 -5.527 0.778 1.00 85.44 342 ILE A C 1
ATOM 2716 O O . ILE A 1 342 ? 12.325 -4.652 1.555 1.00 85.44 342 ILE A O 1
ATOM 2720 N N . SER A 1 343 ? 13.892 -6.103 0.867 1.00 80.94 343 SER A N 1
ATOM 2721 C CA . SER A 1 343 ? 14.927 -5.686 1.822 1.00 80.94 343 SER A CA 1
ATOM 2722 C C . SER A 1 343 ? 16.327 -5.807 1.220 1.00 80.94 343 SER A C 1
ATOM 2724 O O . SER A 1 343 ? 16.593 -6.745 0.460 1.00 80.94 343 SER A O 1
ATOM 2726 N N . THR A 1 344 ? 17.251 -4.922 1.594 1.00 76.56 344 THR A N 1
ATOM 2727 C CA . THR A 1 344 ? 18.677 -5.080 1.251 1.00 76.56 344 THR A CA 1
ATOM 2728 C C . THR A 1 344 ? 19.297 -6.288 1.964 1.00 76.56 344 THR A C 1
ATOM 2730 O O . THR A 1 344 ? 18.873 -6.685 3.048 1.00 76.56 344 THR A O 1
ATOM 2733 N N . TYR A 1 345 ? 20.299 -6.915 1.339 1.00 61.72 345 TYR A N 1
ATOM 2734 C CA . TYR A 1 345 ? 20.946 -8.125 1.872 1.00 61.72 345 TYR A CA 1
ATOM 2735 C C . TYR A 1 345 ? 22.051 -7.839 2.910 1.00 61.72 345 TYR A C 1
ATOM 2737 O O . TYR A 1 345 ? 22.469 -8.749 3.620 1.00 61.72 345 TYR A O 1
ATOM 2745 N N . TYR A 1 346 ? 22.573 -6.607 2.974 1.00 54.12 346 TYR A N 1
ATOM 2746 C CA . TYR A 1 346 ? 23.967 -6.367 3.380 1.00 54.12 346 TYR A CA 1
ATOM 2747 C C . TYR A 1 346 ? 24.184 -5.568 4.680 1.00 54.12 346 TYR A C 1
ATOM 2749 O O . TYR A 1 346 ? 25.063 -4.712 4.749 1.00 54.12 346 TYR A O 1
ATOM 2757 N N . CYS A 1 347 ? 23.432 -5.873 5.741 1.00 49.97 347 CYS A N 1
ATOM 2758 C CA . CYS A 1 347 ? 23.772 -5.446 7.107 1.00 49.97 347 CYS A CA 1
ATOM 2759 C C . CYS A 1 347 ? 22.972 -6.219 8.170 1.00 49.97 347 CYS A C 1
ATOM 2761 O O . CYS A 1 347 ? 21.767 -6.411 8.042 1.00 49.97 347 CYS A O 1
ATOM 2763 N N . ASN A 1 348 ? 23.629 -6.606 9.268 1.00 44.56 348 ASN A N 1
ATOM 2764 C CA . ASN A 1 348 ? 23.035 -7.412 10.350 1.00 44.56 348 ASN A CA 1
ATOM 2765 C C . ASN A 1 348 ? 22.155 -6.603 11.335 1.00 44.56 348 ASN A C 1
ATOM 2767 O O . ASN A 1 348 ? 21.849 -7.083 12.425 1.00 44.56 348 ASN A O 1
ATOM 2771 N N . SER A 1 349 ? 21.776 -5.372 10.978 1.00 50.38 349 SER A N 1
ATOM 2772 C CA . SER A 1 349 ? 21.027 -4.444 11.844 1.00 50.38 349 SER A CA 1
ATOM 2773 C C . SER A 1 349 ? 20.297 -3.321 11.093 1.00 50.38 349 SER A C 1
ATOM 2775 O O . SER A 1 349 ? 19.247 -2.879 11.551 1.00 50.38 349 SER A O 1
ATOM 2777 N N . ASP A 1 350 ? 20.827 -2.877 9.947 1.00 52.88 350 ASP A N 1
ATOM 2778 C CA . ASP A 1 350 ? 20.485 -1.588 9.316 1.00 52.88 350 ASP A CA 1
ATOM 2779 C C . ASP A 1 350 ? 19.741 -1.742 7.965 1.00 52.88 350 ASP A C 1
ATOM 2781 O O . ASP A 1 350 ? 19.747 -0.825 7.147 1.00 52.88 350 ASP A O 1
ATOM 2785 N N . CYS A 1 351 ? 19.165 -2.913 7.659 1.00 65.44 351 CYS A N 1
ATOM 2786 C CA . CYS A 1 351 ? 18.715 -3.225 6.294 1.00 65.44 351 CYS A CA 1
ATOM 2787 C C . CYS A 1 351 ? 17.373 -2.571 5.929 1.00 65.44 351 CYS A C 1
ATOM 2789 O O . CYS A 1 351 ? 16.310 -3.139 6.208 1.00 65.44 351 CYS A O 1
ATOM 2791 N N . GLU A 1 352 ? 17.476 -1.419 5.252 1.00 75.25 352 GLU A N 1
ATOM 2792 C CA . GLU A 1 352 ? 16.439 -0.717 4.474 1.00 75.25 352 GLU A CA 1
ATOM 2793 C C . GLU A 1 352 ? 15.425 -1.690 3.850 1.00 75.25 352 GLU A C 1
ATOM 2795 O O . GLU A 1 352 ? 15.796 -2.730 3.287 1.00 75.25 352 GLU A O 1
ATOM 2800 N N . SER A 1 353 ? 14.136 -1.371 3.966 1.00 78.56 353 SER A N 1
ATOM 2801 C CA . SER A 1 353 ? 13.040 -2.266 3.591 1.00 78.56 353 SER A CA 1
ATOM 2802 C C . SER A 1 353 ? 11.825 -1.506 3.057 1.00 78.56 353 SER A C 1
ATOM 2804 O O . SER A 1 353 ? 11.554 -0.377 3.44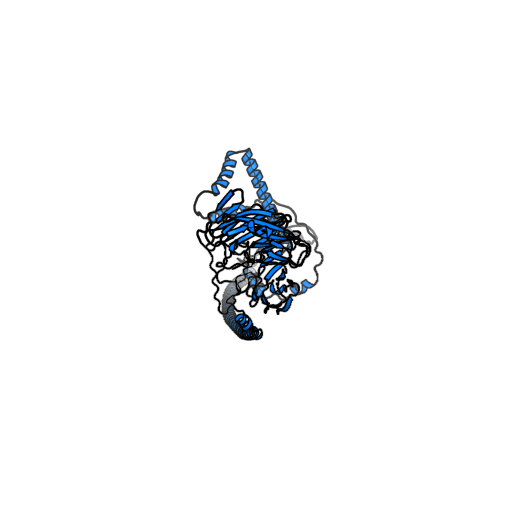8 1.00 78.56 353 SER A O 1
ATOM 2806 N N . SER A 1 354 ? 11.071 -2.154 2.171 1.00 83.25 354 SER A N 1
ATOM 2807 C CA . SER A 1 354 ? 9.845 -1.625 1.564 1.00 83.25 354 SER A CA 1
ATOM 2808 C C . SER A 1 354 ? 8.776 -2.703 1.477 1.00 83.25 354 SER A C 1
ATOM 2810 O O . SER A 1 354 ? 9.099 -3.883 1.329 1.00 83.25 354 SER A O 1
ATOM 2812 N N . SER A 1 355 ? 7.504 -2.313 1.508 1.00 88.94 355 SER A N 1
ATOM 2813 C CA . SER A 1 355 ? 6.382 -3.237 1.330 1.00 88.94 355 SER A CA 1
ATOM 2814 C C . SER A 1 355 ? 5.293 -2.640 0.459 1.00 88.94 355 SER A C 1
ATOM 2816 O O . SER A 1 355 ? 4.966 -1.471 0.610 1.00 88.94 355 SER A O 1
ATOM 2818 N N . PHE A 1 356 ? 4.701 -3.469 -0.393 1.00 91.31 356 PHE A N 1
ATOM 2819 C CA . PHE A 1 356 ? 3.696 -3.070 -1.371 1.00 91.31 356 PHE A CA 1
ATOM 2820 C C . PHE A 1 356 ? 2.627 -4.150 -1.515 1.00 91.31 356 PHE A C 1
ATOM 2822 O O . PHE A 1 356 ? 2.910 -5.341 -1.357 1.00 91.31 356 PHE A O 1
ATOM 2829 N N . ILE A 1 357 ? 1.399 -3.763 -1.851 1.00 92.31 357 ILE A N 1
ATOM 2830 C CA . ILE A 1 357 ? 0.346 -4.728 -2.191 1.00 92.31 357 ILE A CA 1
ATOM 2831 C C . ILE A 1 357 ? 0.398 -5.051 -3.688 1.00 92.31 357 ILE A C 1
ATOM 2833 O O . ILE A 1 357 ? 0.485 -4.147 -4.511 1.00 92.31 357 ILE A O 1
ATOM 2837 N N . VAL A 1 358 ? 0.328 -6.330 -4.066 1.00 94.12 358 VAL A N 1
ATOM 2838 C CA . VAL A 1 358 ? 0.187 -6.707 -5.481 1.00 94.12 358 VAL A CA 1
ATOM 2839 C C . VAL A 1 358 ? -1.297 -6.694 -5.831 1.00 94.12 358 VAL A C 1
ATOM 2841 O O . VAL A 1 358 ? -2.085 -7.444 -5.252 1.00 94.12 358 VAL A O 1
ATOM 2844 N N . LEU A 1 359 ? -1.691 -5.853 -6.787 1.00 93.12 359 LEU A N 1
ATOM 2845 C CA . LEU A 1 359 ? -3.078 -5.793 -7.245 1.00 93.12 359 LEU A CA 1
ATOM 2846 C C . LEU A 1 359 ? -3.437 -7.057 -8.055 1.00 93.12 359 LEU A C 1
ATOM 2848 O O . LEU A 1 359 ? -2.639 -7.497 -8.890 1.00 93.12 359 LEU A O 1
ATOM 2852 N N . PRO A 1 360 ? -4.627 -7.654 -7.852 1.00 94.06 360 PRO A N 1
ATOM 2853 C CA . PRO A 1 360 ? -5.085 -8.753 -8.692 1.00 94.06 360 PRO A CA 1
ATOM 2854 C C . PRO A 1 360 ? -5.355 -8.277 -10.125 1.00 94.06 360 PRO A C 1
ATOM 2856 O O . PRO A 1 360 ? -5.691 -7.118 -10.364 1.00 94.06 360 PRO A O 1
ATOM 2859 N N . PHE A 1 361 ? -5.283 -9.197 -11.087 1.00 91.88 361 PHE A N 1
ATOM 2860 C CA . PHE A 1 361 ? -5.534 -8.946 -12.514 1.00 91.88 361 PHE A CA 1
ATOM 2861 C C . PHE A 1 361 ? -6.906 -8.302 -12.798 1.00 91.88 361 PHE A C 1
ATOM 2863 O O . PHE A 1 361 ? -7.074 -7.584 -13.775 1.00 91.88 361 PHE A O 1
ATOM 2870 N N . THR A 1 362 ? -7.885 -8.507 -11.919 1.00 88.88 362 THR A N 1
ATOM 2871 C CA . THR A 1 362 ? -9.225 -7.905 -11.999 1.00 88.88 362 THR A CA 1
ATOM 2872 C C . THR A 1 362 ? -9.303 -6.470 -11.457 1.00 88.88 362 THR A C 1
ATOM 2874 O O . THR A 1 362 ? -10.390 -5.904 -11.412 1.00 88.88 362 THR A O 1
ATOM 2877 N N . ALA A 1 363 ? -8.188 -5.906 -10.981 1.00 90.19 363 ALA A N 1
ATOM 2878 C CA . ALA A 1 363 ? -8.097 -4.584 -10.356 1.00 90.19 363 ALA A CA 1
ATOM 2879 C C . ALA A 1 363 ? -6.983 -3.687 -10.935 1.00 90.19 363 ALA A C 1
ATOM 2881 O O . ALA A 1 363 ? -6.814 -2.555 -10.485 1.00 90.19 363 ALA A O 1
ATOM 2882 N N . ILE A 1 364 ? -6.224 -4.176 -11.920 1.00 89.88 364 ILE A N 1
ATOM 2883 C CA . ILE A 1 364 ? -5.366 -3.330 -12.761 1.00 89.88 364 ILE A CA 1
ATOM 2884 C C . ILE A 1 364 ? -6.215 -2.600 -13.815 1.00 89.88 364 ILE A C 1
ATOM 2886 O O . ILE A 1 364 ? -7.338 -3.010 -14.107 1.00 89.88 364 ILE A O 1
ATOM 2890 N N . GLY A 1 365 ? -5.676 -1.525 -14.388 1.00 90.94 365 GLY A N 1
ATOM 2891 C CA . GLY A 1 365 ? -6.379 -0.665 -15.343 1.00 90.94 365 GLY A CA 1
ATOM 2892 C C . GLY A 1 365 ? -5.480 -0.227 -16.496 1.00 90.94 365 GLY A C 1
ATOM 2893 O O . GLY A 1 365 ? -4.402 -0.782 -16.703 1.00 90.94 365 GLY A O 1
ATOM 2894 N N . THR A 1 366 ? -5.930 0.768 -17.261 1.00 92.19 366 THR A N 1
ATOM 2895 C CA . THR A 1 366 ? -5.228 1.259 -18.464 1.00 92.19 366 THR A CA 1
ATOM 2896 C C . THR A 1 366 ? -4.612 2.647 -18.309 1.00 92.19 366 THR A C 1
ATOM 2898 O O . THR A 1 366 ? -3.762 3.014 -19.113 1.00 92.19 366 THR A O 1
ATOM 2901 N N . GLU A 1 367 ? -5.015 3.419 -17.296 1.00 92.81 367 GLU A N 1
ATOM 2902 C CA . GLU A 1 367 ? -4.443 4.734 -16.996 1.00 92.81 367 GLU A CA 1
ATOM 2903 C C . GLU A 1 367 ? -3.847 4.744 -15.586 1.00 92.81 367 GLU A C 1
ATOM 2905 O O . GLU A 1 367 ? -4.496 4.372 -14.607 1.00 92.81 367 GLU A O 1
ATOM 2910 N N . TYR A 1 368 ? -2.601 5.199 -15.493 1.00 92.06 368 TYR A N 1
ATOM 2911 C CA . TYR A 1 368 ? -1.850 5.362 -14.255 1.00 92.06 368 TYR A CA 1
ATOM 2912 C C . TYR A 1 368 ? -1.241 6.762 -14.226 1.00 92.06 368 TYR A C 1
ATOM 2914 O O . TYR A 1 368 ? -1.088 7.420 -15.254 1.00 92.06 368 TYR A O 1
ATOM 2922 N N . SER A 1 369 ? -0.864 7.235 -13.044 1.00 87.94 369 SER A N 1
ATOM 2923 C CA . SER A 1 369 ? -0.131 8.490 -12.895 1.00 87.94 369 SER A CA 1
ATOM 2924 C C . SER A 1 369 ? 0.895 8.347 -11.783 1.00 87.94 369 SER A C 1
ATOM 2926 O O . SER A 1 369 ? 0.600 7.816 -10.713 1.00 87.94 369 SER A O 1
ATOM 2928 N N . LEU A 1 370 ? 2.112 8.805 -12.062 1.00 81.81 370 LEU A N 1
ATOM 2929 C CA . LEU A 1 370 ? 3.254 8.771 -11.158 1.00 81.81 370 LEU A CA 1
ATOM 2930 C C . LEU A 1 370 ? 3.950 10.129 -11.177 1.00 81.81 370 LEU A C 1
ATOM 2932 O O . LEU A 1 370 ? 3.875 10.856 -12.164 1.00 81.81 370 LEU A O 1
ATOM 2936 N N . ILE A 1 371 ? 4.640 10.455 -10.089 1.00 75.81 371 ILE A N 1
ATOM 2937 C CA . ILE A 1 371 ? 5.408 11.692 -9.948 1.00 75.81 371 ILE A CA 1
ATOM 2938 C C . ILE A 1 371 ? 6.834 11.342 -9.570 1.00 75.81 371 ILE A C 1
ATOM 2940 O O . ILE A 1 371 ? 7.079 10.733 -8.525 1.00 75.81 371 ILE A O 1
ATOM 2944 N N . THR A 1 372 ? 7.764 11.775 -10.414 1.00 70.94 372 THR A N 1
ATOM 2945 C CA . THR A 1 372 ? 9.197 11.664 -10.171 1.00 70.94 372 THR A CA 1
ATOM 2946 C C . THR A 1 372 ? 9.736 12.900 -9.465 1.00 70.94 372 THR A C 1
ATOM 2948 O O . THR A 1 372 ? 9.346 14.023 -9.785 1.00 70.94 372 THR A O 1
ATOM 2951 N N . GLN A 1 373 ? 10.683 12.720 -8.542 1.00 64.31 373 GLN A N 1
ATOM 2952 C CA . GLN A 1 373 ? 11.448 13.852 -8.010 1.00 64.31 373 GLN A CA 1
ATOM 2953 C C . GLN A 1 373 ? 12.594 14.207 -8.972 1.00 64.31 373 GLN A C 1
ATOM 2955 O O . GLN A 1 373 ? 13.360 13.312 -9.339 1.00 64.31 373 GLN A O 1
ATOM 2960 N N . PRO A 1 374 ? 12.764 15.485 -9.361 1.00 54.50 374 PRO A N 1
ATOM 2961 C CA . PRO A 1 374 ? 13.829 15.876 -10.276 1.00 54.50 374 PRO A CA 1
ATOM 2962 C C . PRO A 1 374 ? 15.209 15.601 -9.664 1.00 54.50 374 PRO A C 1
ATOM 2964 O O . PRO A 1 374 ? 15.451 15.886 -8.489 1.00 54.50 374 PRO A O 1
ATOM 2967 N N . ASN A 1 375 ? 16.134 15.117 -10.496 1.00 54.59 375 ASN A N 1
ATOM 2968 C CA . ASN A 1 375 ? 17.512 14.710 -10.167 1.00 54.59 375 ASN A CA 1
ATOM 2969 C C . ASN A 1 375 ? 17.684 13.386 -9.390 1.00 54.59 375 ASN A C 1
ATOM 2971 O O . ASN A 1 375 ? 18.825 12.983 -9.172 1.00 54.59 375 ASN A O 1
ATOM 2975 N N . ASN A 1 376 ? 16.611 12.678 -9.019 1.00 61.47 376 ASN A N 1
ATOM 2976 C CA . ASN A 1 376 ? 16.713 11.327 -8.454 1.00 61.47 376 ASN A CA 1
ATOM 2977 C C . ASN A 1 376 ? 16.506 10.269 -9.549 1.00 61.47 376 ASN A C 1
ATOM 2979 O O . ASN A 1 376 ? 15.548 10.351 -10.317 1.00 61.47 376 ASN A O 1
ATOM 2983 N N . LYS A 1 377 ? 17.370 9.244 -9.605 1.00 65.75 377 LYS A N 1
ATOM 2984 C CA . LYS A 1 377 ? 17.150 8.078 -10.476 1.00 65.75 377 LYS A CA 1
ATOM 2985 C C . LYS A 1 377 ? 15.957 7.284 -9.946 1.00 65.75 377 LYS A C 1
ATOM 2987 O O . LYS A 1 377 ? 16.027 6.718 -8.859 1.00 65.75 377 LYS A O 1
ATOM 2992 N N . GLN A 1 378 ? 14.865 7.261 -10.702 1.00 72.31 378 GLN A N 1
ATOM 2993 C CA . GLN A 1 378 ? 13.649 6.528 -10.362 1.00 72.31 378 GLN A CA 1
ATOM 2994 C C . GLN A 1 378 ? 13.235 5.674 -11.555 1.00 72.31 378 GLN A C 1
ATOM 2996 O O . GLN A 1 378 ? 13.114 6.179 -12.668 1.00 72.31 378 GLN A O 1
ATOM 3001 N N . ASN A 1 379 ? 13.022 4.383 -11.313 1.00 76.50 379 ASN A N 1
ATOM 3002 C CA . ASN A 1 379 ? 12.689 3.411 -12.345 1.00 76.50 379 ASN A CA 1
ATOM 3003 C C . ASN A 1 379 ? 11.257 2.916 -12.128 1.00 76.50 379 ASN A C 1
ATOM 3005 O O . ASN A 1 379 ? 10.900 2.505 -11.025 1.00 76.50 379 ASN A O 1
ATOM 3009 N N . CYS A 1 380 ? 10.443 2.941 -13.181 1.00 79.94 380 CYS A N 1
ATOM 3010 C CA . CYS A 1 380 ? 9.099 2.370 -13.178 1.00 79.94 380 CYS A CA 1
ATOM 3011 C C . CYS A 1 380 ? 9.063 1.090 -14.023 1.00 79.94 380 CYS A C 1
ATOM 3013 O O . CYS A 1 380 ? 9.830 0.929 -14.972 1.00 79.94 380 CYS A O 1
ATOM 3015 N N . GLY A 1 381 ? 8.183 0.162 -13.647 1.00 81.88 381 GLY A N 1
ATOM 3016 C CA . GLY A 1 381 ? 7.899 -1.054 -14.402 1.00 81.88 381 GLY A CA 1
ATOM 3017 C C . GLY A 1 381 ? 6.482 -1.000 -14.963 1.00 81.88 381 GLY A C 1
ATOM 3018 O O . GLY A 1 381 ? 5.568 -0.577 -14.259 1.00 81.88 381 GLY A O 1
ATOM 3019 N N . ILE A 1 382 ? 6.293 -1.423 -16.214 1.00 85.50 382 ILE A N 1
ATOM 3020 C CA . ILE A 1 382 ? 4.982 -1.450 -16.876 1.00 85.50 382 ILE A CA 1
ATOM 3021 C C . ILE A 1 382 ? 4.714 -2.880 -17.344 1.00 85.50 382 ILE A C 1
ATOM 3023 O O . ILE A 1 382 ? 5.480 -3.438 -18.130 1.00 85.50 382 ILE A O 1
ATOM 3027 N N . ILE A 1 383 ? 3.629 -3.481 -16.851 1.00 86.06 383 ILE A N 1
ATOM 3028 C CA . ILE A 1 383 ? 3.202 -4.833 -17.228 1.00 86.06 383 ILE A CA 1
ATOM 3029 C C . ILE A 1 383 ? 2.078 -4.714 -18.256 1.00 86.06 383 ILE A C 1
ATOM 3031 O O . ILE A 1 383 ? 0.973 -4.293 -17.923 1.00 86.06 383 ILE A O 1
ATOM 3035 N N . ALA A 1 384 ? 2.339 -5.133 -19.492 1.00 85.00 384 ALA A N 1
ATOM 3036 C CA . ALA A 1 384 ? 1.287 -5.377 -20.471 1.00 85.00 384 ALA A CA 1
ATOM 3037 C C . ALA A 1 384 ? 0.730 -6.795 -20.278 1.00 85.00 384 ALA A C 1
ATOM 3039 O O . ALA A 1 384 ? 1.470 -7.773 -20.371 1.00 85.00 384 ALA A O 1
ATOM 3040 N N . THR A 1 385 ? -0.572 -6.915 -20.024 1.00 84.56 385 THR A N 1
ATOM 3041 C CA . THR A 1 385 ? -1.260 -8.209 -19.842 1.00 84.56 385 THR A CA 1
ATOM 3042 C C . THR A 1 385 ? -1.882 -8.760 -21.128 1.00 84.56 385 THR A C 1
ATOM 3044 O O . THR A 1 385 ? -2.397 -9.875 -21.129 1.00 84.56 385 THR A O 1
ATOM 3047 N N . ALA A 1 386 ? -1.783 -8.019 -22.237 1.00 82.81 386 ALA A N 1
ATOM 3048 C CA . ALA A 1 386 ? -2.182 -8.445 -23.575 1.00 82.81 386 ALA A CA 1
ATOM 3049 C C . ALA A 1 386 ? -1.064 -8.200 -24.605 1.00 82.81 386 ALA A C 1
ATOM 3051 O O . ALA A 1 386 ? -0.306 -7.228 -24.528 1.00 82.81 386 ALA A O 1
ATOM 3052 N N . THR A 1 387 ? -0.984 -9.061 -25.618 1.00 81.56 387 THR A N 1
ATOM 3053 C CA . THR A 1 387 ? -0.091 -8.877 -26.773 1.00 81.56 387 THR A CA 1
ATOM 3054 C C . THR A 1 387 ? -0.493 -7.653 -27.596 1.00 81.56 387 THR A C 1
ATOM 3056 O O . THR A 1 387 ? -1.678 -7.353 -27.706 1.00 81.56 387 THR A O 1
ATOM 3059 N N . ASN A 1 388 ? 0.477 -6.988 -28.232 1.00 84.69 388 ASN A N 1
ATOM 3060 C CA . ASN A 1 388 ? 0.276 -5.783 -29.055 1.00 84.69 388 ASN A CA 1
ATOM 3061 C C . ASN A 1 388 ? -0.283 -4.558 -28.291 1.00 84.69 388 ASN A C 1
ATOM 3063 O O . ASN A 1 388 ? -0.729 -3.596 -28.914 1.00 84.69 388 ASN A O 1
ATOM 3067 N N . THR A 1 389 ? -0.221 -4.560 -26.954 1.00 86.44 389 THR A N 1
ATOM 3068 C CA . THR A 1 389 ? -0.509 -3.379 -26.123 1.00 86.44 389 THR A CA 1
ATOM 3069 C C . THR A 1 389 ? 0.408 -2.215 -26.508 1.00 86.44 389 THR A C 1
ATOM 3071 O O . THR A 1 389 ? 1.629 -2.331 -26.413 1.00 86.44 389 THR A O 1
ATOM 3074 N N . THR A 1 390 ? -0.175 -1.079 -26.897 1.00 89.88 390 THR A N 1
ATOM 3075 C CA . THR A 1 390 ? 0.555 0.191 -27.042 1.00 89.88 390 THR A CA 1
ATOM 3076 C C . THR A 1 390 ? 0.568 0.911 -25.697 1.00 89.88 390 THR A C 1
ATOM 3078 O O . THR A 1 390 ? -0.478 1.055 -25.071 1.00 89.88 390 THR A O 1
ATOM 3081 N N . VAL A 1 391 ? 1.739 1.381 -25.264 1.00 87.75 391 VAL A N 1
ATOM 3082 C CA . VAL A 1 391 ? 1.903 2.200 -24.055 1.00 87.75 391 VAL A CA 1
ATOM 3083 C C . VAL A 1 391 ? 2.228 3.627 -24.484 1.00 87.75 391 VAL A C 1
ATOM 3085 O O . VAL A 1 391 ? 3.162 3.839 -25.256 1.00 87.75 391 VAL A O 1
ATOM 3088 N N . VAL A 1 392 ? 1.470 4.598 -23.977 1.00 89.75 392 VAL A N 1
ATOM 3089 C CA . VAL A 1 392 ? 1.734 6.032 -24.157 1.00 89.75 392 VAL A CA 1
ATOM 3090 C C . VAL A 1 392 ? 2.197 6.592 -22.817 1.00 89.75 392 VAL A C 1
ATOM 3092 O O . VAL A 1 392 ? 1.565 6.340 -21.794 1.00 89.75 392 VAL A O 1
ATOM 3095 N N . ILE A 1 393 ? 3.307 7.330 -22.816 1.00 86.12 393 ILE A N 1
ATOM 3096 C CA . ILE A 1 393 ? 3.838 8.007 -21.628 1.00 86.12 393 ILE A CA 1
ATOM 3097 C C . ILE A 1 393 ? 3.752 9.510 -21.886 1.00 86.12 393 ILE A C 1
ATOM 3099 O O . ILE A 1 393 ? 4.519 10.055 -22.678 1.00 86.12 393 ILE A O 1
ATOM 3103 N N . GLU A 1 394 ? 2.798 10.171 -21.235 1.00 83.31 394 GLU A N 1
ATOM 3104 C CA . GLU A 1 394 ? 2.636 11.625 -21.286 1.00 83.31 394 GLU A CA 1
ATOM 3105 C C . GLU A 1 394 ? 3.417 12.281 -20.141 1.00 83.31 394 GLU A C 1
ATOM 3107 O O . GLU A 1 394 ? 3.317 11.853 -18.991 1.00 83.31 394 GLU A O 1
ATOM 3112 N N . SER A 1 395 ? 4.166 13.347 -20.436 1.00 73.25 395 SER A N 1
ATOM 3113 C CA . SER A 1 395 ? 4.795 14.186 -19.412 1.00 73.25 395 SER A CA 1
ATOM 3114 C C . SER A 1 395 ? 4.004 15.480 -19.241 1.00 73.25 395 SER A C 1
ATOM 3116 O O . SER A 1 395 ? 3.878 16.273 -20.176 1.00 73.25 395 SER A O 1
ATOM 3118 N N . SER A 1 396 ? 3.471 15.713 -18.041 1.00 63.53 396 SER A N 1
ATOM 3119 C CA . SER A 1 396 ? 2.932 17.018 -17.661 1.00 63.53 396 SER A CA 1
ATOM 3120 C C . SER A 1 396 ? 4.084 18.008 -17.469 1.00 63.53 396 SER A C 1
ATOM 3122 O O . SER A 1 396 ? 4.957 17.763 -16.640 1.00 63.53 396 SER A O 1
ATOM 3124 N N . SER A 1 397 ? 4.056 19.119 -18.211 1.00 52.00 397 SER A N 1
ATOM 3125 C CA . SER A 1 397 ? 5.077 20.182 -18.235 1.00 52.00 397 SER A CA 1
ATOM 3126 C C . SER A 1 397 ? 5.718 20.486 -16.876 1.00 52.00 397 SER A C 1
ATOM 3128 O O . SER A 1 397 ? 4.998 20.703 -15.897 1.00 52.00 397 SER A O 1
ATOM 3130 N N . GLU A 1 398 ? 7.048 20.599 -16.852 1.00 47.72 398 GLU A N 1
ATOM 3131 C CA . GLU A 1 398 ? 7.844 20.885 -15.655 1.00 47.72 398 GLU A CA 1
ATOM 3132 C C . GLU A 1 398 ? 7.396 22.174 -14.944 1.00 47.72 398 GLU A C 1
ATOM 3134 O O . GLU A 1 398 ? 7.774 23.287 -15.303 1.00 47.72 398 GLU A O 1
ATOM 3139 N N . LYS A 1 399 ? 6.615 22.019 -13.872 1.00 48.91 399 LYS A N 1
ATOM 3140 C CA . LYS A 1 399 ? 6.553 23.012 -12.797 1.00 48.91 399 LYS A CA 1
ATOM 3141 C C . LYS A 1 399 ? 7.701 22.703 -11.850 1.00 48.91 399 LYS A C 1
ATOM 3143 O O . LYS A 1 399 ? 7.751 21.600 -11.305 1.00 48.91 399 LYS A O 1
ATOM 3148 N N . GLU A 1 400 ? 8.608 23.657 -11.654 1.00 42.31 400 GLU A N 1
ATOM 3149 C CA . GLU A 1 400 ? 9.748 23.479 -10.751 1.00 42.31 400 GLU A CA 1
ATOM 3150 C C . GLU A 1 400 ? 9.292 22.992 -9.367 1.00 42.31 400 GLU A C 1
ATOM 3152 O O . GLU A 1 400 ? 8.474 23.632 -8.694 1.00 42.31 400 GLU A O 1
ATOM 3157 N N . ALA A 1 401 ? 9.851 21.862 -8.924 1.00 43.19 401 ALA A N 1
ATOM 3158 C CA . ALA A 1 401 ? 9.627 21.338 -7.583 1.00 43.19 401 ALA A CA 1
ATOM 3159 C C . ALA A 1 401 ? 10.228 22.315 -6.559 1.00 43.19 401 ALA A C 1
ATOM 3161 O O . ALA A 1 401 ? 11.441 22.363 -6.348 1.00 43.19 401 ALA A O 1
ATOM 3162 N N . ASN A 1 402 ? 9.366 23.146 -5.971 1.00 37.59 402 ASN A N 1
ATOM 3163 C CA . ASN A 1 402 ? 9.775 24.334 -5.234 1.00 37.59 402 ASN A CA 1
ATOM 3164 C C . ASN A 1 402 ? 10.626 23.993 -3.995 1.00 37.59 402 ASN A C 1
ATOM 3166 O O . ASN A 1 402 ? 10.105 23.562 -2.969 1.00 37.59 402 ASN A O 1
ATOM 3170 N N . LYS A 1 403 ? 11.930 24.294 -4.095 1.00 37.81 403 LYS A N 1
ATOM 3171 C CA . LYS A 1 403 ? 12.993 24.147 -3.079 1.00 37.81 403 LYS A CA 1
ATOM 3172 C C . LYS A 1 403 ? 13.330 22.710 -2.653 1.00 37.81 403 LYS A C 1
ATOM 3174 O O . LYS A 1 403 ? 12.483 21.869 -2.378 1.00 37.81 403 LYS A O 1
ATOM 3179 N N . ARG A 1 404 ? 14.635 22.475 -2.452 1.00 39.84 404 ARG A N 1
ATOM 3180 C CA . ARG A 1 404 ? 15.140 21.335 -1.669 1.00 39.84 404 ARG A CA 1
ATOM 3181 C C . ARG A 1 404 ? 14.584 21.413 -0.244 1.00 39.84 404 ARG A C 1
ATOM 3183 O O . ARG A 1 404 ? 14.952 22.317 0.505 1.00 39.84 404 ARG A O 1
ATOM 3190 N N . TYR A 1 405 ? 13.753 20.450 0.142 1.00 40.41 405 TYR A N 1
ATOM 3191 C CA . TYR A 1 405 ? 13.332 20.292 1.533 1.00 40.41 405 TYR A CA 1
ATOM 3192 C C . TYR A 1 405 ? 14.494 19.735 2.376 1.00 40.41 405 TYR A C 1
ATOM 3194 O O . TYR A 1 405 ? 15.165 18.800 1.932 1.00 40.41 405 TYR A O 1
ATOM 3202 N N . PRO A 1 406 ? 14.745 20.259 3.591 1.00 33.72 406 PRO A N 1
ATOM 3203 C CA . PRO A 1 406 ? 15.913 19.911 4.401 1.00 33.72 406 PRO A CA 1
ATOM 3204 C C . PRO A 1 406 ? 15.732 18.591 5.170 1.00 33.72 406 PRO A C 1
ATOM 3206 O O . PRO A 1 406 ? 16.036 18.515 6.356 1.00 33.72 406 PRO A O 1
ATOM 3209 N N . TYR A 1 407 ? 15.244 17.539 4.505 1.00 41.28 407 TYR A N 1
ATOM 3210 C CA . TYR A 1 407 ? 15.265 16.179 5.049 1.00 41.28 407 TYR A CA 1
ATOM 3211 C C . TYR A 1 407 ? 16.326 15.338 4.343 1.00 41.28 407 TYR A C 1
ATOM 3213 O O . TYR A 1 407 ? 16.031 14.397 3.608 1.00 41.28 407 TYR A O 1
ATOM 3221 N N . ARG A 1 408 ? 17.590 15.713 4.569 1.00 36.84 408 ARG A N 1
ATOM 3222 C CA . ARG A 1 408 ? 18.726 14.843 4.279 1.00 36.84 408 ARG A CA 1
ATOM 3223 C C . ARG A 1 408 ? 18.809 13.797 5.388 1.00 36.84 408 ARG A C 1
ATOM 3225 O O . ARG A 1 408 ? 19.529 13.972 6.364 1.00 36.84 408 ARG A O 1
ATOM 3232 N N . SER A 1 409 ? 18.032 12.732 5.230 1.00 42.06 409 SER A N 1
ATOM 3233 C CA . SER A 1 409 ? 18.443 11.443 5.772 1.00 42.06 409 SER A CA 1
ATOM 3234 C C . SER A 1 409 ? 19.741 11.051 5.067 1.00 42.06 409 SER A C 1
ATOM 3236 O O . SER A 1 409 ? 19.813 11.140 3.841 1.00 42.06 409 SER A O 1
ATOM 3238 N N . ASP A 1 410 ? 20.759 10.640 5.820 1.00 39.28 410 ASP A N 1
ATOM 3239 C CA . ASP A 1 410 ? 21.946 9.994 5.245 1.00 39.28 410 ASP A CA 1
ATOM 3240 C C . ASP A 1 410 ? 21.721 8.476 5.024 1.00 39.28 410 ASP A C 1
ATOM 3242 O O . ASP A 1 410 ? 22.619 7.779 4.560 1.00 39.28 410 ASP A O 1
ATOM 3246 N N . TYR A 1 411 ? 20.503 7.984 5.302 1.00 47.75 411 TYR A N 1
ATOM 3247 C CA . TYR A 1 411 ? 19.978 6.660 4.938 1.00 47.75 411 TYR A CA 1
ATOM 3248 C C . TYR A 1 411 ? 18.976 6.779 3.781 1.00 47.75 411 TYR A C 1
ATOM 3250 O O . TYR A 1 411 ? 18.223 7.756 3.708 1.00 47.75 411 TYR A O 1
ATOM 3258 N N . SER A 1 412 ? 18.942 5.786 2.898 1.00 54.88 412 SER A N 1
ATOM 3259 C CA . SER A 1 412 ? 18.333 5.844 1.565 1.00 54.88 412 SER A CA 1
ATOM 3260 C C . SER A 1 412 ? 17.209 4.817 1.366 1.00 54.88 412 SER A C 1
ATOM 3262 O O . SER A 1 412 ? 17.137 4.206 0.302 1.00 54.88 412 SER A O 1
ATOM 3264 N N . ASP A 1 413 ? 16.340 4.643 2.377 1.00 58.03 413 ASP A N 1
ATOM 3265 C CA . ASP A 1 413 ? 15.244 3.653 2.397 1.00 58.03 413 ASP A CA 1
ATOM 3266 C C . ASP A 1 413 ? 14.592 3.473 1.013 1.00 58.03 413 ASP A C 1
ATOM 3268 O O . ASP A 1 413 ? 13.992 4.400 0.456 1.00 58.03 413 ASP A O 1
ATOM 3272 N N . ILE A 1 414 ? 14.705 2.261 0.459 1.00 69.56 414 ILE A N 1
ATOM 3273 C CA . ILE A 1 414 ? 14.097 1.910 -0.826 1.00 69.56 414 ILE A CA 1
ATOM 3274 C C . ILE A 1 414 ? 12.588 2.063 -0.691 1.00 69.56 414 ILE A C 1
ATOM 3276 O O . ILE A 1 414 ? 11.965 1.407 0.142 1.00 69.56 414 ILE A O 1
ATOM 3280 N N . LEU A 1 415 ? 11.987 2.878 -1.556 1.00 75.38 415 LEU A N 1
ATOM 3281 C CA . LEU A 1 415 ? 10.540 3.026 -1.653 1.00 75.38 415 LEU A CA 1
ATOM 3282 C C . LEU A 1 415 ? 10.035 2.327 -2.914 1.00 75.38 415 LEU A C 1
ATOM 3284 O O . LEU A 1 415 ? 10.369 2.718 -4.031 1.00 75.38 415 LEU A O 1
ATOM 3288 N N . PHE A 1 416 ? 9.222 1.294 -2.716 1.00 79.12 416 PHE A N 1
ATOM 3289 C CA . PHE A 1 416 ? 8.629 0.481 -3.770 1.00 79.12 416 PHE A CA 1
ATOM 3290 C C . PHE A 1 416 ? 7.134 0.332 -3.494 1.00 79.12 416 PHE A C 1
ATOM 3292 O O . PHE A 1 416 ? 6.750 0.006 -2.375 1.00 79.12 416 PHE A O 1
ATOM 3299 N N . GLU A 1 417 ? 6.292 0.553 -4.501 1.00 85.38 417 GLU A N 1
ATOM 3300 C CA . GLU A 1 417 ? 4.834 0.480 -4.372 1.00 85.38 417 GLU A CA 1
ATOM 3301 C C . GLU A 1 417 ? 4.197 0.094 -5.713 1.00 85.38 417 GLU A C 1
ATOM 3303 O O . GLU A 1 417 ? 4.721 0.443 -6.774 1.00 85.38 417 GLU A O 1
ATOM 3308 N N . SER A 1 418 ? 3.062 -0.608 -5.676 1.00 88.38 418 SER A N 1
ATOM 3309 C CA . SER A 1 418 ? 2.249 -0.833 -6.877 1.00 88.38 418 SER A CA 1
ATOM 3310 C C . SER A 1 418 ? 1.256 0.309 -7.054 1.00 88.38 418 SER A C 1
ATOM 3312 O O . SER A 1 418 ? 0.404 0.548 -6.200 1.00 88.38 418 SER A O 1
ATOM 3314 N N . LEU A 1 419 ? 1.352 1.017 -8.179 1.00 89.25 419 LEU A N 1
ATOM 3315 C CA . LEU A 1 419 ? 0.447 2.122 -8.486 1.00 89.25 419 LEU A CA 1
ATOM 3316 C C . LEU A 1 419 ? -0.994 1.621 -8.643 1.00 89.25 419 LEU A C 1
ATOM 3318 O O . LEU A 1 419 ? -1.248 0.601 -9.285 1.00 89.25 419 LEU A O 1
ATOM 3322 N N . ILE A 1 420 ? -1.941 2.384 -8.102 1.00 92.31 420 ILE A N 1
ATOM 3323 C CA . ILE A 1 420 ? -3.375 2.163 -8.304 1.00 92.31 420 ILE A CA 1
ATOM 3324 C C . ILE A 1 420 ? -3.810 2.878 -9.597 1.00 92.31 420 ILE A C 1
ATOM 3326 O O . ILE A 1 420 ? -3.399 4.029 -9.796 1.00 92.31 420 ILE A O 1
ATOM 3330 N N . PRO A 1 421 ? -4.629 2.248 -10.463 1.00 93.75 421 PRO A N 1
ATOM 3331 C CA . PRO A 1 421 ? -5.189 2.893 -11.653 1.00 93.75 421 PRO A CA 1
ATOM 3332 C C . PRO A 1 421 ? -5.979 4.166 -11.329 1.00 93.75 421 PRO A C 1
ATOM 3334 O O . PRO A 1 421 ? -6.616 4.245 -10.282 1.00 93.75 421 PRO A O 1
ATOM 3337 N N . VAL A 1 422 ? -5.996 5.139 -12.242 1.00 93.75 422 VAL A N 1
ATOM 3338 C CA . VAL A 1 422 ? -6.693 6.429 -12.050 1.00 93.75 422 VAL A CA 1
ATOM 3339 C C . VAL A 1 422 ? -8.205 6.258 -11.838 1.00 93.75 422 VAL A C 1
ATOM 3341 O O . VAL A 1 422 ? -8.793 6.972 -11.028 1.00 93.75 422 VAL A O 1
ATOM 3344 N N . ASP A 1 423 ? -8.842 5.280 -12.493 1.00 93.81 423 ASP A N 1
ATOM 3345 C CA . ASP A 1 423 ? -10.268 4.964 -12.294 1.00 93.81 423 ASP A CA 1
ATOM 3346 C C . ASP A 1 423 ? -10.569 4.344 -10.914 1.00 93.81 423 ASP A C 1
ATOM 3348 O O . ASP A 1 423 ? -11.729 4.248 -10.509 1.00 93.81 423 ASP A O 1
ATOM 3352 N N . LYS A 1 424 ? -9.519 3.946 -10.188 1.00 94.12 424 LYS A N 1
ATOM 3353 C CA . LYS A 1 424 ? -9.542 3.353 -8.847 1.00 94.12 424 LYS A CA 1
ATOM 3354 C C . LYS A 1 424 ? -8.991 4.301 -7.777 1.00 94.12 424 LYS A C 1
ATOM 3356 O O . LYS A 1 424 ? -8.499 3.851 -6.747 1.00 94.12 424 LYS A O 1
ATOM 3361 N N . TRP A 1 425 ? -9.031 5.610 -8.013 1.00 95.50 425 TRP A N 1
ATOM 3362 C CA . TRP A 1 425 ? -8.695 6.626 -7.012 1.00 95.50 425 TRP A CA 1
ATOM 3363 C C . TRP A 1 425 ? -9.943 7.095 -6.248 1.00 95.50 425 TRP A C 1
ATOM 3365 O O . TRP A 1 425 ? -11.056 7.079 -6.774 1.00 95.50 425 TRP A O 1
ATOM 3375 N N . ASP A 1 426 ? -9.755 7.560 -5.011 1.00 96.56 426 ASP A N 1
ATOM 3376 C CA . ASP A 1 426 ? -10.837 8.017 -4.125 1.00 96.56 426 ASP A CA 1
ATOM 3377 C C . ASP A 1 426 ? -10.734 9.537 -3.870 1.00 96.56 426 ASP A C 1
ATOM 3379 O O . ASP A 1 426 ? -9.747 10.193 -4.206 1.00 96.56 426 ASP A O 1
ATOM 3383 N N . ARG A 1 427 ? -11.784 10.118 -3.291 1.00 95.81 427 ARG A N 1
ATOM 3384 C CA . ARG A 1 427 ? -11.881 11.511 -2.839 1.00 95.81 427 ARG A CA 1
ATOM 3385 C C . ARG A 1 427 ? -11.859 11.656 -1.325 1.00 95.81 427 ARG A C 1
ATOM 3387 O O . ARG A 1 427 ? -11.577 12.755 -0.857 1.00 95.81 427 ARG A O 1
ATOM 3394 N N . ASN A 1 428 ? -12.185 10.607 -0.570 1.00 97.12 428 ASN A N 1
ATOM 3395 C CA . ASN A 1 428 ? -12.336 10.661 0.884 1.00 97.12 428 ASN A CA 1
ATOM 3396 C C . ASN A 1 428 ? -11.326 9.730 1.556 1.00 97.12 428 ASN A C 1
ATOM 3398 O O . ASN A 1 428 ? -11.349 8.531 1.310 1.00 97.12 428 ASN A O 1
ATOM 3402 N N . PHE A 1 429 ? -10.481 10.244 2.447 1.00 97.50 429 PHE A N 1
ATOM 3403 C CA . PHE A 1 429 ? -9.469 9.435 3.135 1.00 97.50 429 PHE A CA 1
ATOM 3404 C C . PHE A 1 429 ? -9.428 9.749 4.622 1.00 97.50 429 PHE A C 1
ATOM 3406 O O . PHE A 1 429 ? -9.608 10.895 5.038 1.00 97.50 429 PHE A O 1
ATOM 3413 N N . ILE A 1 430 ? -9.102 8.735 5.414 1.00 96.81 430 ILE A N 1
ATOM 3414 C CA . ILE A 1 430 ? -8.644 8.907 6.789 1.00 96.81 430 ILE A CA 1
ATOM 3415 C C . ILE A 1 430 ? -7.153 8.593 6.769 1.00 96.81 430 ILE A C 1
ATOM 3417 O O . ILE A 1 430 ? -6.759 7.492 6.401 1.00 96.81 430 ILE A O 1
ATOM 3421 N N . ILE A 1 431 ? -6.319 9.565 7.131 1.00 95.00 431 ILE A N 1
ATOM 3422 C CA . ILE A 1 431 ? -4.901 9.319 7.389 1.00 95.00 431 ILE A CA 1
ATOM 3423 C C . ILE A 1 431 ? -4.834 8.574 8.728 1.00 95.00 431 ILE A C 1
ATOM 3425 O O . ILE A 1 431 ? -5.251 9.145 9.742 1.00 95.00 431 ILE A O 1
ATOM 3429 N N . PRO A 1 432 ? -4.359 7.316 8.757 1.00 92.69 432 PRO A N 1
ATOM 3430 C CA . PRO A 1 432 ? -4.309 6.538 9.983 1.00 92.69 432 PRO A CA 1
ATOM 3431 C C . PRO A 1 432 ? -3.275 7.125 10.956 1.00 92.69 432 PRO A C 1
ATOM 3433 O O . PRO A 1 432 ? -2.178 7.497 10.531 1.00 92.69 432 PRO A O 1
ATOM 3436 N N . PRO A 1 433 ? -3.548 7.140 12.271 1.00 91.00 433 PRO A N 1
ATOM 3437 C CA . PRO A 1 433 ? -2.491 7.266 13.261 1.00 91.00 433 PRO A CA 1
ATOM 3438 C C . PRO A 1 433 ? -1.568 6.044 13.160 1.00 91.00 433 PRO A C 1
ATOM 3440 O O . PRO A 1 433 ? -2.024 4.902 13.053 1.00 91.00 433 PRO A O 1
ATOM 3443 N N . ILE A 1 434 ? -0.263 6.292 13.212 1.00 89.56 434 ILE A N 1
ATOM 3444 C CA . ILE A 1 434 ? 0.790 5.278 13.161 1.00 89.56 434 ILE A CA 1
ATOM 3445 C C . ILE A 1 434 ? 1.563 5.405 14.471 1.00 89.56 434 ILE A C 1
ATOM 3447 O O . ILE A 1 434 ? 2.341 6.337 14.673 1.00 89.56 434 ILE A O 1
ATOM 3451 N N . TYR A 1 435 ? 1.299 4.488 15.397 1.00 86.69 435 TYR A N 1
ATOM 3452 C CA . TYR A 1 435 ? 1.949 4.451 16.710 1.00 86.69 435 TYR A CA 1
ATOM 3453 C C . TYR A 1 435 ? 3.478 4.413 16.564 1.00 86.69 435 TYR A C 1
ATOM 3455 O O . TYR A 1 435 ? 3.983 3.635 15.761 1.00 86.69 435 TYR A O 1
ATOM 3463 N N . LYS A 1 436 ? 4.204 5.239 17.334 1.00 83.69 436 LYS A N 1
ATOM 3464 C CA . LYS A 1 436 ? 5.668 5.468 17.242 1.00 83.69 436 LYS A CA 1
ATOM 3465 C C . LYS A 1 436 ? 6.196 6.112 15.945 1.00 83.69 436 LYS A C 1
ATOM 3467 O O . LYS A 1 436 ? 7.411 6.148 15.737 1.00 83.69 436 LYS A O 1
ATOM 3472 N N . ALA A 1 437 ? 5.335 6.690 15.106 1.00 85.12 437 ALA A N 1
ATOM 3473 C CA . ALA A 1 437 ? 5.795 7.696 14.151 1.00 85.12 437 ALA A CA 1
ATOM 3474 C C . ALA A 1 437 ? 6.117 9.013 14.883 1.00 85.12 437 ALA A C 1
ATOM 3476 O O . ALA A 1 437 ? 5.320 9.481 15.694 1.00 85.12 437 ALA A O 1
ATOM 3477 N N . LEU A 1 438 ? 7.264 9.627 14.581 1.00 83.19 438 LEU A N 1
ATOM 3478 C CA . LEU A 1 438 ? 7.627 10.968 15.057 1.00 83.19 438 LEU A CA 1
ATOM 3479 C C . LEU A 1 438 ? 7.021 12.076 14.190 1.00 83.19 438 LEU A C 1
ATOM 3481 O O . LEU A 1 438 ? 6.739 13.168 14.677 1.00 83.19 438 LEU A O 1
ATOM 3485 N N . ASN A 1 439 ? 6.871 11.817 12.891 1.00 82.81 439 ASN A N 1
ATOM 3486 C CA . ASN A 1 439 ? 6.460 12.812 11.909 1.00 82.81 439 ASN A CA 1
ATOM 3487 C C . ASN A 1 439 ? 5.768 12.129 10.726 1.00 82.81 439 ASN A C 1
ATOM 3489 O O . ASN A 1 439 ? 6.177 11.038 10.315 1.00 82.81 439 ASN A O 1
ATOM 3493 N N . PHE A 1 440 ? 4.758 12.786 10.161 1.00 87.12 440 PHE A N 1
ATOM 3494 C CA . PHE A 1 440 ? 4.143 12.388 8.902 1.00 87.12 440 PHE A CA 1
ATOM 3495 C C . PHE A 1 440 ? 4.557 13.338 7.790 1.00 87.12 440 PHE A C 1
ATOM 3497 O O . PHE A 1 440 ? 4.597 14.556 7.962 1.00 87.12 440 PHE A O 1
ATOM 3504 N N . ARG A 1 441 ? 4.734 12.785 6.595 1.00 87.44 441 ARG A N 1
ATOM 3505 C CA . ARG A 1 441 ? 4.517 13.533 5.361 1.00 87.44 441 ARG A CA 1
ATOM 3506 C C . ARG A 1 441 ? 3.463 12.819 4.540 1.00 87.44 441 ARG A C 1
ATOM 3508 O O . ARG A 1 441 ? 3.472 11.597 4.465 1.00 87.44 441 ARG A O 1
ATOM 3515 N N . ILE A 1 442 ? 2.580 13.568 3.903 1.00 89.81 442 ILE A N 1
ATOM 3516 C CA . ILE A 1 442 ? 1.739 13.042 2.832 1.00 89.81 442 ILE A CA 1
ATOM 3517 C C . ILE A 1 442 ? 2.196 13.602 1.491 1.00 89.81 442 ILE A C 1
ATOM 3519 O O . ILE A 1 442 ? 2.581 14.771 1.408 1.00 89.81 442 ILE A O 1
ATOM 3523 N N . ARG A 1 443 ? 2.117 12.778 0.445 1.00 89.06 443 ARG A N 1
ATOM 3524 C CA . ARG A 1 443 ? 2.100 13.238 -0.945 1.00 89.06 443 ARG A CA 1
ATOM 3525 C C . ARG A 1 443 ? 0.705 12.989 -1.498 1.00 89.06 443 ARG A C 1
ATOM 3527 O O . ARG A 1 443 ? 0.221 11.860 -1.449 1.00 89.06 443 ARG A O 1
ATOM 3534 N N . ILE A 1 444 ? 0.074 14.036 -2.014 1.00 89.88 444 ILE A N 1
ATOM 3535 C CA . ILE A 1 444 ? -1.183 13.930 -2.762 1.00 89.88 444 ILE A CA 1
ATOM 3536 C C . ILE A 1 444 ? -0.853 14.093 -4.242 1.00 89.88 444 ILE A C 1
ATOM 3538 O O . ILE A 1 444 ? -0.056 14.967 -4.601 1.00 89.88 444 ILE A O 1
ATOM 3542 N N . ILE A 1 445 ? -1.493 13.291 -5.088 1.00 89.62 445 ILE A N 1
ATOM 3543 C CA . ILE A 1 445 ? -1.338 13.270 -6.546 1.00 89.62 445 ILE A CA 1
ATOM 3544 C C . ILE A 1 445 ? -2.719 13.440 -7.199 1.00 89.62 445 ILE A C 1
ATOM 3546 O O . ILE A 1 445 ? -3.652 12.733 -6.819 1.00 89.62 445 ILE A O 1
ATOM 3550 N N . SER A 1 446 ? -2.847 14.318 -8.200 1.00 88.56 446 SER A N 1
ATOM 3551 C CA . SER A 1 446 ? -4.064 14.464 -9.016 1.00 88.56 446 SER A CA 1
ATOM 3552 C C . SER A 1 446 ? -3.767 14.256 -10.496 1.00 88.56 446 SER A C 1
ATOM 3554 O O . SER A 1 446 ? -2.804 14.799 -11.028 1.00 88.56 446 SER A O 1
ATOM 3556 N N . ARG A 1 447 ? -4.658 13.535 -11.181 1.00 87.12 447 ARG A N 1
ATOM 3557 C CA . ARG A 1 447 ? -4.706 13.455 -12.648 1.00 87.12 447 ARG A CA 1
ATOM 3558 C C . ARG A 1 447 ? -5.518 14.608 -13.250 1.00 87.12 447 ARG A C 1
ATOM 3560 O O . ARG A 1 447 ? -5.270 15.039 -14.375 1.00 87.12 447 ARG A O 1
ATOM 3567 N N . TYR A 1 448 ? -6.490 15.111 -12.494 1.00 85.81 448 TYR A N 1
ATOM 3568 C CA . TYR A 1 448 ? -7.429 16.142 -12.919 1.00 85.81 448 TYR A CA 1
ATOM 3569 C C . TYR A 1 448 ? -6.922 17.537 -12.539 1.00 85.81 448 TYR A C 1
ATOM 3571 O O . TYR A 1 448 ? -6.380 17.738 -11.450 1.00 85.81 448 TYR A O 1
ATOM 3579 N N . ARG A 1 449 ? -7.115 18.515 -13.431 1.00 81.81 449 ARG A N 1
ATOM 3580 C CA . ARG A 1 449 ? -6.820 19.929 -13.152 1.00 81.81 449 ARG A CA 1
ATOM 3581 C C . ARG A 1 449 ? -7.873 20.525 -12.218 1.00 81.81 449 ARG A C 1
ATOM 3583 O O . ARG A 1 449 ? -9.015 20.072 -12.194 1.00 81.81 449 ARG A O 1
ATOM 3590 N N . ASN A 1 450 ? -7.493 21.582 -11.501 1.00 81.44 450 ASN A N 1
ATOM 3591 C CA . ASN A 1 450 ? -8.356 22.331 -10.580 1.00 81.44 450 ASN A CA 1
ATOM 3592 C C . ASN A 1 450 ? -8.971 21.459 -9.463 1.00 81.44 450 ASN A C 1
ATOM 3594 O O . ASN A 1 450 ? -10.027 21.781 -8.916 1.00 81.44 450 ASN A O 1
ATOM 3598 N N . THR A 1 451 ? -8.314 20.349 -9.116 1.00 86.12 451 THR A N 1
ATOM 3599 C CA . THR A 1 451 ? -8.627 19.593 -7.902 1.00 86.12 451 THR A CA 1
ATOM 3600 C C . THR A 1 451 ? -8.333 20.475 -6.696 1.00 86.12 451 THR A C 1
ATOM 3602 O O . THR A 1 451 ? -7.250 21.041 -6.591 1.00 86.12 451 THR A O 1
ATOM 3605 N N . THR A 1 452 ? -9.283 20.590 -5.776 1.00 86.69 452 THR A N 1
ATOM 3606 C CA . THR A 1 452 ? -9.088 21.254 -4.484 1.00 86.69 452 THR A CA 1
ATOM 3607 C C . THR A 1 452 ? -9.017 20.187 -3.407 1.00 86.69 452 THR A C 1
ATOM 3609 O O . THR A 1 452 ? -9.762 19.206 -3.462 1.00 86.69 452 THR A O 1
ATOM 3612 N N . VAL A 1 453 ? -8.108 20.350 -2.441 1.00 89.81 453 VAL A N 1
ATOM 3613 C CA . VAL A 1 453 ? -7.908 19.375 -1.362 1.00 89.81 453 VAL A CA 1
ATOM 3614 C C . VAL A 1 453 ? -8.027 20.076 -0.017 1.00 89.81 453 VAL A C 1
ATOM 3616 O O . VAL A 1 453 ? -7.428 21.123 0.221 1.00 89.81 453 VAL A O 1
ATOM 3619 N N . THR A 1 454 ? -8.823 19.493 0.872 1.00 90.12 454 THR A N 1
ATOM 3620 C CA . THR A 1 454 ? -9.017 19.954 2.246 1.00 90.12 454 THR A CA 1
ATOM 3621 C C . THR A 1 454 ? -8.553 18.874 3.209 1.00 90.12 454 THR A C 1
ATOM 3623 O O . THR A 1 454 ? -8.962 17.718 3.089 1.00 90.12 454 THR A O 1
ATOM 3626 N N . ILE A 1 455 ? -7.745 19.267 4.192 1.00 91.12 455 ILE A N 1
ATOM 3627 C CA . ILE A 1 455 ? -7.251 18.410 5.270 1.00 91.12 455 ILE A CA 1
ATOM 3628 C C . ILE A 1 455 ? -7.804 18.953 6.592 1.00 91.12 455 ILE A C 1
ATOM 3630 O O . ILE A 1 455 ? -7.705 20.149 6.877 1.00 91.12 455 ILE A O 1
ATOM 3634 N N . LYS A 1 456 ? -8.406 18.081 7.402 1.00 89.44 456 LYS A N 1
ATOM 3635 C CA . LYS A 1 456 ? -9.002 18.418 8.701 1.00 89.44 456 LYS A CA 1
ATOM 3636 C C . LYS A 1 456 ? -8.455 17.525 9.800 1.00 89.44 456 LYS A C 1
ATOM 3638 O O . LYS A 1 456 ? -8.282 16.325 9.603 1.00 89.44 456 LYS A O 1
ATOM 3643 N N . ASP A 1 457 ? -8.258 18.108 10.970 1.00 86.38 457 ASP A N 1
ATOM 3644 C CA . ASP A 1 457 ? -8.232 17.391 12.241 1.00 86.38 457 ASP A CA 1
ATOM 3645 C C . ASP A 1 457 ? -9.375 17.914 13.133 1.00 86.38 457 ASP A C 1
ATOM 3647 O O . ASP A 1 457 ? -10.212 18.706 12.699 1.00 86.38 457 ASP A O 1
ATOM 3651 N N . ASN A 1 458 ? -9.419 17.486 14.395 1.00 78.62 458 ASN A N 1
ATOM 3652 C CA . ASN A 1 458 ? -10.406 17.973 15.365 1.00 78.62 458 ASN A CA 1
ATOM 3653 C C . ASN A 1 458 ? -10.110 19.405 15.879 1.00 78.62 458 ASN A C 1
ATOM 3655 O O . ASN A 1 458 ? -10.783 19.868 16.797 1.00 78.62 458 ASN A O 1
ATOM 3659 N N . SER A 1 459 ? -9.091 20.093 15.349 1.00 75.38 459 SER A N 1
ATOM 3660 C CA . SER A 1 459 ? -8.629 21.415 15.794 1.00 75.38 459 SER A CA 1
ATOM 3661 C C . SER A 1 459 ? -8.788 22.506 14.729 1.00 75.38 459 SER A C 1
ATOM 3663 O O . SER A 1 459 ? -8.928 23.673 15.089 1.00 75.38 459 SER A O 1
ATOM 3665 N N . GLY A 1 460 ? -8.782 22.170 13.435 1.00 66.94 460 GLY A N 1
ATOM 3666 C CA . GLY A 1 460 ? -8.869 23.172 1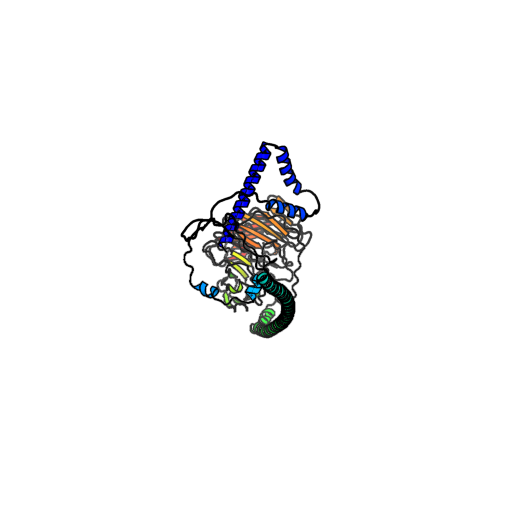2.374 1.00 66.94 460 GLY A CA 1
ATOM 3667 C C . GLY A 1 460 ? -8.976 22.631 10.947 1.00 66.94 460 GLY A C 1
ATOM 3668 O O . GLY A 1 460 ? -9.020 21.429 10.690 1.00 66.94 460 GLY A O 1
ATOM 3669 N N . TRP A 1 461 ? -9.064 23.571 10.004 1.00 63.03 461 TRP A N 1
ATOM 3670 C CA . TRP A 1 461 ? -9.308 23.325 8.582 1.00 63.03 461 TRP A CA 1
ATOM 3671 C C . TRP A 1 461 ? -8.150 23.873 7.749 1.00 63.03 461 TRP A C 1
ATOM 3673 O O . TRP A 1 461 ? -8.039 25.084 7.565 1.00 63.03 461 TRP A O 1
ATOM 3683 N N . LEU A 1 462 ? -7.308 22.984 7.223 1.00 66.50 462 LEU A N 1
ATOM 3684 C CA . LEU A 1 462 ? -6.260 23.333 6.270 1.00 66.50 462 LEU A CA 1
ATOM 3685 C C . LEU A 1 462 ? -6.818 23.170 4.849 1.00 66.50 462 LEU A C 1
ATOM 3687 O O . LEU A 1 462 ? -6.983 22.054 4.353 1.00 66.50 462 LEU A O 1
ATOM 3691 N N . VAL A 1 463 ? -7.138 24.291 4.208 1.00 59.81 463 VAL A N 1
ATOM 3692 C CA . VAL A 1 463 ? -7.579 24.330 2.807 1.00 59.81 463 VAL A CA 1
ATOM 3693 C C . VAL A 1 463 ? -6.364 24.550 1.912 1.00 59.81 463 VAL A C 1
ATOM 3695 O O . VAL A 1 463 ? -5.590 25.478 2.139 1.00 59.81 463 VAL A O 1
ATOM 3698 N N . THR A 1 464 ? -6.211 23.716 0.884 1.00 63.00 464 THR A N 1
ATOM 3699 C CA . THR A 1 464 ? -5.174 23.861 -0.143 1.00 63.00 464 THR A CA 1
ATOM 3700 C C . THR A 1 464 ? -5.793 23.819 -1.537 1.00 63.00 464 THR A C 1
ATOM 3702 O O . THR A 1 464 ? -6.305 22.787 -1.979 1.00 63.00 464 THR A O 1
ATOM 3705 N N . GLU A 1 465 ? -5.722 24.943 -2.249 1.00 56.88 465 GLU A N 1
ATOM 3706 C CA . GLU A 1 465 ? -5.815 24.932 -3.710 1.00 56.88 465 GLU A CA 1
ATOM 3707 C C . GLU A 1 465 ? -4.579 24.227 -4.276 1.00 56.88 465 GLU A C 1
ATOM 3709 O O . GLU A 1 465 ? -3.484 24.320 -3.714 1.00 56.88 465 GLU A O 1
ATOM 3714 N N . TYR A 1 466 ? -4.767 23.444 -5.334 1.00 61.53 466 TYR A N 1
ATOM 3715 C CA . TYR A 1 466 ? -3.849 22.361 -5.658 1.00 61.53 466 TYR A CA 1
ATOM 3716 C C . TYR A 1 466 ? -3.704 22.186 -7.182 1.00 61.53 466 TYR A C 1
ATOM 3718 O O . TYR A 1 466 ? -4.634 22.423 -7.953 1.00 61.53 466 TYR A O 1
ATOM 3726 N N . GLY A 1 467 ? -2.496 21.807 -7.614 1.00 62.19 467 GLY A N 1
ATOM 3727 C CA . GLY A 1 467 ? -2.133 21.600 -9.019 1.00 62.19 467 GLY A CA 1
ATOM 3728 C C . GLY A 1 467 ? -2.123 20.123 -9.410 1.00 62.19 467 GLY A C 1
ATOM 3729 O O . GLY A 1 467 ? -3.171 19.496 -9.519 1.00 62.19 467 GLY A O 1
ATOM 3730 N N . ASP A 1 468 ? -0.923 19.591 -9.643 1.00 70.00 468 ASP A N 1
ATOM 3731 C CA . ASP A 1 468 ? -0.691 18.215 -10.109 1.00 70.00 468 ASP A CA 1
ATOM 3732 C C . ASP A 1 468 ? -0.049 17.338 -9.005 1.00 70.00 468 ASP A C 1
ATOM 3734 O O . ASP A 1 468 ? -0.268 16.128 -8.950 1.00 70.00 468 ASP A O 1
ATOM 3738 N N . GLN A 1 469 ? 0.706 17.961 -8.083 1.00 79.44 469 GLN A N 1
ATOM 3739 C CA . GLN A 1 469 ? 1.294 17.336 -6.889 1.00 79.44 469 GLN A CA 1
ATOM 3740 C C . GLN A 1 469 ? 1.313 18.293 -5.683 1.00 79.44 469 GLN A C 1
ATOM 3742 O O . GLN A 1 469 ? 1.406 19.508 -5.863 1.00 79.44 469 GLN A O 1
ATOM 3747 N N . ILE A 1 470 ? 1.319 17.755 -4.456 1.00 80.81 470 ILE A N 1
ATOM 3748 C CA . ILE A 1 470 ? 1.758 18.485 -3.251 1.00 80.81 470 ILE A CA 1
ATOM 3749 C C . ILE A 1 470 ? 2.393 17.525 -2.237 1.00 80.81 470 ILE A C 1
ATOM 3751 O O . ILE A 1 470 ? 1.988 16.365 -2.139 1.00 80.81 470 ILE A O 1
ATOM 3755 N N . GLU A 1 471 ? 3.342 18.026 -1.446 1.00 84.44 471 GLU A N 1
ATOM 3756 C CA . GLU A 1 471 ? 3.848 17.368 -0.238 1.00 84.44 471 GLU A CA 1
ATOM 3757 C C . GLU A 1 471 ? 3.558 18.239 0.995 1.00 84.44 471 GLU A C 1
ATOM 3759 O O . GLU A 1 471 ? 3.861 19.433 1.001 1.00 84.44 471 GLU A O 1
ATOM 3764 N N . ILE A 1 472 ? 2.978 17.651 2.046 1.00 85.00 472 ILE A N 1
ATOM 3765 C CA . ILE A 1 472 ? 2.620 18.345 3.297 1.00 85.00 472 ILE A CA 1
ATOM 3766 C C . ILE A 1 472 ? 3.144 17.529 4.480 1.00 85.00 472 ILE A C 1
ATOM 3768 O O . ILE A 1 472 ? 2.877 16.333 4.572 1.00 85.00 472 ILE A O 1
ATOM 3772 N N . ASN A 1 473 ? 3.877 18.170 5.396 1.00 86.19 473 ASN A N 1
ATOM 3773 C CA . ASN A 1 473 ? 4.263 17.555 6.669 1.00 86.19 473 ASN A CA 1
ATOM 3774 C C . ASN A 1 473 ? 3.141 17.761 7.700 1.00 86.19 473 ASN A C 1
ATOM 3776 O O . ASN A 1 473 ? 2.577 18.853 7.783 1.00 86.19 473 ASN A O 1
ATOM 3780 N N . LEU A 1 474 ? 2.831 16.729 8.482 1.00 86.50 474 LEU A N 1
ATOM 3781 C CA . LEU A 1 474 ? 1.747 16.693 9.464 1.00 86.50 474 LEU A CA 1
ATOM 3782 C C . LEU A 1 474 ? 2.257 16.082 10.781 1.00 86.50 474 LEU A C 1
ATOM 3784 O O . LEU A 1 474 ? 3.180 15.270 10.785 1.00 86.50 474 LEU A O 1
ATOM 3788 N N . SER A 1 475 ? 1.638 16.430 11.912 1.00 87.62 475 SER A N 1
ATOM 3789 C CA . SER A 1 475 ? 1.916 15.726 13.176 1.00 87.62 475 SER A CA 1
ATOM 3790 C C . SER A 1 475 ? 1.406 14.273 13.106 1.00 87.62 475 SER A C 1
ATOM 3792 O O . SER A 1 475 ? 0.435 14.033 12.390 1.00 87.62 475 SER A O 1
ATOM 3794 N N . PRO A 1 476 ? 1.994 13.302 13.831 1.00 87.56 476 PRO A N 1
ATOM 3795 C CA . PRO A 1 476 ? 1.646 11.879 13.720 1.00 87.56 476 PRO A CA 1
ATOM 3796 C C . PRO A 1 476 ? 0.301 11.534 14.399 1.00 87.56 476 PRO A C 1
ATOM 3798 O O . PRO A 1 476 ? 0.250 10.874 15.436 1.00 87.56 476 PRO A O 1
ATOM 3801 N N . LYS A 1 477 ? -0.810 12.008 13.825 1.00 88.69 477 LYS A N 1
ATOM 3802 C CA . LYS A 1 477 ? -2.188 11.821 14.313 1.00 88.69 477 LYS A CA 1
ATOM 3803 C C . LYS A 1 477 ? -3.177 11.629 13.159 1.00 88.69 477 LYS A C 1
ATOM 3805 O O . LYS A 1 477 ? -2.824 11.803 11.997 1.00 88.69 477 LYS A O 1
ATOM 3810 N N . SER A 1 478 ? -4.421 11.302 13.491 1.00 92.00 478 SER A N 1
ATOM 3811 C CA . SER A 1 478 ? -5.519 11.148 12.530 1.00 92.00 478 SER A CA 1
ATOM 3812 C C . SER A 1 478 ? -5.866 12.464 11.826 1.00 92.00 478 SER A C 1
ATOM 3814 O O . SER A 1 478 ? -6.011 13.495 12.486 1.00 92.00 478 SER A O 1
ATOM 3816 N N . TYR A 1 479 ? -6.081 12.405 10.510 1.00 93.25 479 TYR A N 1
ATOM 3817 C CA . TYR A 1 479 ? -6.641 13.502 9.706 1.00 93.25 479 TYR A CA 1
ATOM 3818 C C . TYR A 1 479 ? -7.690 12.971 8.724 1.00 93.25 479 TYR A C 1
ATOM 3820 O O . TYR A 1 479 ? -7.551 11.865 8.206 1.00 93.25 479 TYR A O 1
ATOM 3828 N N . PHE A 1 480 ? -8.708 13.774 8.426 1.00 94.94 480 PHE A N 1
ATOM 3829 C CA . PHE A 1 480 ? -9.633 13.545 7.319 1.00 94.94 480 PHE A CA 1
ATOM 3830 C C . PHE A 1 480 ? -9.168 14.356 6.107 1.00 94.94 480 PHE A C 1
ATOM 3832 O O . PHE A 1 480 ? -8.929 15.559 6.222 1.00 94.94 480 PHE A O 1
ATOM 3839 N N . VAL A 1 481 ? -9.049 13.710 4.948 1.00 94.56 481 VAL A N 1
ATOM 3840 C CA . VAL A 1 481 ? -8.733 14.359 3.668 1.00 94.56 481 VAL A CA 1
ATOM 3841 C C . VAL A 1 481 ? -9.934 14.227 2.743 1.00 94.56 481 VAL A C 1
ATOM 3843 O O . VAL A 1 481 ? -10.492 13.140 2.593 1.00 94.56 481 VAL A O 1
ATOM 3846 N N . SER A 1 482 ? -10.316 15.335 2.113 1.00 94.00 482 SER A N 1
ATOM 3847 C CA . SER A 1 482 ? -11.381 15.384 1.108 1.00 94.00 482 SER A CA 1
ATOM 3848 C C . SER A 1 482 ? -10.924 16.158 -0.126 1.00 94.00 482 SER A C 1
ATOM 3850 O O . SER A 1 482 ? -10.304 17.215 0.007 1.00 94.00 482 SER A O 1
ATOM 3852 N N . ALA A 1 483 ? -11.225 15.635 -1.315 1.00 92.88 483 ALA A N 1
ATOM 3853 C CA . ALA A 1 483 ? -10.868 16.236 -2.598 1.00 92.88 483 ALA A CA 1
ATOM 3854 C C . ALA A 1 483 ? -12.078 16.364 -3.541 1.00 92.88 483 ALA A C 1
ATOM 3856 O O . ALA A 1 483 ? -13.001 15.549 -3.494 1.00 92.88 483 ALA A O 1
ATOM 3857 N N . SER A 1 484 ? -12.079 17.379 -4.413 1.00 91.81 484 SER A N 1
ATOM 3858 C CA . SER A 1 484 ? -13.158 17.579 -5.397 1.00 91.81 484 SER A CA 1
ATOM 3859 C C . SER A 1 484 ? -13.168 16.506 -6.499 1.00 91.81 484 SER A C 1
ATOM 3861 O O . SER A 1 484 ? -14.225 15.961 -6.832 1.00 91.81 484 SER A O 1
ATOM 3863 N N . ASN A 1 485 ? -11.984 16.147 -7.000 1.00 92.31 485 ASN A N 1
ATOM 3864 C CA . ASN A 1 485 ? -11.745 15.055 -7.946 1.00 92.31 485 ASN A CA 1
ATOM 3865 C C . ASN A 1 485 ? -10.960 13.916 -7.265 1.00 92.31 485 ASN A C 1
ATOM 3867 O O . ASN A 1 485 ? -10.303 14.172 -6.254 1.00 92.31 485 ASN A O 1
ATOM 3871 N N . PRO A 1 486 ? -10.993 12.679 -7.799 1.00 94.44 486 PRO A N 1
ATOM 3872 C CA . PRO A 1 486 ? -10.180 11.576 -7.291 1.00 94.44 486 PRO A CA 1
ATOM 3873 C C . PRO A 1 486 ? -8.679 11.894 -7.253 1.00 94.44 486 PRO A C 1
ATOM 3875 O O . PRO A 1 486 ? -8.141 12.511 -8.177 1.00 94.44 486 PRO A O 1
ATOM 3878 N N . ILE A 1 487 ? -8.013 11.437 -6.192 1.00 94.25 487 ILE A N 1
ATOM 3879 C CA . ILE A 1 487 ? -6.578 11.614 -5.933 1.00 94.25 487 ILE A CA 1
ATOM 3880 C C . ILE A 1 487 ? -5.939 10.300 -5.467 1.00 94.25 487 ILE A C 1
ATOM 3882 O O . ILE A 1 487 ? -6.608 9.436 -4.900 1.00 94.25 487 ILE A O 1
ATOM 3886 N N . LEU A 1 488 ? -4.621 10.180 -5.633 1.00 94.38 488 LEU A N 1
ATOM 3887 C CA . LEU A 1 488 ? -3.821 9.180 -4.926 1.00 94.38 488 LEU A CA 1
ATOM 3888 C C . LEU A 1 488 ? -3.148 9.838 -3.715 1.00 94.38 488 LEU A C 1
ATOM 3890 O O . LEU A 1 488 ? -2.527 10.897 -3.841 1.00 94.38 488 LEU A O 1
ATOM 3894 N N . LEU A 1 489 ? -3.280 9.216 -2.542 1.00 94.31 489 LEU A N 1
ATOM 3895 C CA . LEU A 1 489 ? -2.732 9.700 -1.274 1.00 94.31 489 LEU A CA 1
ATOM 3896 C C . LEU A 1 489 ? -1.686 8.715 -0.741 1.00 94.31 489 LEU A C 1
ATOM 3898 O O . LEU A 1 489 ? -2.028 7.615 -0.310 1.00 94.31 489 LEU A O 1
ATOM 3902 N N . CYS A 1 490 ? -0.421 9.128 -0.721 1.00 93.06 490 CYS A N 1
ATOM 3903 C CA . CYS A 1 490 ? 0.671 8.369 -0.111 1.00 93.06 490 CYS A CA 1
ATOM 3904 C C . CYS A 1 490 ? 1.015 8.959 1.261 1.00 93.06 490 CYS A C 1
ATOM 3906 O O . CYS A 1 490 ? 1.263 10.163 1.370 1.00 93.06 490 CYS A O 1
ATOM 3908 N N . LEU A 1 491 ? 1.080 8.118 2.293 1.00 92.00 491 LEU A N 1
ATOM 3909 C CA . LEU A 1 491 ? 1.580 8.465 3.623 1.00 92.00 491 LEU A CA 1
ATOM 3910 C C . LEU A 1 491 ? 3.025 7.985 3.770 1.00 92.00 491 LEU A C 1
ATOM 3912 O O . LEU A 1 491 ? 3.331 6.830 3.487 1.00 92.00 491 LEU A O 1
ATOM 3916 N N . TYR A 1 492 ? 3.884 8.871 4.262 1.00 89.69 492 TYR A N 1
ATOM 3917 C CA . TYR A 1 492 ? 5.260 8.612 4.662 1.00 89.69 492 TYR A CA 1
ATOM 3918 C C . TYR A 1 492 ? 5.340 8.768 6.183 1.00 89.69 492 TYR A C 1
ATOM 3920 O O . TYR A 1 492 ? 5.171 9.875 6.704 1.00 89.69 492 TYR A O 1
ATOM 3928 N N . ALA A 1 493 ? 5.583 7.672 6.897 1.00 86.31 493 ALA A N 1
ATOM 3929 C CA . ALA A 1 493 ? 5.737 7.661 8.347 1.00 86.31 493 ALA A CA 1
ATOM 3930 C C . ALA A 1 493 ? 7.217 7.496 8.717 1.00 86.31 493 ALA A C 1
ATOM 3932 O O . ALA A 1 493 ? 7.844 6.495 8.369 1.00 86.31 493 ALA A O 1
ATOM 3933 N N . LEU A 1 494 ? 7.766 8.482 9.432 1.00 80.12 494 LEU A N 1
ATOM 3934 C CA . LEU A 1 494 ? 9.121 8.446 9.989 1.00 80.12 494 LEU A CA 1
ATOM 3935 C C . LEU A 1 494 ? 9.070 7.941 11.435 1.00 80.12 494 LEU A C 1
ATOM 3937 O O . LEU A 1 494 ? 8.344 8.517 12.248 1.00 80.12 494 LEU A O 1
ATOM 3941 N N . ASN A 1 495 ? 9.857 6.920 11.776 1.00 73.12 495 ASN A N 1
ATOM 3942 C CA . ASN A 1 495 ? 9.908 6.361 13.132 1.00 73.12 495 ASN A CA 1
ATOM 3943 C C . ASN A 1 495 ? 11.008 6.979 14.027 1.00 73.12 495 ASN A C 1
ATOM 3945 O O . ASN A 1 495 ? 11.886 7.708 13.566 1.00 73.12 495 ASN A O 1
ATOM 3949 N N . GLU A 1 496 ? 10.961 6.658 15.326 1.00 67.56 496 GLU A N 1
ATOM 3950 C CA . GLU A 1 496 ? 11.937 7.081 16.352 1.00 67.56 496 GLU A CA 1
ATOM 3951 C C . GLU A 1 496 ? 13.406 6.735 16.017 1.00 67.56 496 GLU A C 1
ATOM 3953 O O . GLU A 1 496 ? 14.317 7.419 16.473 1.00 67.56 496 GLU A O 1
ATOM 3958 N N . ASN A 1 497 ? 13.639 5.703 15.200 1.00 64.38 497 ASN A N 1
ATOM 3959 C CA . ASN A 1 497 ? 14.955 5.199 14.795 1.00 64.38 497 ASN A CA 1
ATOM 3960 C C . ASN A 1 497 ? 15.349 5.622 13.365 1.00 64.38 497 ASN A C 1
ATOM 3962 O O . ASN A 1 497 ? 16.185 4.964 12.755 1.00 64.38 497 ASN A O 1
ATOM 3966 N N . GLN A 1 498 ? 14.755 6.693 12.825 1.00 65.94 498 GLN A N 1
ATOM 3967 C CA . GLN A 1 498 ? 15.012 7.261 11.486 1.00 65.94 498 GLN A CA 1
ATOM 3968 C C . GLN A 1 498 ? 14.533 6.431 10.277 1.00 65.94 498 GLN A C 1
ATOM 3970 O O . GLN A 1 498 ? 14.651 6.911 9.154 1.00 65.94 498 GLN A O 1
ATOM 3975 N N . GLY A 1 499 ? 13.942 5.249 10.480 1.00 66.06 499 GLY A N 1
ATOM 3976 C CA . GLY A 1 499 ? 13.384 4.451 9.383 1.00 66.06 499 GLY A CA 1
ATOM 3977 C C . GLY A 1 499 ? 12.109 5.077 8.808 1.00 66.06 499 GLY A C 1
ATOM 3978 O O . GLY A 1 499 ? 11.230 5.505 9.568 1.00 66.06 499 GLY A O 1
ATOM 3979 N N . ILE A 1 500 ? 12.003 5.106 7.480 1.00 73.50 500 ILE A N 1
ATOM 3980 C CA . ILE A 1 500 ? 10.863 5.638 6.725 1.00 73.50 500 ILE A CA 1
ATOM 3981 C C . ILE A 1 500 ? 10.046 4.476 6.153 1.00 73.50 500 ILE A C 1
ATOM 3983 O O . ILE A 1 500 ? 10.592 3.509 5.631 1.00 73.50 500 ILE A O 1
ATOM 3987 N N . SER A 1 501 ? 8.719 4.571 6.221 1.00 80.25 501 SER A N 1
ATOM 3988 C CA . SER A 1 501 ? 7.807 3.711 5.455 1.00 80.25 501 SER A CA 1
ATOM 3989 C C . SER A 1 501 ? 6.896 4.581 4.608 1.00 80.25 501 SER A C 1
ATOM 3991 O O . SER A 1 501 ? 6.312 5.540 5.112 1.00 80.25 501 SER A O 1
ATOM 3993 N N . MET A 1 502 ? 6.767 4.242 3.327 1.00 86.94 502 MET A N 1
ATOM 3994 C CA . MET A 1 502 ? 5.719 4.767 2.456 1.00 86.94 502 MET A CA 1
ATOM 3995 C C . MET A 1 502 ? 4.605 3.724 2.350 1.00 86.94 502 MET A C 1
ATOM 3997 O O . MET A 1 502 ? 4.895 2.537 2.265 1.00 86.94 502 MET A O 1
ATOM 4001 N N . MET A 1 503 ? 3.351 4.167 2.332 1.00 90.12 503 MET A N 1
ATOM 4002 C CA . MET A 1 503 ? 2.191 3.337 2.002 1.00 90.12 503 MET A CA 1
ATOM 4003 C C . MET A 1 503 ? 1.150 4.175 1.258 1.00 90.12 503 MET A C 1
ATOM 4005 O O . MET A 1 503 ? 0.949 5.348 1.596 1.00 90.12 503 MET A O 1
ATOM 4009 N N . ILE A 1 504 ? 0.436 3.596 0.293 1.00 93.75 504 ILE A N 1
ATOM 4010 C CA . ILE A 1 504 ? -0.807 4.216 -0.186 1.00 93.75 504 ILE A CA 1
ATOM 4011 C C . ILE A 1 504 ? -1.882 4.120 0.908 1.00 93.75 504 ILE A C 1
ATOM 4013 O O . ILE A 1 504 ? -2.144 3.049 1.460 1.00 93.75 504 ILE A O 1
ATOM 4017 N N . VAL A 1 505 ? -2.526 5.246 1.216 1.00 95.81 505 VAL A N 1
ATOM 4018 C CA . VAL A 1 505 ? -3.643 5.316 2.164 1.00 95.81 505 VAL A CA 1
ATOM 4019 C C . VAL A 1 505 ? -4.920 4.829 1.467 1.00 95.81 505 VAL A C 1
ATOM 4021 O O . VAL A 1 505 ? -5.281 5.379 0.423 1.00 95.81 505 VAL A O 1
ATOM 4024 N N . PRO A 1 506 ? -5.645 3.834 2.012 1.00 95.69 506 PRO A N 1
ATOM 4025 C CA . PRO A 1 506 ? -6.935 3.439 1.464 1.00 95.69 506 PRO A CA 1
ATOM 4026 C C . PRO A 1 506 ? -7.965 4.544 1.714 1.00 95.69 506 PRO A C 1
ATOM 4028 O O . PRO A 1 506 ? -8.137 5.007 2.844 1.00 95.69 506 PRO A O 1
ATOM 4031 N N . GLY A 1 507 ? -8.663 4.953 0.657 1.00 96.62 507 GLY A N 1
ATOM 4032 C CA . GLY A 1 507 ? -9.831 5.816 0.783 1.00 96.62 507 GLY A CA 1
ATOM 4033 C C . GLY A 1 507 ? -11.006 5.096 1.455 1.00 96.62 507 GLY A C 1
ATOM 4034 O O . GLY A 1 507 ? -11.028 3.865 1.542 1.00 96.62 507 GLY A O 1
ATOM 4035 N N . ILE A 1 508 ? -11.973 5.861 1.962 1.00 96.69 508 ILE A N 1
ATOM 4036 C CA . ILE A 1 508 ? -13.139 5.342 2.696 1.00 96.69 508 ILE A CA 1
ATOM 4037 C C . ILE A 1 508 ? -13.992 4.449 1.784 1.00 96.69 508 ILE A C 1
ATOM 4039 O O . ILE A 1 508 ? -14.533 3.435 2.230 1.00 96.69 508 ILE A O 1
ATOM 4043 N N . GLU A 1 509 ? -14.064 4.748 0.488 1.00 94.25 509 GLU A N 1
ATOM 4044 C CA . GLU A 1 509 ? -14.798 3.932 -0.468 1.00 94.25 509 GLU A CA 1
ATOM 4045 C C . GLU A 1 509 ? -14.082 2.585 -0.722 1.00 94.25 509 GLU A C 1
ATOM 4047 O O . GLU A 1 509 ? -14.753 1.582 -0.987 1.00 94.25 509 GLU A O 1
ATOM 4052 N N . HIS A 1 510 ? -12.758 2.510 -0.523 1.00 95.19 510 HIS A N 1
ATOM 4053 C CA . HIS A 1 510 ? -11.962 1.274 -0.616 1.00 95.19 510 HIS A CA 1
ATOM 4054 C C . HIS A 1 510 ? -12.050 0.361 0.619 1.00 95.19 510 HIS A C 1
ATOM 4056 O O . HIS A 1 510 ? -11.470 -0.728 0.607 1.00 95.19 510 HIS A O 1
ATOM 4062 N N . PHE A 1 511 ? -12.751 0.762 1.681 1.00 96.12 511 PHE A N 1
ATOM 4063 C CA . PHE A 1 511 ? -12.898 -0.043 2.897 1.00 96.12 511 PHE A CA 1
ATOM 4064 C C . PHE A 1 511 ? -13.647 -1.358 2.614 1.00 96.12 511 PHE A C 1
ATOM 4066 O O . PHE A 1 511 ? -14.618 -1.374 1.851 1.00 96.12 511 PHE A O 1
ATOM 4073 N N . SER A 1 512 ? -13.217 -2.463 3.234 1.00 93.56 512 SER A N 1
ATOM 4074 C CA . SER A 1 512 ? -13.802 -3.802 3.049 1.00 93.56 512 SER A CA 1
ATOM 4075 C C . SER A 1 512 ? -14.363 -4.384 4.357 1.00 93.56 512 SER A C 1
ATOM 4077 O O . SER A 1 512 ? -14.274 -3.790 5.429 1.00 93.56 512 SER A O 1
ATOM 4079 N N . LYS A 1 513 ? -15.013 -5.545 4.239 1.00 90.94 513 LYS A N 1
ATOM 4080 C CA . LYS A 1 513 ? -15.787 -6.241 5.291 1.00 90.94 513 LYS A CA 1
ATOM 4081 C C . LYS A 1 513 ? -14.981 -7.285 6.079 1.00 90.94 513 LYS A C 1
ATOM 4083 O O . LYS A 1 513 ? -15.425 -7.767 7.119 1.00 90.94 513 LYS A O 1
ATOM 4088 N N . GLU A 1 514 ? -13.844 -7.707 5.529 1.00 89.19 514 GLU A N 1
ATOM 4089 C CA . GLU A 1 514 ? -12.914 -8.654 6.138 1.00 89.19 514 GLU A CA 1
ATOM 4090 C C . GLU A 1 514 ? -11.511 -8.487 5.553 1.00 89.19 514 GLU A C 1
ATOM 4092 O O . GLU A 1 514 ? -11.359 -8.166 4.375 1.00 89.19 514 GLU A O 1
ATOM 4097 N N . TYR A 1 515 ? -10.493 -8.775 6.362 1.00 92.25 515 TYR A N 1
ATOM 4098 C CA . TYR A 1 515 ? -9.097 -8.805 5.931 1.00 92.25 515 TYR A CA 1
ATOM 4099 C C . TYR A 1 515 ? -8.395 -10.030 6.515 1.00 92.25 515 TYR A C 1
ATOM 4101 O O . TYR A 1 515 ? -8.641 -10.419 7.663 1.00 92.25 515 TYR A O 1
ATOM 4109 N N . VAL A 1 516 ? -7.501 -10.617 5.722 1.00 91.12 516 VAL A N 1
ATOM 4110 C CA . VAL A 1 516 ? -6.547 -11.641 6.157 1.00 91.12 516 VAL A CA 1
ATOM 4111 C C . VAL A 1 516 ? -5.159 -11.072 5.906 1.00 91.12 516 VAL A C 1
ATOM 4113 O O . VAL A 1 516 ? -4.854 -10.651 4.792 1.00 91.12 516 VAL A O 1
ATOM 4116 N N . ILE A 1 517 ? -4.352 -10.993 6.961 1.00 92.25 517 ILE A N 1
ATOM 4117 C CA . ILE A 1 517 ? -3.028 -10.364 6.934 1.00 92.25 517 ILE A CA 1
ATOM 4118 C C . ILE A 1 517 ? -2.018 -11.205 7.711 1.00 92.25 517 ILE A C 1
ATOM 4120 O O . ILE A 1 517 ? -2.383 -11.971 8.608 1.00 92.25 517 ILE A O 1
ATOM 4124 N N . ALA A 1 518 ? -0.739 -10.998 7.420 1.00 91.25 518 ALA A N 1
ATOM 4125 C CA . ALA A 1 518 ? 0.364 -11.506 8.220 1.00 91.25 518 ALA A CA 1
ATOM 4126 C C . ALA A 1 518 ? 1.530 -10.495 8.201 1.00 91.25 518 ALA A C 1
ATOM 4128 O O . ALA A 1 518 ? 1.740 -9.821 7.188 1.00 91.25 518 ALA A O 1
ATOM 4129 N N . PRO A 1 519 ? 2.290 -10.351 9.299 1.00 90.38 519 PRO A N 1
ATOM 4130 C CA . PRO A 1 519 ? 3.498 -9.533 9.306 1.00 90.38 519 PRO A CA 1
ATOM 4131 C C . PRO A 1 519 ? 4.619 -10.243 8.520 1.00 90.38 519 PRO A C 1
ATOM 4133 O O . PRO A 1 519 ? 4.524 -11.456 8.297 1.00 90.38 519 PRO A O 1
ATOM 4136 N N . PRO A 1 520 ? 5.703 -9.547 8.131 1.00 87.81 520 PRO A N 1
ATOM 4137 C CA . PRO A 1 520 ? 6.937 -10.177 7.659 1.00 87.81 520 PRO A CA 1
ATOM 4138 C C . PRO A 1 520 ? 7.391 -11.333 8.552 1.00 87.81 520 PRO A C 1
ATOM 4140 O O . PRO A 1 520 ? 7.298 -11.237 9.772 1.00 87.81 520 PRO A O 1
ATOM 4143 N N . LYS A 1 521 ? 7.948 -12.402 7.965 1.00 85.62 521 LYS A N 1
ATOM 4144 C CA . LYS A 1 521 ? 8.432 -13.586 8.711 1.00 85.62 521 LYS A CA 1
ATOM 4145 C C . LYS A 1 521 ? 9.626 -13.304 9.639 1.00 85.62 521 LYS A C 1
ATOM 4147 O O . LYS A 1 521 ? 10.013 -14.158 10.430 1.00 85.62 521 LYS A O 1
ATOM 4152 N N . ASP A 1 522 ? 10.243 -12.135 9.511 1.00 83.75 522 ASP A N 1
ATOM 4153 C CA . ASP A 1 522 ? 11.414 -11.722 10.278 1.00 83.75 522 ASP A CA 1
ATOM 4154 C C . ASP A 1 522 ? 11.016 -11.333 11.726 1.00 83.75 522 ASP A C 1
ATOM 4156 O O . ASP A 1 522 ? 10.167 -10.455 11.920 1.00 83.75 522 ASP A O 1
ATOM 4160 N N . PRO A 1 523 ? 11.594 -11.972 12.765 1.00 82.62 523 PRO A N 1
ATOM 4161 C CA . PRO A 1 523 ? 11.243 -11.723 14.163 1.00 82.62 523 PRO A CA 1
ATOM 4162 C C . PRO A 1 523 ? 11.781 -10.414 14.744 1.00 82.62 523 PRO A C 1
ATOM 4164 O O . PRO A 1 523 ? 11.393 -10.056 15.854 1.00 82.62 523 PRO A O 1
ATOM 4167 N N . THR A 1 524 ? 12.620 -9.674 14.016 1.00 84.50 524 THR A N 1
ATOM 4168 C CA . THR A 1 524 ? 13.101 -8.356 14.459 1.00 84.50 524 THR A CA 1
ATOM 4169 C C . THR A 1 524 ? 12.040 -7.255 14.337 1.00 84.50 524 THR A C 1
ATOM 4171 O O . THR A 1 524 ? 12.141 -6.238 15.023 1.00 84.50 524 THR A O 1
ATOM 4174 N N . TYR A 1 525 ? 10.996 -7.448 13.519 1.00 85.94 525 TYR A N 1
ATOM 4175 C CA . TYR A 1 525 ? 9.929 -6.460 13.331 1.00 85.94 525 TYR A CA 1
ATOM 4176 C C . TYR A 1 525 ? 8.872 -6.488 14.438 1.00 85.94 525 TYR A C 1
ATOM 4178 O O . TYR A 1 525 ? 8.041 -7.397 14.524 1.00 85.94 525 TYR A O 1
ATOM 4186 N N . THR A 1 526 ? 8.794 -5.401 15.207 1.00 89.00 526 THR A N 1
ATOM 4187 C CA . THR A 1 526 ? 7.606 -5.114 16.017 1.00 89.00 526 THR A CA 1
ATOM 4188 C C . THR A 1 526 ? 6.507 -4.582 15.101 1.00 89.00 526 THR A C 1
ATOM 4190 O O . THR A 1 526 ? 6.583 -3.451 14.621 1.00 89.00 526 THR A O 1
ATOM 4193 N N . SER A 1 527 ? 5.501 -5.419 14.857 1.00 91.12 527 SER A N 1
ATOM 4194 C CA . SER A 1 527 ? 4.445 -5.183 13.867 1.00 91.12 527 SER A CA 1
ATOM 4195 C C . SER A 1 527 ? 3.132 -4.723 14.511 1.00 91.12 527 SER A C 1
ATOM 4197 O O . SER A 1 527 ? 2.806 -5.105 15.639 1.00 91.12 527 SER A O 1
ATOM 4199 N N . TYR A 1 528 ? 2.370 -3.912 13.785 1.00 92.25 528 TYR A N 1
ATOM 4200 C CA . TYR A 1 528 ? 1.140 -3.256 14.215 1.00 92.25 528 TYR A CA 1
ATOM 4201 C C . TYR A 1 528 ? 0.124 -3.191 13.068 1.00 92.25 528 TYR A C 1
ATOM 4203 O O . TYR A 1 528 ? 0.470 -3.282 11.888 1.00 92.25 528 TYR A O 1
ATOM 4211 N N . ILE A 1 529 ? -1.132 -2.952 13.431 1.00 93.88 529 ILE A N 1
A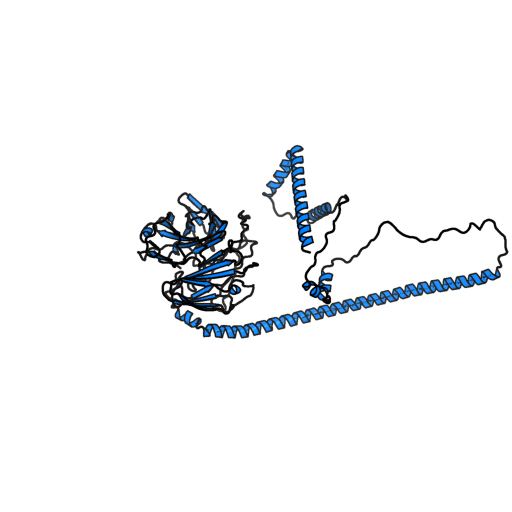TOM 4212 C CA . ILE A 1 529 ? -2.168 -2.477 12.518 1.00 93.88 529 ILE A CA 1
ATOM 4213 C C . ILE A 1 529 ? -2.856 -1.233 13.063 1.00 93.88 529 ILE A C 1
ATOM 4215 O O . ILE A 1 529 ? -3.009 -1.089 14.278 1.00 93.88 529 ILE A O 1
ATOM 4219 N N . THR A 1 530 ? -3.365 -0.417 12.143 1.00 94.75 530 THR A N 1
ATOM 4220 C CA . THR A 1 530 ? -4.399 0.580 12.431 1.00 94.75 530 THR A CA 1
ATOM 4221 C C . THR A 1 530 ? -5.634 0.249 11.603 1.00 94.75 530 THR A C 1
ATOM 4223 O O . THR A 1 530 ? -5.558 0.136 10.378 1.00 94.75 530 THR A O 1
ATOM 4226 N N . ILE A 1 531 ? -6.769 0.078 12.281 1.00 95.75 531 ILE A N 1
ATOM 4227 C CA . ILE A 1 531 ? -8.082 -0.173 11.676 1.00 95.75 531 ILE A CA 1
ATOM 4228 C C . ILE A 1 531 ? -8.887 1.125 11.720 1.00 95.75 531 ILE A C 1
ATOM 4230 O O . ILE A 1 531 ? -9.003 1.730 12.780 1.00 95.75 531 ILE A O 1
ATOM 4234 N N . MET A 1 532 ? -9.454 1.542 10.592 1.00 96.44 532 MET A N 1
ATOM 4235 C CA . MET A 1 532 ? -10.266 2.753 10.451 1.00 96.44 532 MET A CA 1
ATOM 4236 C C . MET A 1 532 ? -11.712 2.340 10.179 1.00 96.44 532 MET A C 1
ATOM 4238 O O . MET A 1 532 ? -12.001 1.793 9.119 1.00 96.44 532 MET A O 1
ATOM 4242 N N . ILE A 1 533 ? -12.612 2.566 11.135 1.00 96.06 533 ILE A N 1
ATOM 4243 C CA . ILE A 1 533 ? -14.006 2.095 11.101 1.00 96.06 533 ILE A CA 1
ATOM 4244 C C . ILE A 1 533 ? -14.958 3.215 11.541 1.00 96.06 533 ILE A C 1
ATOM 4246 O O . ILE A 1 533 ? -14.536 4.125 12.254 1.00 96.06 533 ILE A O 1
ATOM 4250 N N . LYS A 1 534 ? -16.239 3.175 11.151 1.00 96.19 534 LYS A N 1
ATOM 4251 C CA . LYS A 1 534 ? -17.252 4.067 11.743 1.00 96.19 534 LYS A CA 1
ATOM 4252 C C . LYS A 1 534 ? -17.327 3.841 13.250 1.00 96.19 534 LYS A C 1
ATOM 4254 O O . LYS A 1 534 ? -17.302 2.698 13.703 1.00 96.19 534 LYS A O 1
ATOM 4259 N N . SER A 1 535 ? -17.462 4.905 14.037 1.00 95.06 535 SER A N 1
ATOM 4260 C CA . SER A 1 535 ? -17.522 4.784 15.500 1.00 95.06 535 SER A CA 1
ATOM 4261 C C . SER A 1 535 ? -18.753 4.009 15.989 1.00 95.06 535 SER A C 1
ATOM 4263 O O . SER A 1 535 ? -18.687 3.410 17.055 1.00 95.06 535 SER A O 1
ATOM 4265 N N . SER A 1 536 ? -19.835 3.951 15.202 1.00 94.69 536 SER A N 1
ATOM 4266 C CA . SER A 1 536 ? -21.013 3.101 15.453 1.00 94.69 536 SER A CA 1
ATOM 4267 C C . SER A 1 536 ? -20.728 1.598 15.377 1.00 94.69 536 SER A C 1
ATOM 4269 O O . SER A 1 536 ? -21.458 0.804 15.964 1.00 94.69 536 SER A O 1
ATOM 4271 N N . ASP A 1 537 ? -19.680 1.209 14.648 1.00 94.94 537 ASP A N 1
ATOM 4272 C CA . ASP A 1 537 ? -19.406 -0.176 14.262 1.00 94.94 537 ASP A CA 1
ATOM 4273 C C . ASP A 1 537 ? -18.178 -0.736 15.020 1.00 94.94 537 ASP A C 1
ATOM 4275 O O . ASP A 1 537 ? -17.736 -1.860 14.788 1.00 94.94 537 ASP A O 1
ATOM 4279 N N . VAL A 1 538 ? -17.589 0.026 15.951 1.00 92.75 538 VAL A N 1
ATOM 4280 C CA . VAL A 1 538 ? -16.354 -0.389 16.640 1.00 92.75 538 VAL A CA 1
ATOM 4281 C C . VAL A 1 538 ? -16.568 -1.602 17.560 1.00 92.75 538 VAL A C 1
ATOM 4283 O O . VAL A 1 538 ? -15.751 -2.523 17.565 1.00 92.75 538 VAL A O 1
ATOM 4286 N N . ASP A 1 539 ? -17.704 -1.677 18.259 1.00 91.31 539 ASP A N 1
ATOM 4287 C CA . ASP A 1 539 ? -18.017 -2.754 19.216 1.00 91.31 539 ASP A CA 1
ATOM 4288 C C . ASP A 1 539 ? -18.249 -4.118 18.546 1.00 91.31 539 ASP A C 1
ATOM 4290 O O . ASP A 1 539 ? -18.129 -5.179 19.173 1.00 91.31 539 ASP A O 1
ATOM 4294 N N . GLY A 1 540 ? -18.568 -4.126 17.250 1.00 92.12 540 GLY A N 1
ATOM 4295 C CA . GLY A 1 540 ? -18.744 -5.343 16.464 1.00 92.12 540 GLY A CA 1
ATOM 4296 C C . GLY A 1 540 ? -17.455 -5.869 15.822 1.00 92.12 540 GLY A C 1
ATOM 4297 O O . GLY A 1 540 ? -17.470 -6.950 15.227 1.00 92.12 540 GLY A O 1
ATOM 4298 N N . LEU A 1 541 ? -16.334 -5.153 15.953 1.00 92.94 541 LEU A N 1
ATOM 4299 C CA . LEU A 1 541 ? -15.040 -5.509 15.368 1.00 92.94 541 LEU A CA 1
ATOM 4300 C C . LEU A 1 541 ? -14.372 -6.673 16.120 1.00 92.94 541 LEU A C 1
ATOM 4302 O O . LEU A 1 541 ? -14.390 -6.740 17.352 1.00 92.94 541 LEU A O 1
ATOM 4306 N N . ARG A 1 542 ? -13.782 -7.621 15.385 1.00 91.44 542 ARG A N 1
ATOM 4307 C CA . ARG A 1 542 ? -13.140 -8.829 15.924 1.00 91.44 542 ARG A CA 1
ATOM 4308 C C . ARG A 1 542 ? -11.759 -9.045 15.307 1.00 91.44 542 ARG A C 1
ATOM 4310 O O . ARG A 1 542 ? -11.607 -9.092 14.086 1.00 91.44 542 ARG A O 1
ATOM 4317 N N . PHE A 1 543 ? -10.763 -9.246 16.164 1.00 89.12 543 PHE A N 1
ATOM 4318 C CA . PHE A 1 543 ? -9.370 -9.520 15.805 1.00 89.12 543 PHE A CA 1
ATOM 4319 C C . PHE A 1 543 ? -8.991 -10.908 16.326 1.00 89.12 543 PHE A C 1
ATOM 4321 O O . PHE A 1 543 ? -8.983 -11.135 17.536 1.00 89.12 543 PHE A O 1
ATOM 4328 N N . VAL A 1 544 ? -8.739 -11.862 15.420 1.00 85.94 544 VAL A N 1
ATOM 4329 C CA . VAL A 1 544 ? -8.548 -13.288 15.772 1.00 85.94 544 VAL A CA 1
ATOM 4330 C C . VAL A 1 544 ? -9.702 -13.795 16.662 1.00 85.94 544 VAL A C 1
ATOM 4332 O O . VAL A 1 544 ? -9.501 -14.384 17.719 1.00 85.94 544 VAL A O 1
ATOM 4335 N N . GLY A 1 545 ? -10.938 -13.459 16.275 1.00 79.81 545 GLY A N 1
ATOM 4336 C CA . GLY A 1 545 ? -12.172 -13.795 17.001 1.00 79.81 545 GLY A CA 1
ATOM 4337 C C . GLY A 1 545 ? -12.478 -12.953 18.250 1.00 79.81 545 GLY A C 1
ATOM 4338 O O . GLY A 1 545 ? -13.629 -12.919 18.675 1.00 79.81 545 GLY A O 1
ATOM 4339 N N . ASN A 1 546 ? -11.504 -12.231 18.808 1.00 82.00 546 ASN A N 1
ATOM 4340 C CA . ASN A 1 546 ? -11.641 -11.506 20.074 1.00 82.00 546 ASN A CA 1
ATOM 4341 C C . ASN A 1 546 ? -12.086 -10.044 19.890 1.00 82.00 546 ASN A C 1
ATOM 4343 O O . ASN A 1 546 ? -11.816 -9.431 18.856 1.00 82.00 546 ASN A O 1
ATOM 4347 N N . LEU A 1 547 ? -12.736 -9.476 20.913 1.00 78.94 547 LEU A N 1
ATOM 4348 C CA . LEU A 1 547 ? -13.029 -8.038 21.017 1.00 78.94 547 LEU A CA 1
ATOM 4349 C C . LEU A 1 547 ? -11.736 -7.205 21.066 1.00 78.94 547 LEU A C 1
ATOM 4351 O O . LEU A 1 547 ? -10.738 -7.619 21.659 1.00 78.94 547 LEU A O 1
ATOM 4355 N N . LEU A 1 548 ? -11.756 -6.017 20.455 1.00 77.38 548 LEU A N 1
ATOM 4356 C CA . LEU A 1 548 ? -10.562 -5.194 20.248 1.00 77.38 548 LEU A CA 1
ATOM 4357 C C . LEU A 1 548 ? -10.481 -3.998 21.215 1.00 77.38 548 LEU A C 1
ATOM 4359 O O . LEU A 1 548 ? -10.614 -2.849 20.811 1.00 77.38 548 LEU A O 1
ATOM 4363 N N . SER A 1 549 ? -10.222 -4.270 22.496 1.00 63.19 549 SER A N 1
ATOM 4364 C CA . SER A 1 549 ? -9.947 -3.227 23.501 1.00 63.19 549 SER A CA 1
ATOM 4365 C C . SER A 1 549 ? -8.493 -2.743 23.410 1.00 63.19 549 SER A C 1
ATOM 4367 O O . SER A 1 549 ? -7.580 -3.496 23.761 1.00 63.19 549 SER A O 1
ATOM 4369 N N . VAL A 1 550 ? -8.276 -1.512 22.930 1.00 68.38 550 VAL A N 1
ATOM 4370 C CA . VAL A 1 550 ? -6.963 -0.851 22.744 1.00 68.38 550 VAL A CA 1
ATOM 4371 C C . VAL A 1 550 ? -7.097 0.680 22.660 1.00 68.38 550 VAL A C 1
ATOM 4373 O O . VAL A 1 550 ? -8.204 1.213 22.606 1.00 68.38 550 VAL A O 1
ATOM 4376 N N . GLU A 1 551 ? -5.957 1.376 22.603 1.00 74.25 551 GLU A N 1
ATOM 4377 C CA . GLU A 1 551 ? -5.856 2.787 22.214 1.00 74.25 551 GLU A CA 1
ATOM 4378 C C . GLU A 1 551 ? -6.608 3.076 20.903 1.00 74.25 551 GLU A C 1
ATOM 4380 O O . GLU A 1 551 ? -6.480 2.360 19.902 1.00 74.25 551 GLU A O 1
ATOM 4385 N N . SER A 1 552 ? -7.381 4.161 20.903 1.00 83.56 552 SER A N 1
ATOM 4386 C CA . SER A 1 552 ? -8.107 4.625 19.727 1.00 83.56 552 SER A CA 1
ATOM 4387 C C . SER A 1 552 ? -8.208 6.147 19.681 1.00 83.56 552 SER A C 1
ATOM 4389 O O . SER A 1 552 ? -8.067 6.834 20.692 1.00 83.56 552 SER A O 1
ATOM 4391 N N . THR A 1 553 ? -8.439 6.681 18.485 1.00 88.38 553 THR A N 1
ATOM 4392 C CA . THR A 1 553 ? -8.689 8.110 18.251 1.00 88.38 553 THR A CA 1
ATOM 4393 C C . THR A 1 553 ? -9.940 8.273 17.400 1.00 88.38 553 THR A C 1
ATOM 4395 O O . THR A 1 553 ? -10.170 7.486 16.483 1.00 88.38 553 THR A O 1
ATOM 4398 N N . VAL A 1 554 ? -10.749 9.291 17.692 1.00 91.88 554 VAL A N 1
ATOM 4399 C CA . VAL A 1 554 ? -11.975 9.596 16.940 1.00 91.88 554 VAL A CA 1
ATOM 4400 C C . VAL A 1 554 ? -11.754 10.840 16.089 1.00 91.88 554 VAL A C 1
ATOM 4402 O O . VAL A 1 554 ? -11.177 11.821 16.561 1.00 91.88 554 VAL A O 1
ATOM 4405 N N . ILE A 1 555 ? -12.222 10.809 14.844 1.00 92.94 555 ILE A N 1
ATOM 4406 C CA . ILE A 1 555 ? -12.194 11.941 13.916 1.00 92.94 555 ILE A CA 1
ATOM 4407 C C . ILE A 1 555 ? -13.518 12.061 13.161 1.00 92.94 555 ILE A C 1
ATOM 4409 O O . ILE A 1 555 ? -14.165 11.059 12.860 1.00 92.94 555 ILE A O 1
ATOM 4413 N N . MET A 1 556 ? -13.919 13.293 12.845 1.00 91.31 556 MET A N 1
ATOM 4414 C CA . MET A 1 556 ? -15.083 13.553 11.998 1.00 91.31 556 MET A CA 1
ATOM 4415 C C . MET A 1 556 ? -14.696 13.505 10.516 1.00 91.31 556 MET A C 1
ATOM 4417 O O . MET A 1 556 ? -13.872 14.295 10.056 1.00 91.31 556 MET A O 1
ATOM 4421 N N . ALA A 1 557 ? -15.339 12.618 9.759 1.00 89.31 557 ALA A N 1
ATOM 4422 C CA . ALA A 1 557 ? -15.193 12.488 8.313 1.00 89.31 557 ALA A CA 1
ATOM 4423 C C . ALA A 1 557 ? -16.583 12.394 7.671 1.00 89.31 557 ALA A C 1
ATOM 4425 O O . ALA A 1 557 ? -17.423 11.612 8.105 1.00 89.31 557 ALA A O 1
ATOM 4426 N N . ARG A 1 558 ? -16.853 13.204 6.636 1.00 87.06 558 ARG A N 1
ATOM 4427 C CA . ARG A 1 558 ? -18.152 13.227 5.919 1.00 87.06 558 ARG A CA 1
ATOM 4428 C C . ARG A 1 558 ? -19.392 13.421 6.825 1.00 87.06 558 ARG A C 1
ATOM 4430 O O . ARG A 1 558 ? -20.465 12.918 6.510 1.00 87.06 558 ARG A O 1
ATOM 4437 N N . ASN A 1 559 ? -19.246 14.168 7.924 1.00 88.06 559 ASN A N 1
ATOM 4438 C CA . ASN A 1 559 ? -20.238 14.368 8.999 1.00 88.06 559 ASN A CA 1
ATOM 4439 C C . ASN A 1 559 ? -20.551 13.128 9.864 1.00 88.06 559 ASN A C 1
ATOM 4441 O O . ASN A 1 559 ? -21.411 13.205 10.737 1.00 88.06 559 ASN A O 1
ATOM 4445 N N . GLU A 1 560 ? -19.825 12.023 9.694 1.00 93.19 560 GLU A N 1
ATOM 4446 C CA . GLU A 1 560 ? -19.868 10.854 10.577 1.00 93.19 560 GLU A CA 1
ATOM 4447 C C . GLU A 1 560 ? -18.609 10.808 11.459 1.00 93.19 560 GLU A C 1
ATOM 4449 O O . GLU A 1 560 ? -17.558 11.348 11.098 1.00 93.19 560 GLU A O 1
ATOM 4454 N N . SER A 1 561 ? -18.690 10.146 12.612 1.00 95.25 561 SER A N 1
ATOM 4455 C CA . SER A 1 561 ? -17.523 9.835 13.438 1.00 95.25 561 SER A CA 1
ATOM 4456 C C . SER A 1 561 ? -16.878 8.520 12.994 1.00 95.25 561 SER A C 1
ATOM 4458 O O . SER A 1 561 ? -17.552 7.501 12.815 1.00 95.25 561 SER A O 1
ATOM 4460 N N . TYR A 1 562 ? -15.557 8.540 12.829 1.00 96.12 562 TYR A N 1
ATOM 4461 C CA . TYR A 1 562 ? -14.739 7.359 12.569 1.00 96.12 562 TYR A CA 1
ATOM 4462 C C . TYR A 1 562 ? -13.725 7.171 13.692 1.00 96.12 562 TYR A C 1
ATOM 4464 O O . TYR A 1 562 ? -13.052 8.116 14.110 1.00 96.12 562 TYR A O 1
ATOM 4472 N N . THR A 1 563 ? -13.583 5.930 14.144 1.00 94.56 563 THR A N 1
ATOM 4473 C CA . THR A 1 563 ? -12.591 5.513 15.129 1.00 94.56 563 THR A CA 1
ATOM 4474 C C . THR A 1 563 ? -11.419 4.850 14.409 1.00 94.56 563 THR A C 1
ATOM 4476 O O . THR A 1 563 ? -11.592 3.867 13.688 1.00 94.56 563 THR A O 1
ATOM 4479 N N . SER A 1 564 ? -10.211 5.365 14.630 1.00 94.19 564 SER A N 1
ATOM 4480 C CA . SER A 1 564 ? -8.964 4.672 14.300 1.00 94.19 564 SER A CA 1
ATOM 4481 C C . SER A 1 564 ? -8.489 3.882 15.517 1.00 94.19 564 SER A C 1
ATOM 4483 O O . SER A 1 564 ? -8.302 4.464 16.584 1.00 94.19 564 SER A O 1
ATOM 4485 N N . VAL A 1 565 ? -8.304 2.573 15.363 1.00 92.88 565 VAL A N 1
ATOM 4486 C CA . VAL A 1 565 ? -8.051 1.602 16.440 1.00 92.88 565 VAL A CA 1
ATOM 4487 C C . VAL A 1 565 ? -6.699 0.928 16.202 1.00 92.88 565 VAL A C 1
ATOM 4489 O O . VAL A 1 565 ? -6.506 0.308 15.154 1.00 92.88 565 VAL A O 1
ATOM 4492 N N . VAL A 1 566 ? -5.760 1.040 17.148 1.00 91.94 566 VAL A N 1
ATOM 4493 C CA . VAL A 1 566 ? -4.366 0.591 16.956 1.00 91.94 566 VAL A CA 1
ATOM 4494 C C . VAL A 1 566 ? -4.078 -0.699 17.721 1.00 91.94 566 VAL A C 1
ATOM 4496 O O . VAL A 1 566 ? -4.272 -0.770 18.932 1.00 91.94 566 VAL A O 1
ATOM 4499 N N . LYS A 1 567 ? -3.547 -1.728 17.048 1.00 90.94 567 LYS A N 1
ATOM 4500 C CA . LYS A 1 567 ? -3.218 -3.018 17.679 1.00 90.94 567 LYS A CA 1
ATOM 4501 C C . LYS A 1 567 ? -1.809 -3.490 17.332 1.00 90.94 567 LYS A C 1
ATOM 4503 O O . LYS A 1 567 ? -1.502 -3.744 16.172 1.00 90.94 567 LYS A O 1
ATOM 4508 N N . LYS A 1 568 ? -0.976 -3.709 18.356 1.00 90.25 568 LYS A N 1
ATOM 4509 C CA . LYS A 1 568 ? 0.271 -4.479 18.227 1.00 90.25 568 LYS A CA 1
ATOM 4510 C C . LYS A 1 568 ? -0.040 -5.944 17.898 1.00 90.25 568 LYS A C 1
ATOM 4512 O O . LYS A 1 568 ? -0.855 -6.574 18.575 1.00 90.25 568 LYS A O 1
ATOM 4517 N N . MET A 1 569 ? 0.639 -6.477 16.889 1.00 89.12 569 MET A N 1
ATOM 4518 C CA . MET A 1 569 ? 0.574 -7.878 16.471 1.00 89.12 569 MET A CA 1
ATOM 4519 C C . MET A 1 569 ? 1.515 -8.715 17.357 1.00 89.12 569 MET A C 1
ATOM 4521 O O . MET A 1 569 ? 2.613 -8.277 17.705 1.00 89.12 569 MET A O 1
ATOM 4525 N N . ALA A 1 570 ? 1.079 -9.909 17.759 1.00 80.50 570 ALA A N 1
ATOM 4526 C CA . ALA A 1 570 ? 1.755 -10.763 18.736 1.00 80.50 570 ALA A CA 1
ATOM 4527 C C . ALA A 1 570 ? 2.316 -12.035 18.072 1.00 80.50 570 ALA A C 1
ATOM 4529 O O . ALA A 1 570 ? 1.754 -13.121 18.196 1.00 80.50 570 ALA A O 1
ATOM 4530 N N . GLY A 1 571 ? 3.435 -11.882 17.358 1.00 69.75 571 GLY A N 1
ATOM 4531 C CA . GLY A 1 571 ? 4.117 -12.972 16.651 1.00 69.75 571 GLY A CA 1
ATOM 4532 C C . GLY A 1 571 ? 3.646 -13.194 15.208 1.00 69.75 571 GLY A C 1
ATOM 4533 O O . GLY A 1 571 ? 2.818 -12.457 14.668 1.00 69.75 571 GLY A O 1
ATOM 4534 N N . HIS A 1 572 ? 4.216 -14.218 14.576 1.00 65.75 572 HIS A N 1
ATOM 4535 C CA . HIS A 1 572 ? 4.236 -14.441 13.121 1.00 65.75 572 HIS A CA 1
ATOM 4536 C C . HIS A 1 572 ? 3.069 -15.283 12.595 1.00 65.75 572 HIS A C 1
ATOM 4538 O O . HIS A 1 572 ? 3.245 -16.166 11.759 1.00 65.75 572 HIS A O 1
ATOM 4544 N N . SER A 1 573 ? 1.877 -15.044 13.133 1.00 76.12 573 SER A N 1
ATOM 4545 C CA . SER A 1 573 ? 0.650 -15.756 12.778 1.00 76.12 573 SER A CA 1
ATOM 4546 C C . SER A 1 573 ? -0.171 -15.027 11.706 1.00 76.12 573 SER A C 1
ATOM 4548 O O . SER A 1 573 ? 0.104 -13.884 11.332 1.00 76.12 573 SER A O 1
ATOM 4550 N N . VAL A 1 574 ? -1.208 -15.709 11.213 1.00 88.25 574 VAL A N 1
ATOM 4551 C CA . VAL A 1 574 ? -2.248 -15.114 10.368 1.00 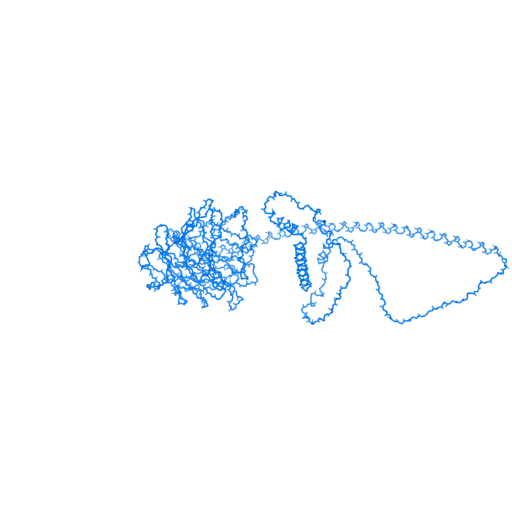88.25 574 VAL A CA 1
ATOM 4552 C C . VAL A 1 574 ? -3.271 -14.415 11.247 1.00 88.25 574 VAL A C 1
ATOM 4554 O O . VAL A 1 574 ? -3.857 -15.029 12.141 1.00 88.25 574 VAL A O 1
ATOM 4557 N N . TYR A 1 575 ? -3.557 -13.156 10.943 1.00 90.75 575 TYR A N 1
ATOM 4558 C CA . TYR A 1 575 ? -4.577 -12.382 11.633 1.00 90.75 575 TYR A CA 1
ATOM 4559 C C . TYR A 1 575 ? -5.779 -12.206 10.711 1.00 90.75 575 TYR A C 1
ATOM 4561 O O . TYR A 1 575 ? -5.691 -11.574 9.658 1.00 90.75 575 TYR A O 1
ATOM 4569 N N . LYS A 1 576 ? -6.920 -12.770 11.118 1.00 90.62 576 LYS A N 1
ATOM 4570 C CA . LYS A 1 576 ? -8.212 -12.512 10.476 1.00 90.62 576 LYS A CA 1
ATOM 4571 C C . LYS A 1 576 ? -8.922 -11.395 11.236 1.00 90.62 576 LYS A C 1
ATOM 4573 O O . LYS A 1 576 ? -9.163 -11.516 12.441 1.00 90.62 576 LYS A O 1
ATOM 4578 N N . ILE A 1 577 ? -9.234 -10.320 10.521 1.00 91.88 577 ILE A N 1
ATOM 4579 C CA . ILE A 1 577 ? -9.983 -9.163 11.014 1.00 91.88 577 ILE A CA 1
ATOM 4580 C C . ILE A 1 577 ? -11.367 -9.238 10.380 1.00 91.88 577 ILE A C 1
ATOM 4582 O O . ILE A 1 577 ? -11.474 -9.235 9.151 1.00 91.88 577 ILE A O 1
ATOM 4586 N N . ARG A 1 578 ? -12.415 -9.319 11.200 1.00 91.88 578 ARG A N 1
ATOM 4587 C CA . ARG A 1 578 ? -13.819 -9.431 10.766 1.00 91.88 578 ARG A CA 1
ATOM 4588 C C . ARG A 1 578 ? -14.716 -8.551 11.629 1.00 91.88 578 ARG A C 1
ATOM 4590 O O . ARG A 1 578 ? -14.364 -8.242 12.762 1.00 91.88 578 ARG A O 1
ATOM 4597 N N . HIS A 1 579 ? -15.894 -8.206 11.127 1.00 93.69 579 HIS A N 1
ATOM 4598 C CA . HIS A 1 579 ? -16.946 -7.545 11.900 1.00 93.69 579 HIS A CA 1
ATOM 4599 C C . HIS A 1 579 ? -18.193 -8.446 11.999 1.00 93.69 579 HIS A C 1
ATOM 4601 O O . HIS A 1 579 ? -18.461 -9.232 11.090 1.00 93.69 579 HIS A O 1
ATOM 4607 N N . VAL A 1 580 ? -18.948 -8.378 13.106 1.00 92.19 580 VAL A N 1
ATOM 4608 C CA . VAL A 1 580 ? -20.119 -9.259 13.334 1.00 92.19 580 VAL A CA 1
ATOM 4609 C C . VAL A 1 580 ? -21.308 -8.939 12.419 1.00 92.19 580 VAL A C 1
ATOM 4611 O O . VAL A 1 580 ? -21.973 -9.852 11.935 1.00 92.19 580 VAL A O 1
ATOM 4614 N N . SER A 1 581 ? -21.552 -7.658 12.121 1.00 93.31 581 SER A N 1
ATOM 4615 C CA . SER A 1 581 ? -22.446 -7.248 11.028 1.00 93.31 581 SER A CA 1
ATOM 4616 C C . SER A 1 581 ? -21.699 -7.290 9.699 1.00 93.31 581 SER A C 1
ATOM 4618 O O . SER A 1 581 ? -20.621 -6.710 9.580 1.00 93.31 581 SER A O 1
ATOM 4620 N N . ARG A 1 582 ? -22.310 -7.899 8.678 1.00 87.00 582 ARG A N 1
ATOM 4621 C CA . ARG A 1 582 ? -21.758 -8.000 7.314 1.00 87.00 582 ARG A CA 1
ATOM 4622 C C . ARG A 1 582 ? -21.735 -6.670 6.545 1.00 87.00 582 ARG A C 1
ATOM 4624 O O . ARG A 1 582 ? -21.162 -6.628 5.460 1.00 87.00 582 ARG A O 1
ATOM 4631 N N . ASN A 1 583 ? -22.368 -5.627 7.087 1.00 91.12 583 ASN A N 1
ATOM 4632 C CA . ASN A 1 583 ? -22.546 -4.332 6.424 1.00 91.12 583 ASN A CA 1
ATOM 4633 C C . ASN A 1 583 ? -21.529 -3.270 6.872 1.00 91.12 583 ASN A C 1
ATOM 4635 O O . ASN A 1 583 ? -21.406 -2.249 6.200 1.00 91.12 583 ASN A O 1
ATOM 4639 N N . ALA A 1 584 ? -20.818 -3.491 7.983 1.00 94.25 584 ALA A N 1
ATOM 4640 C CA . ALA A 1 584 ? -19.758 -2.584 8.410 1.00 94.25 584 ALA A CA 1
ATOM 4641 C C . ALA A 1 584 ? -18.550 -2.725 7.480 1.00 94.25 584 ALA A C 1
ATOM 4643 O O . ALA A 1 584 ? -18.119 -3.840 7.168 1.00 94.25 584 ALA A O 1
ATOM 4644 N N . LEU A 1 585 ? -17.999 -1.589 7.065 1.00 95.25 585 LEU A N 1
ATOM 4645 C CA . LEU A 1 585 ? -16.797 -1.505 6.244 1.00 95.25 585 LEU A CA 1
ATOM 4646 C C . LEU A 1 585 ? -15.728 -0.736 7.012 1.00 95.25 585 LEU A C 1
ATOM 4648 O O . LEU A 1 585 ? -16.016 0.270 7.662 1.00 95.25 585 LEU A O 1
ATOM 4652 N N . TYR A 1 586 ? -14.494 -1.211 6.923 1.00 96.19 586 TYR A N 1
ATOM 4653 C CA . TYR A 1 586 ? -13.344 -0.596 7.568 1.00 96.19 586 TYR A CA 1
ATOM 4654 C C . TYR A 1 586 ? -12.103 -0.697 6.682 1.00 96.19 586 TYR A C 1
ATOM 4656 O O . TYR A 1 586 ? -11.979 -1.604 5.862 1.00 96.19 586 TYR A O 1
ATOM 4664 N N . GLY A 1 587 ? -11.190 0.255 6.829 1.00 96.38 587 GLY A N 1
ATOM 4665 C CA . GLY A 1 587 ? -9.862 0.206 6.230 1.00 96.38 587 GLY A CA 1
ATOM 4666 C C . GLY A 1 587 ? -8.868 -0.390 7.217 1.00 96.38 587 GLY A C 1
ATOM 4667 O O . GLY A 1 587 ? -9.017 -0.222 8.427 1.00 96.38 587 GLY A O 1
ATOM 4668 N N . VAL A 1 588 ? -7.832 -1.063 6.721 1.00 95.69 588 VAL A N 1
ATOM 4669 C CA . VAL A 1 588 ? -6.727 -1.552 7.557 1.00 95.69 588 VAL A CA 1
ATOM 4670 C C . VAL A 1 588 ? -5.403 -1.222 6.884 1.00 95.69 588 VAL A C 1
ATOM 4672 O O . VAL A 1 588 ? -5.204 -1.541 5.712 1.00 95.69 588 VAL A O 1
ATOM 4675 N N . VAL A 1 589 ? -4.482 -0.627 7.640 1.00 95.38 589 VAL A N 1
ATOM 4676 C CA . VAL A 1 589 ? -3.059 -0.562 7.282 1.00 95.38 589 VAL A CA 1
ATOM 4677 C C . VAL A 1 589 ? -2.258 -1.457 8.220 1.00 95.38 589 VAL A C 1
ATOM 4679 O O . VAL A 1 589 ? -2.557 -1.543 9.413 1.00 95.38 589 VAL A O 1
ATOM 4682 N N . VAL A 1 590 ? -1.246 -2.126 7.674 1.00 94.12 590 VAL A N 1
ATOM 4683 C CA . VAL A 1 590 ? -0.292 -2.964 8.406 1.00 94.12 590 VAL A CA 1
ATOM 4684 C C . VAL A 1 590 ? 1.070 -2.300 8.310 1.00 94.12 590 VAL A C 1
ATOM 4686 O O . VAL A 1 590 ? 1.502 -1.934 7.222 1.00 94.12 590 VAL A O 1
ATOM 4689 N N . TYR A 1 591 ? 1.758 -2.141 9.432 1.00 92.44 591 TYR A N 1
ATOM 4690 C CA . TYR A 1 591 ? 3.070 -1.500 9.468 1.00 92.44 591 TYR A CA 1
ATOM 4691 C C . TYR A 1 591 ? 3.929 -2.095 10.579 1.00 92.44 591 TYR A C 1
ATOM 4693 O O . TYR A 1 591 ? 3.425 -2.741 11.498 1.00 92.44 591 TYR A O 1
ATOM 4701 N N . GLY A 1 592 ? 5.237 -1.891 10.520 1.00 89.62 592 GLY A N 1
ATOM 4702 C CA . GLY A 1 592 ? 6.125 -2.394 11.557 1.00 89.62 592 GLY A CA 1
ATOM 4703 C C . GLY A 1 592 ? 7.503 -1.770 11.524 1.00 89.62 592 GLY A C 1
ATOM 4704 O O . GLY A 1 592 ? 7.946 -1.230 10.512 1.00 89.62 592 GLY A O 1
ATOM 4705 N N . PHE A 1 593 ? 8.181 -1.858 12.664 1.00 85.31 593 PHE A N 1
ATOM 4706 C CA . PHE A 1 593 ? 9.465 -1.209 12.899 1.00 85.31 593 PHE A CA 1
ATOM 4707 C C . PHE A 1 593 ? 10.479 -2.188 13.468 1.00 85.31 593 PHE A C 1
ATOM 4709 O O . PHE A 1 593 ? 10.140 -3.057 14.278 1.00 85.31 593 PHE A O 1
ATOM 4716 N N . ARG A 1 594 ? 11.737 -1.965 13.108 1.00 81.19 594 ARG A N 1
ATOM 4717 C CA . ARG A 1 594 ? 12.908 -2.471 13.824 1.00 81.19 594 ARG A CA 1
ATOM 4718 C C . ARG A 1 594 ? 13.940 -1.343 13.918 1.00 81.19 594 ARG A C 1
ATOM 4720 O O . ARG A 1 594 ? 13.600 -0.178 13.708 1.00 81.19 594 ARG A O 1
ATOM 4727 N N . TYR A 1 595 ? 15.183 -1.661 14.261 1.00 77.31 595 TYR A N 1
ATOM 4728 C CA . TYR A 1 595 ? 16.262 -0.677 14.212 1.00 77.31 595 TYR A CA 1
ATOM 4729 C C . TYR A 1 595 ? 16.437 -0.138 12.778 1.00 77.31 595 TYR A C 1
ATOM 4731 O O . TYR A 1 595 ? 16.401 -0.914 11.827 1.00 77.31 595 TYR A O 1
ATOM 4739 N N . LYS A 1 596 ? 16.554 1.190 12.635 1.00 75.56 596 LYS A N 1
ATOM 4740 C CA . LYS A 1 596 ? 16.796 1.947 11.386 1.00 75.56 596 LYS A CA 1
ATOM 4741 C C . LYS A 1 596 ? 15.912 1.695 10.158 1.00 75.56 596 LYS A C 1
ATOM 4743 O O . LYS A 1 596 ? 16.148 2.306 9.127 1.00 75.56 596 LYS A O 1
ATOM 4748 N N . THR A 1 597 ? 14.873 0.870 10.233 1.00 80.69 597 THR A N 1
ATOM 4749 C CA . THR A 1 597 ? 13.991 0.637 9.082 1.00 80.69 597 THR A CA 1
ATOM 4750 C C . THR A 1 597 ? 12.563 0.302 9.500 1.00 80.69 597 THR A C 1
ATOM 4752 O O . THR A 1 597 ? 12.257 0.061 10.677 1.00 80.69 597 THR A O 1
ATOM 4755 N N . SER A 1 598 ? 11.666 0.310 8.522 1.00 85.50 598 SER A N 1
ATOM 4756 C CA . SER A 1 598 ? 10.249 0.048 8.705 1.00 85.50 598 SER A CA 1
ATOM 4757 C C . SER A 1 598 ? 9.620 -0.546 7.455 1.00 85.50 598 SER A C 1
ATOM 4759 O O . SER A 1 598 ? 10.226 -0.574 6.392 1.00 85.50 598 SER A O 1
ATOM 4761 N N . TYR A 1 599 ? 8.386 -1.012 7.587 1.00 88.44 599 TYR A N 1
ATOM 4762 C CA . TYR A 1 599 ? 7.534 -1.343 6.455 1.00 88.44 599 TYR A CA 1
ATOM 4763 C C . TYR A 1 599 ? 6.122 -0.811 6.730 1.00 88.44 599 TYR A C 1
ATOM 4765 O O . TYR A 1 599 ? 5.733 -0.627 7.888 1.00 88.44 599 TYR A O 1
ATOM 4773 N N . GLY A 1 600 ? 5.348 -0.584 5.674 1.00 90.50 600 GLY A N 1
ATOM 4774 C CA . GLY A 1 600 ? 3.959 -0.149 5.749 1.00 90.50 600 GLY A CA 1
ATOM 4775 C C . GLY A 1 600 ? 3.224 -0.504 4.463 1.00 90.50 600 GLY A C 1
ATOM 4776 O O . GLY A 1 600 ? 3.750 -0.275 3.381 1.00 90.50 600 GLY A O 1
ATOM 4777 N N . TYR A 1 601 ? 2.035 -1.091 4.564 1.00 91.94 601 TYR A N 1
ATOM 4778 C CA . TYR A 1 601 ? 1.197 -1.404 3.410 1.00 91.94 601 TYR A CA 1
ATOM 4779 C C . TYR A 1 601 ? -0.300 -1.364 3.773 1.00 91.94 601 TYR A C 1
ATOM 4781 O O . TYR A 1 601 ? -0.685 -1.710 4.897 1.00 91.94 601 TYR A O 1
ATOM 4789 N N . PRO A 1 602 ? -1.183 -0.970 2.841 1.00 94.06 602 PRO A N 1
ATOM 4790 C CA . PRO A 1 602 ? -2.621 -1.148 2.996 1.00 94.06 602 PRO A CA 1
ATOM 4791 C C . PRO A 1 602 ? -2.963 -2.638 2.898 1.00 94.06 602 PRO A C 1
ATOM 4793 O O . PRO A 1 602 ? -2.562 -3.312 1.953 1.00 94.06 602 PRO A O 1
ATOM 4796 N N . ALA A 1 603 ? -3.734 -3.166 3.850 1.00 93.62 603 ALA A N 1
ATOM 4797 C CA . ALA A 1 603 ? -4.108 -4.584 3.874 1.00 93.62 603 ALA A CA 1
ATOM 4798 C C . ALA A 1 603 ? -4.950 -5.013 2.656 1.00 93.62 603 ALA A C 1
ATOM 4800 O O . ALA A 1 603 ? -5.048 -6.202 2.358 1.00 93.62 603 ALA A O 1
ATOM 4801 N N . GLY A 1 604 ? -5.583 -4.047 1.984 1.00 92.69 604 GLY A N 1
ATOM 4802 C CA . GLY A 1 604 ? -6.396 -4.264 0.800 1.00 92.69 604 GLY A CA 1
ATOM 4803 C C . GLY A 1 604 ? -7.315 -3.092 0.465 1.00 92.69 604 GLY A C 1
ATOM 4804 O O . GLY A 1 604 ? -7.733 -2.339 1.347 1.00 92.69 604 GLY A O 1
ATOM 4805 N N . PHE A 1 605 ? -7.664 -2.993 -0.815 1.00 93.06 605 PHE A N 1
ATOM 4806 C CA . PHE A 1 605 ? -8.634 -2.054 -1.369 1.00 93.06 605 PHE A CA 1
ATOM 4807 C C . PHE A 1 605 ? -9.844 -2.792 -1.955 1.00 93.06 605 PHE A C 1
ATOM 4809 O O . PHE A 1 605 ? -9.703 -3.882 -2.511 1.00 93.06 605 PHE A O 1
ATOM 4816 N N . ARG A 1 606 ? -11.014 -2.160 -1.885 1.00 92.12 606 ARG A N 1
ATOM 4817 C CA . ARG A 1 606 ? -12.259 -2.555 -2.559 1.00 92.12 606 ARG A CA 1
ATOM 4818 C C . ARG A 1 606 ? -12.509 -1.625 -3.761 1.00 92.12 606 ARG A C 1
ATOM 4820 O O . ARG A 1 606 ? -12.277 -0.427 -3.639 1.00 92.12 606 ARG A O 1
ATOM 4827 N N . PHE A 1 607 ? -12.963 -2.167 -4.897 1.00 85.69 607 PHE A N 1
ATOM 4828 C CA . PHE A 1 607 ? -12.913 -1.529 -6.235 1.00 85.69 607 PHE A CA 1
ATOM 4829 C C . PHE A 1 607 ? -14.217 -1.636 -7.068 1.00 85.69 607 PHE A C 1
ATOM 4831 O O . PHE A 1 607 ? -15.233 -2.192 -6.591 1.00 85.69 607 PHE A O 1
#

pLDDT: mean 71.22, std 21.03, range [25.52, 97.5]

InterPro domains:
  IPR035234 IgGFc-binding protein, N-terminal [PF17517] (405-592)

Foldseek 3Di:
DVVVVVVVVVVVVVVVVVVVVVVVVVLVVCCVVPVVVNVVVVVVVVCVVDDDDDDDPDPVVVVVVVVVVPPDDDDDDDDDDDDDDDDDDPPPVVVVPDDDDPVNVVVVVVPDPDDDDDDDDDDDDDDDDDDDDDDDDDDPDDDDDDDDDPVVVVVVVVVVVVVVVVVVVVVVVVVVVVVVVVVVVVVVVVVVVVVVVVVCVVVVVVCCVVVVVVVVVVVVVVCCVVVVVVVVVVCVVVCVVVCVVPQPLPPPFFKLWDFKFKDAAWADPDPFQKKKKKKKFDPAWKWKFKDQPQVRDTDIDIPHQGIDIGIDDSSLNHDDPPDPSSMIMMGMPGIMWIKMKMWTDDDPAAIFIEIETTGGPSFDDQAFDDDDDPPDDDTDDDDDPDPPDDDDDDDDDDDDPPDDDPPPDVDDRDYDYDTGGQVQFDFKFKDAQDPQFAKKKKKKADPDAQKWKWKDWPPDIDTDGDGGMDIDIDGRHIIMMGIPGGIWMWMWTAGPQRAIEIETTAGPQFFAAKFKDWDPQDPQKFKKKKKKWFPVQQQQKAKQNDRQDADWDWGQTPNTIIIIGMDTDDDGHIIMIHGPDSPTTMWMKMKIDGRNHIYIYTRMTTD

Organism: Mytilus edulis (NCBI:txid6550)

Sequence (607 aa):
MRQASKEHKITLNKSFANYQQRAADELRNISKKDTKALWKILNNLNDSKKKDNNDDISLKALYDHFKILNETVETENDFEQDLEFDTLPDDVELFLNCPVTEDEIKKVVSNLKNGKASGYLNTAFSSNSTDTEYVPLLNKVKTPVMAEIDLSKLGEQLKAFMQIETKKVITEKIVIESKNIHHKLESKINAAIENFKTAISAYTADVLHNTSIAMRVNIERNINKTFARRVHSSYNRHGVDEKIKGAGLSSYGKDHKGKLFYTMFPIQDTSHSFKVQFIITADTPTNVDIISEYAEINRTVIITTGVEYINIPSVVANLEAGRTYTTVLISADQLITVVGLISTYYCNSDCESSSFIVLPFTAIGTEYSLITQPNNKQNCGIIATATNTTVVIESSSEKEANKRYPYRSDYSDILFESLIPVDKWDRNFIIPPIYKALNFRIRIISRYRNTTVTIKDNSGWLVTEYGDQIEINLSPKSYFVSASNPILLCLYALNENQGISMMIVPGIEHFSKEYVIAPPKDPTYTSYITIMIKSSDVDGLRFVGNLLSVESTVIMARNESYTSVVKKMAGHSVYKIRHVSRNALYGVVVYGFRYKTSYGYPAGFRF

Secondary structure (DSSP, 8-state):
-HHHHHHHHHHHHHHHHHHHHHHHHHHHHHHHH-HHHHHHHHHHHHHTTS--------HHHHHHHHHHHT-PPP-----------PPPPGGGHHHHSSPPPHHHHHHHHTT--S----------------------------S-------HHHHHHHHHHHHHHHHHHHHHHHHHHHHHHHHHHHHHHHHHHHHHHHHHHHHHHHHHHHHHHHHHHHHHHHHHHHHHHHHHHHHHHHTTHHHHHHTT-TTT--SBS-EEEEEE------SSSPEEEEEEEEESS-EEEEEEEGGGTEEEEEEE-SSEEEEEEPHHHHS--TT--S-PEEEEEEEEEEEEEEEEESS-SS---EEEEEPPBTTT--S-----PPTTS---------STT-----PPP------S--S---SS------PPPPGGG-EEEEEEPP-TTEEEEEEEEEESSTT-EEEEE-SS-EEEEE--SEEEEEE-SS-EEEEEEEEEEEEEEEEETTS-EEEEEPPBGGG-BSEEEE---S-TT-EEEEEEEEEGGGGGGEEETTEE--S-EEEEEETTEEEEEEEEE--SS--EEEEESSTT--EEEEEEEEETTEEEEEES--B-